Protein AF-A0A7R9E686-F1 (afdb_monomer)

Structure (mmCIF, N/CA/C/O backbone):
data_AF-A0A7R9E686-F1
#
_entry.id   AF-A0A7R9E686-F1
#
loop_
_atom_site.group_PDB
_atom_site.id
_atom_site.type_symbol
_atom_site.label_atom_id
_atom_site.label_alt_id
_atom_site.label_comp_id
_atom_site.label_asym_id
_atom_site.label_entity_id
_atom_site.label_seq_id
_atom_site.pdbx_PDB_ins_code
_atom_site.Cartn_x
_atom_site.Cartn_y
_atom_site.Cartn_z
_atom_site.occupancy
_atom_site.B_iso_or_equiv
_atom_site.auth_seq_id
_atom_site.auth_comp_id
_atom_site.auth_asym_id
_atom_site.auth_atom_id
_atom_site.pdbx_PDB_model_num
ATOM 1 N N . MET A 1 1 ? -50.262 41.611 8.447 1.00 28.12 1 MET A N 1
ATOM 2 C CA . MET A 1 1 ? -51.349 40.804 9.034 1.00 28.12 1 MET A CA 1
ATOM 3 C C . MET A 1 1 ? -51.244 39.411 8.426 1.00 28.12 1 MET A C 1
ATOM 5 O O . MET A 1 1 ? -51.305 39.316 7.214 1.00 28.12 1 MET A O 1
ATOM 9 N N . GLN A 1 2 ? -50.993 38.410 9.274 1.00 24.19 2 GLN A N 1
ATOM 10 C CA . GLN A 1 2 ? -51.258 36.971 9.110 1.00 24.19 2 GLN A CA 1
ATOM 11 C C . GLN A 1 2 ? -50.664 36.126 7.952 1.00 24.19 2 GLN A C 1
ATOM 13 O O . GLN A 1 2 ? -51.073 36.218 6.804 1.00 24.19 2 GLN A O 1
ATOM 18 N N . LEU A 1 3 ? -49.851 35.159 8.411 1.00 23.38 3 LEU A N 1
ATOM 19 C CA . LEU A 1 3 ? -49.946 33.693 8.252 1.00 23.38 3 LEU A CA 1
ATOM 20 C C . LEU A 1 3 ? -48.920 32.952 7.372 1.00 23.38 3 LEU A C 1
ATOM 22 O O . LEU A 1 3 ? -48.708 33.214 6.197 1.00 23.38 3 LEU A O 1
ATOM 26 N N . SER A 1 4 ? -48.322 31.982 8.063 1.00 24.58 4 SER A N 1
ATOM 27 C CA . SER A 1 4 ? -47.331 30.955 7.754 1.00 24.58 4 SER A CA 1
ATOM 28 C C . SER A 1 4 ? -47.856 29.801 6.895 1.00 24.58 4 SER A C 1
ATOM 30 O O . SER A 1 4 ? -49.008 29.409 7.055 1.00 24.58 4 SER A O 1
ATOM 32 N N . SER A 1 5 ? -46.973 29.138 6.139 1.00 23.97 5 SER A N 1
ATOM 33 C CA . SER A 1 5 ? -46.903 27.663 6.092 1.00 23.97 5 SER A CA 1
ATOM 34 C C . SER A 1 5 ? -45.591 27.172 5.462 1.00 23.97 5 SER A C 1
ATOM 36 O O . SER A 1 5 ? -45.159 27.635 4.410 1.00 23.97 5 SER A O 1
ATOM 38 N N . GLU A 1 6 ? -44.952 26.249 6.177 1.00 24.25 6 GLU A N 1
ATOM 39 C CA . GLU A 1 6 ? -43.830 25.404 5.771 1.00 24.25 6 GLU A CA 1
ATOM 40 C C . GLU A 1 6 ? -44.296 24.344 4.763 1.00 24.25 6 GLU A C 1
ATOM 42 O O . GLU A 1 6 ? -45.410 23.855 4.907 1.00 24.25 6 GLU A O 1
ATOM 47 N N . HIS A 1 7 ? -43.431 23.926 3.828 1.00 24.27 7 HIS A N 1
ATOM 48 C CA . HIS A 1 7 ? -43.273 22.537 3.349 1.00 24.27 7 HIS A CA 1
ATOM 49 C C . HIS A 1 7 ? -42.156 22.487 2.287 1.00 24.27 7 HIS A C 1
ATOM 51 O O . HIS A 1 7 ? -42.343 22.900 1.145 1.00 24.27 7 HIS A O 1
ATOM 57 N N . GLN A 1 8 ? -40.985 21.954 2.647 1.00 24.89 8 GLN A N 1
ATOM 58 C CA . GLN A 1 8 ? -39.996 21.459 1.683 1.00 24.89 8 GLN A CA 1
ATOM 59 C C . GLN A 1 8 ? -39.754 19.976 1.969 1.00 24.89 8 GLN A C 1
ATOM 61 O O . GLN A 1 8 ? -39.009 19.617 2.875 1.00 24.89 8 GLN A O 1
ATOM 66 N N . GLY A 1 9 ? -40.434 19.119 1.204 1.00 24.02 9 GLY A N 1
ATOM 67 C CA . GLY A 1 9 ? -40.164 17.687 1.139 1.00 24.02 9 GLY A CA 1
ATOM 68 C C . GLY A 1 9 ? -39.028 17.410 0.157 1.00 24.02 9 GLY A C 1
ATOM 69 O O . GLY A 1 9 ? -39.109 17.782 -1.013 1.00 24.02 9 GLY A O 1
ATOM 70 N N . SER A 1 10 ? -37.969 16.759 0.631 1.00 23.56 10 SER A N 1
ATOM 71 C CA . SER A 1 10 ? -36.890 16.212 -0.187 1.00 23.56 10 SER A CA 1
ATOM 72 C C . SER A 1 10 ? -37.206 14.758 -0.552 1.00 23.56 10 SER A C 1
ATOM 74 O O . SER A 1 10 ? -37.167 13.849 0.272 1.00 23.56 10 SER A O 1
ATOM 76 N N . THR A 1 11 ? -37.546 14.537 -1.819 1.00 23.66 11 THR A N 1
ATOM 77 C CA . THR A 1 11 ? -37.773 13.217 -2.415 1.00 23.66 11 THR A CA 1
ATOM 78 C C . THR A 1 11 ? -36.423 12.544 -2.684 1.00 23.66 11 THR A C 1
ATOM 80 O O . THR A 1 11 ? -35.689 12.961 -3.579 1.00 23.66 11 THR A O 1
ATOM 83 N N . ALA A 1 12 ? -36.068 11.507 -1.922 1.00 24.73 12 ALA A N 1
ATOM 84 C CA . ALA A 1 12 ? -34.901 10.671 -2.203 1.00 24.73 12 ALA A CA 1
ATOM 85 C C . ALA A 1 12 ? -35.328 9.435 -3.012 1.00 24.73 12 ALA A C 1
ATOM 87 O O . ALA A 1 12 ? -35.714 8.409 -2.458 1.00 24.73 12 ALA A O 1
ATOM 88 N N . LEU A 1 13 ? -35.252 9.553 -4.339 1.00 23.48 13 LEU A N 1
ATOM 89 C CA . LEU A 1 13 ? -35.273 8.421 -5.262 1.00 23.48 13 LEU A CA 1
ATOM 90 C C . LEU A 1 13 ? -34.009 7.565 -5.063 1.00 23.48 13 LEU A C 1
ATOM 92 O O . LEU A 1 13 ? -32.903 8.031 -5.337 1.00 23.48 13 LEU A O 1
ATOM 96 N N . LEU A 1 14 ? -34.162 6.298 -4.673 1.00 26.56 14 LEU A N 1
ATOM 97 C CA . LEU A 1 14 ? -33.084 5.304 -4.707 1.00 26.56 14 LEU A CA 1
ATOM 98 C C . LEU A 1 14 ? -33.348 4.311 -5.842 1.00 26.56 14 LEU A C 1
ATOM 100 O O . LEU A 1 14 ? -34.236 3.464 -5.783 1.00 26.56 14 LEU A O 1
ATOM 104 N N . GLY A 1 15 ? -32.572 4.487 -6.912 1.00 23.61 15 GLY A N 1
ATOM 105 C CA . GLY A 1 15 ? -32.669 3.746 -8.159 1.00 23.61 15 GLY A CA 1
ATOM 106 C C . GLY A 1 15 ? -32.344 2.261 -8.012 1.00 23.61 15 GLY A C 1
ATOM 107 O O . GLY A 1 15 ? -31.274 1.867 -7.553 1.00 23.61 15 GLY A O 1
ATOM 108 N N . ILE A 1 16 ? -33.272 1.448 -8.507 1.00 23.86 16 ILE A N 1
ATOM 109 C CA . ILE A 1 16 ? -33.103 0.032 -8.816 1.00 23.86 16 ILE A CA 1
ATOM 110 C C . ILE A 1 16 ? -32.259 -0.075 -10.097 1.00 23.86 16 ILE A C 1
ATOM 112 O O . ILE A 1 16 ? -32.685 0.377 -11.159 1.00 23.86 16 ILE A O 1
ATOM 116 N N . ARG A 1 17 ? -31.082 -0.710 -10.027 1.00 22.98 17 ARG A N 1
ATOM 117 C CA . ARG A 1 17 ? -30.448 -1.342 -11.195 1.00 22.98 17 ARG A CA 1
ATOM 118 C C . ARG A 1 17 ? -30.504 -2.854 -11.014 1.00 22.98 17 ARG A C 1
ATOM 120 O O . ARG A 1 17 ? -29.797 -3.423 -10.191 1.00 22.98 17 ARG A O 1
ATOM 127 N N . SER A 1 18 ? -31.410 -3.456 -11.777 1.00 24.14 18 SER A N 1
ATOM 128 C CA . SER A 1 18 ? -31.604 -4.893 -11.939 1.00 24.14 18 SER A CA 1
ATOM 129 C C . SER A 1 18 ? -30.506 -5.477 -12.824 1.00 24.14 18 SER A C 1
ATOM 131 O O . SER A 1 18 ? -30.281 -4.986 -13.928 1.00 24.14 18 SER A O 1
ATOM 133 N N . SER A 1 19 ? -29.873 -6.554 -12.366 1.00 21.97 19 SER A N 1
ATOM 134 C CA . SER A 1 19 ? -29.470 -7.646 -13.248 1.00 21.97 19 SER A CA 1
ATOM 135 C C . SER A 1 19 ? -29.229 -8.905 -12.414 1.00 21.97 19 SER A C 1
ATOM 137 O O . SER A 1 19 ? -28.473 -8.836 -11.451 1.00 21.97 19 SER A O 1
ATOM 139 N N . HIS A 1 20 ? -29.777 -10.027 -12.887 1.00 23.73 20 HIS A N 1
ATOM 140 C CA . HIS A 1 20 ? -29.579 -11.429 -12.472 1.00 23.73 20 HIS A CA 1
ATOM 141 C C . HIS A 1 20 ? -30.755 -12.039 -11.693 1.00 23.73 20 HIS A C 1
ATOM 143 O O . HIS A 1 20 ? -30.767 -12.200 -10.477 1.00 23.73 20 HIS A O 1
ATOM 149 N N . ILE A 1 21 ? -31.755 -12.389 -12.506 1.00 24.23 21 ILE A N 1
ATOM 150 C CA . ILE A 1 21 ? -32.862 -13.309 -12.256 1.00 24.23 21 ILE A CA 1
ATOM 151 C C . ILE A 1 21 ? -32.297 -14.739 -12.116 1.00 24.23 21 ILE A C 1
ATOM 153 O O . ILE A 1 21 ? -31.582 -15.215 -12.994 1.00 24.23 21 ILE A O 1
ATOM 157 N N . THR A 1 22 ? -32.618 -15.372 -10.986 1.00 26.41 22 THR A N 1
ATOM 158 C CA . THR A 1 22 ? -32.675 -16.815 -10.654 1.00 26.41 22 THR A CA 1
ATOM 159 C C . THR A 1 22 ? -32.035 -17.863 -11.584 1.00 26.41 22 THR A C 1
ATOM 161 O O . THR A 1 22 ? -32.509 -18.111 -12.693 1.00 26.41 22 THR A O 1
ATOM 164 N N . ARG A 1 23 ? -31.131 -18.674 -11.010 1.00 23.48 23 ARG A N 1
ATOM 165 C CA . ARG A 1 23 ? -31.041 -20.128 -11.252 1.00 23.48 23 ARG A CA 1
ATOM 166 C C . ARG A 1 23 ? -30.982 -20.845 -9.902 1.00 23.48 23 ARG A C 1
ATOM 168 O O . ARG A 1 23 ? -30.263 -20.411 -9.011 1.00 23.48 23 ARG A O 1
ATOM 175 N N . GLY A 1 24 ? -31.838 -21.853 -9.750 1.00 24.70 24 GLY A N 1
ATOM 176 C CA . GLY A 1 24 ? -32.236 -22.421 -8.466 1.00 24.70 24 GLY A CA 1
ATOM 177 C C . GLY A 1 24 ? -31.511 -23.688 -8.009 1.00 24.70 24 GLY A C 1
ATOM 178 O O . GLY A 1 24 ? -30.478 -24.073 -8.546 1.00 24.70 24 GLY A O 1
ATOM 179 N N . PHE A 1 25 ? -32.185 -24.317 -7.038 1.00 23.91 25 PHE A N 1
ATOM 180 C CA . PHE A 1 25 ? -31.897 -25.544 -6.286 1.00 23.91 25 PHE A CA 1
ATOM 181 C C . PHE A 1 25 ? -30.881 -25.409 -5.145 1.00 23.91 25 PHE A C 1
ATOM 183 O O . PHE A 1 25 ? -29.698 -25.693 -5.287 1.00 23.91 25 PHE A O 1
ATOM 190 N N . ILE A 1 26 ? -31.401 -25.034 -3.970 1.00 26.11 26 ILE A N 1
ATOM 191 C CA . ILE A 1 26 ? -30.719 -25.181 -2.681 1.00 26.11 26 ILE A CA 1
ATOM 192 C C . ILE A 1 26 ? -31.109 -26.546 -2.099 1.00 26.11 26 ILE A C 1
ATOM 194 O O . ILE A 1 26 ? -32.280 -26.804 -1.815 1.00 26.11 26 ILE A O 1
ATOM 198 N N . SER A 1 27 ? -30.109 -27.414 -1.952 1.00 23.12 27 SER A N 1
ATOM 199 C CA . SER A 1 27 ? -30.133 -28.605 -1.098 1.00 23.12 27 SER A CA 1
ATOM 200 C C . SER A 1 27 ? -30.126 -28.177 0.379 1.00 23.12 27 SER A C 1
ATOM 202 O O . SER A 1 27 ? -29.471 -27.187 0.711 1.00 23.12 27 SER A O 1
ATOM 204 N N . PRO A 1 28 ? -30.817 -28.880 1.293 1.00 26.95 28 PRO A N 1
ATOM 205 C CA . PRO A 1 28 ? -30.837 -28.510 2.702 1.00 26.95 28 PRO A CA 1
ATOM 206 C C . PRO A 1 28 ? -29.483 -28.845 3.349 1.00 26.95 28 PRO A C 1
ATOM 208 O O . PRO A 1 28 ? -29.203 -30.009 3.627 1.00 26.95 28 PRO A O 1
ATOM 211 N N . GLY A 1 29 ? -28.637 -27.837 3.580 1.00 29.77 29 GLY A N 1
ATOM 212 C CA . GLY A 1 29 ? -27.341 -28.050 4.237 1.00 29.77 29 GLY A CA 1
ATOM 213 C C . GLY A 1 29 ? -26.524 -26.815 4.617 1.00 29.77 29 GLY A C 1
ATOM 214 O O . GLY A 1 29 ? -25.771 -26.907 5.579 1.00 29.77 29 GLY A O 1
ATOM 215 N N . ASP A 1 30 ? -26.704 -25.662 3.963 1.00 25.34 30 ASP A N 1
ATOM 216 C CA . ASP A 1 30 ? -25.757 -24.546 4.111 1.00 25.34 30 ASP A CA 1
ATOM 217 C C . ASP A 1 30 ? -26.383 -23.286 4.728 1.00 25.34 30 ASP A C 1
ATOM 219 O O . ASP A 1 30 ? -27.359 -22.715 4.235 1.00 25.34 30 ASP A O 1
ATOM 223 N N . SER A 1 31 ? -25.796 -22.832 5.836 1.00 32.25 31 SER A N 1
ATOM 224 C CA . SER A 1 31 ? -26.148 -21.604 6.547 1.00 32.25 31 SER A CA 1
ATOM 225 C C . SER A 1 31 ? -25.531 -20.376 5.867 1.00 32.25 31 SER A C 1
ATOM 227 O O . SER A 1 31 ? -24.513 -19.855 6.319 1.00 32.25 31 SER A O 1
ATOM 229 N N . ALA A 1 32 ? -26.152 -19.901 4.789 1.00 30.30 32 ALA A N 1
ATOM 230 C CA . ALA A 1 32 ? -25.846 -18.606 4.188 1.00 30.30 32 ALA A CA 1
ATOM 231 C C . ALA A 1 32 ? -26.584 -17.476 4.933 1.00 30.30 32 ALA A C 1
ATOM 233 O O . ALA A 1 32 ? -27.810 -17.501 5.074 1.00 30.30 32 ALA A O 1
ATOM 234 N N . LEU A 1 33 ? -25.853 -16.447 5.375 1.00 29.59 33 LEU A N 1
ATOM 235 C CA . LEU A 1 33 ? -26.420 -15.140 5.728 1.00 29.59 33 LEU A CA 1
ATOM 236 C C . LEU A 1 33 ? -26.851 -14.454 4.425 1.00 29.59 33 LEU A C 1
ATOM 238 O O . LEU A 1 33 ? -26.153 -13.612 3.866 1.00 29.59 33 LEU A O 1
ATOM 242 N N . ALA A 1 34 ? -28.011 -14.859 3.913 1.00 28.33 34 ALA A N 1
ATOM 243 C CA . ALA A 1 34 ? -28.711 -14.096 2.899 1.00 28.33 34 ALA A CA 1
ATOM 244 C C . ALA A 1 34 ? -28.922 -12.667 3.425 1.00 28.33 34 ALA A C 1
ATOM 246 O O . ALA A 1 34 ? -29.227 -12.463 4.602 1.00 28.33 34 ALA A O 1
ATOM 247 N N . SER A 1 35 ? -28.784 -11.660 2.559 1.00 32.88 35 SER A N 1
ATOM 248 C CA . SER A 1 35 ? -29.360 -10.346 2.839 1.00 32.88 35 SER A CA 1
ATOM 249 C C . SER A 1 35 ? -30.871 -10.550 2.945 1.00 32.88 35 SER A C 1
ATOM 251 O O . SER A 1 35 ? -31.569 -10.647 1.936 1.00 32.88 35 SER A O 1
ATOM 253 N N . PHE A 1 36 ? -31.359 -10.738 4.171 1.00 41.19 36 PHE A N 1
ATOM 254 C CA . PHE A 1 36 ? -32.759 -11.008 4.461 1.00 41.19 36 PHE A CA 1
ATOM 255 C C . PHE A 1 36 ? -33.552 -9.725 4.230 1.00 41.19 36 PHE A C 1
ATOM 257 O O . PHE A 1 36 ? -33.797 -8.935 5.140 1.00 41.19 36 PHE A O 1
ATOM 264 N N . ARG A 1 37 ? -33.894 -9.472 2.966 1.00 44.16 37 ARG A N 1
ATOM 265 C CA . ARG A 1 37 ? -34.736 -8.350 2.575 1.00 44.16 37 ARG A CA 1
ATOM 266 C C . ARG A 1 37 ? -36.177 -8.709 2.932 1.00 44.16 37 ARG A C 1
ATOM 268 O O . ARG A 1 37 ? -36.873 -9.344 2.146 1.00 44.16 37 ARG A O 1
ATOM 275 N N . ASN A 1 38 ? -36.587 -8.352 4.147 1.00 55.81 38 ASN A N 1
ATOM 276 C CA . ASN A 1 38 ? -37.981 -8.463 4.557 1.00 55.81 38 ASN A CA 1
ATOM 277 C C . ASN A 1 38 ? -38.788 -7.383 3.824 1.00 55.81 38 ASN A C 1
ATOM 279 O O . ASN A 1 38 ? -38.436 -6.206 3.944 1.00 55.81 38 ASN A O 1
ATOM 283 N N . PRO A 1 39 ? -39.833 -7.751 3.069 1.00 59.78 39 PRO A N 1
ATOM 284 C CA . PRO A 1 39 ? -40.766 -6.788 2.522 1.00 59.78 39 PRO A CA 1
ATOM 285 C C . PRO A 1 39 ? -41.472 -6.101 3.687 1.00 59.78 39 PRO A C 1
ATOM 287 O O . PRO A 1 39 ? -41.834 -6.734 4.684 1.00 59.78 39 PRO A O 1
ATOM 290 N N . GLY A 1 40 ? -41.634 -4.798 3.558 1.00 69.00 40 GLY A N 1
ATOM 291 C CA . GLY A 1 40 ? -42.404 -3.989 4.464 1.00 69.00 40 GLY A CA 1
ATOM 292 C C . GLY A 1 40 ? -43.806 -3.692 3.975 1.00 69.00 40 GLY A C 1
ATOM 293 O O . GLY A 1 40 ? -44.289 -4.231 2.980 1.00 69.00 40 GLY A O 1
ATOM 294 N N . ASN A 1 41 ? -44.489 -2.815 4.704 1.00 75.25 41 ASN A N 1
ATOM 295 C CA . ASN A 1 41 ? -45.801 -2.333 4.289 1.00 75.25 41 ASN A CA 1
ATOM 296 C C . ASN A 1 41 ? -45.724 -1.492 2.997 1.00 75.25 41 ASN A C 1
ATOM 298 O O . ASN A 1 41 ? -46.695 -1.456 2.237 1.00 75.25 41 ASN A O 1
ATOM 302 N N . HIS A 1 42 ? -44.572 -0.870 2.715 1.00 76.25 42 HIS A N 1
ATOM 303 C CA . HIS A 1 42 ? -44.311 -0.090 1.501 1.00 76.25 42 HIS A CA 1
ATOM 304 C C . HIS A 1 42 ? -44.281 -0.933 0.219 1.00 76.25 42 HIS A C 1
ATOM 306 O O . HIS A 1 42 ? -44.548 -0.403 -0.850 1.00 76.25 42 HIS A O 1
ATOM 312 N N . GLU A 1 43 ? -44.047 -2.239 0.317 1.00 79.06 43 GLU A N 1
ATOM 313 C CA . GLU A 1 43 ? -44.089 -3.185 -0.800 1.00 79.06 43 GLU A CA 1
ATOM 314 C C . GLU A 1 43 ? -45.521 -3.648 -1.143 1.00 79.06 43 GLU A C 1
ATOM 316 O O . GLU A 1 43 ? -45.714 -4.431 -2.076 1.00 79.06 43 GLU A O 1
ATOM 321 N N . SER A 1 44 ? -46.543 -3.157 -0.429 1.00 78.44 44 SER A N 1
ATOM 322 C CA . SER A 1 44 ? -47.947 -3.357 -0.806 1.00 78.44 44 SER A CA 1
ATOM 323 C C . SER A 1 44 ? -48.356 -2.461 -1.977 1.00 78.44 44 SER A C 1
ATOM 325 O O . SER A 1 44 ? -47.875 -1.337 -2.138 1.00 78.44 44 SER A O 1
ATOM 327 N N . GLN A 1 45 ? -49.294 -2.943 -2.790 1.00 79.56 45 GLN A N 1
ATOM 328 C CA . GLN A 1 45 ? -49.812 -2.222 -3.949 1.00 79.56 45 GLN A CA 1
ATOM 329 C C . GLN A 1 45 ? -50.395 -0.860 -3.547 1.00 79.56 45 GLN A C 1
ATOM 331 O O . GLN A 1 45 ? -50.062 0.157 -4.151 1.00 79.56 45 GLN A O 1
ATOM 336 N N . THR A 1 46 ? -51.185 -0.815 -2.472 1.00 78.88 46 THR A N 1
ATOM 337 C CA . THR A 1 46 ? -51.786 0.422 -1.955 1.00 78.88 46 THR A CA 1
ATOM 338 C C . THR A 1 46 ? -50.729 1.459 -1.576 1.00 78.88 46 THR A C 1
ATOM 340 O O . THR A 1 46 ? -50.865 2.634 -1.917 1.00 78.88 46 THR A O 1
ATOM 343 N N . MET A 1 47 ? -49.647 1.047 -0.902 1.00 79.50 47 MET A N 1
ATOM 344 C CA . MET A 1 47 ? -48.574 1.974 -0.525 1.00 79.50 47 MET A CA 1
ATOM 345 C C . MET A 1 47 ? -47.760 2.425 -1.736 1.00 79.50 47 MET A C 1
ATOM 347 O O . MET A 1 47 ? -47.439 3.606 -1.839 1.00 79.50 47 MET A O 1
ATOM 351 N N . ASN A 1 48 ? -47.489 1.532 -2.687 1.00 80.19 48 ASN A N 1
ATOM 352 C CA . ASN A 1 48 ? -46.810 1.887 -3.932 1.00 80.19 48 ASN A CA 1
ATOM 353 C C . ASN A 1 48 ? -47.598 2.907 -4.768 1.00 80.19 48 ASN A C 1
ATOM 355 O O . ASN A 1 48 ? -46.987 3.766 -5.410 1.00 80.19 48 ASN A O 1
ATOM 359 N N . GLN A 1 49 ? -48.933 2.853 -4.731 1.00 77.19 49 GLN A N 1
ATOM 360 C CA . GLN A 1 49 ? -49.810 3.846 -5.359 1.00 77.19 49 GLN A CA 1
ATOM 361 C C . GLN A 1 49 ? -49.785 5.176 -4.615 1.00 77.19 49 GLN A C 1
ATOM 363 O O . GLN A 1 49 ? -49.562 6.217 -5.230 1.00 77.19 49 GLN A O 1
ATOM 368 N N . MET A 1 50 ? -49.974 5.147 -3.293 1.00 73.38 50 MET A N 1
ATOM 369 C CA . MET A 1 50 ? -50.048 6.364 -2.482 1.00 73.38 50 MET A CA 1
ATOM 370 C C . MET A 1 50 ? -48.717 7.119 -2.398 1.00 73.38 50 MET A C 1
ATOM 372 O O . MET A 1 50 ? -48.709 8.346 -2.437 1.00 73.38 50 MET A O 1
ATOM 376 N N . TYR A 1 51 ? -47.591 6.405 -2.311 1.00 72.69 51 TYR A N 1
ATOM 377 C CA . TYR A 1 51 ? -46.255 6.996 -2.175 1.00 72.69 51 TYR A CA 1
ATOM 378 C C . TYR A 1 51 ? -45.500 7.136 -3.506 1.00 72.69 51 TYR A C 1
ATOM 380 O O . TYR A 1 51 ? -44.344 7.555 -3.519 1.00 72.69 51 TYR A O 1
ATOM 388 N N . GLY A 1 52 ? -46.150 6.831 -4.633 1.00 75.56 52 GLY A N 1
ATOM 389 C CA . GLY A 1 52 ? -45.675 7.193 -5.971 1.00 75.56 52 GLY A CA 1
ATOM 390 C C . GLY A 1 52 ? -44.693 6.225 -6.636 1.00 75.56 52 GLY A C 1
ATOM 391 O O . GLY A 1 52 ? -44.306 6.477 -7.777 1.00 75.56 52 GLY A O 1
ATOM 392 N N . PHE A 1 53 ? -44.329 5.105 -6.000 1.00 77.94 53 PHE A N 1
ATOM 393 C CA . PHE A 1 53 ? -43.444 4.096 -6.602 1.00 77.94 53 PHE A CA 1
ATOM 394 C C . PHE A 1 53 ? -44.042 3.494 -7.880 1.00 77.94 53 PHE A C 1
ATOM 396 O O . PHE A 1 53 ? -43.363 3.409 -8.902 1.00 77.94 53 PHE A O 1
ATOM 403 N N . GLU A 1 54 ? -45.334 3.148 -7.866 1.00 78.50 54 GLU A N 1
ATOM 404 C CA . GLU A 1 54 ? -46.026 2.636 -9.056 1.00 78.50 54 GLU A CA 1
ATOM 405 C C . GLU A 1 54 ? -46.023 3.673 -10.191 1.00 78.50 54 GLU A C 1
ATOM 407 O O . GLU A 1 54 ? -45.766 3.338 -11.349 1.00 78.50 54 GLU A O 1
ATOM 412 N N . GLY A 1 55 ? -46.245 4.949 -9.859 1.00 78.62 55 GLY A N 1
ATOM 413 C CA . GLY A 1 55 ? -46.184 6.049 -10.823 1.00 78.62 55 GLY A CA 1
ATOM 414 C C . GLY A 1 55 ? -44.793 6.207 -11.439 1.00 78.62 55 GLY A C 1
ATOM 415 O O . GLY A 1 55 ? -44.661 6.383 -12.652 1.00 78.62 55 GLY A O 1
ATOM 416 N N . GLU A 1 56 ? -43.745 6.082 -10.627 1.00 82.62 56 GLU A N 1
ATOM 417 C CA . GLU A 1 56 ? -42.363 6.176 -11.087 1.00 82.62 56 GLU A CA 1
ATOM 418 C C . GLU A 1 56 ? -41.970 5.005 -11.999 1.00 82.62 56 GLU A C 1
ATOM 420 O O . GLU A 1 56 ? -41.373 5.223 -13.056 1.00 82.62 56 GLU A O 1
ATOM 425 N N . VAL A 1 57 ? -42.339 3.770 -11.638 1.00 82.69 57 VAL A N 1
ATOM 426 C CA . VAL A 1 57 ? -42.066 2.581 -12.460 1.00 82.69 57 VAL A CA 1
ATOM 427 C C . VAL A 1 57 ? -42.808 2.662 -13.789 1.00 82.69 57 VAL A C 1
ATOM 429 O O . VAL A 1 57 ? -42.209 2.406 -14.832 1.00 82.69 57 VAL A O 1
ATOM 432 N N . LYS A 1 58 ? -44.080 3.075 -13.781 1.00 83.38 58 LYS A N 1
ATOM 433 C CA . LYS A 1 58 ? -44.857 3.278 -15.012 1.00 83.38 58 LYS A CA 1
ATOM 434 C C . LYS A 1 58 ? -44.263 4.364 -15.907 1.00 83.38 58 LYS A C 1
ATOM 436 O O . LYS A 1 58 ? -44.291 4.212 -17.121 1.00 83.38 58 LYS A O 1
ATOM 441 N N . SER A 1 59 ? -43.722 5.429 -15.313 1.00 83.06 59 SER A N 1
ATOM 442 C CA . SER A 1 59 ? -43.089 6.538 -16.037 1.00 83.06 59 SER A CA 1
ATOM 443 C C . SER A 1 59 ? -41.748 6.145 -16.668 1.00 83.06 59 SER A C 1
ATOM 445 O O . SER A 1 59 ? -41.475 6.489 -17.816 1.00 83.06 59 SER A O 1
ATOM 447 N N . LYS A 1 60 ? -40.904 5.407 -15.935 1.00 86.88 60 LYS A N 1
ATOM 448 C CA . LYS A 1 60 ? -39.552 5.029 -16.387 1.00 86.88 60 LYS A CA 1
ATOM 449 C C . LYS A 1 60 ? -39.506 3.741 -17.207 1.00 86.88 60 LYS A C 1
ATOM 451 O O . LYS A 1 60 ? -38.560 3.545 -17.966 1.00 86.88 60 LYS A O 1
ATOM 456 N N . TYR A 1 61 ? -40.484 2.862 -17.020 1.00 87.69 61 TYR A N 1
ATOM 457 C CA . TYR A 1 61 ? -40.552 1.546 -17.645 1.00 87.69 61 TYR A CA 1
ATOM 458 C C . TYR A 1 61 ? -41.939 1.327 -18.267 1.00 87.69 61 TYR A C 1
ATOM 460 O O . TYR A 1 61 ? -42.300 2.017 -19.215 1.00 87.69 61 TYR A O 1
ATOM 468 N N . THR A 1 62 ? -42.708 0.348 -17.781 1.00 84.19 62 THR A N 1
ATOM 469 C CA . THR A 1 62 ? -44.027 -0.016 -18.314 1.00 84.19 62 THR A CA 1
ATOM 470 C C . THR A 1 62 ? -44.988 -0.387 -17.185 1.00 84.19 62 THR A C 1
ATOM 472 O O . THR A 1 62 ? -44.566 -0.745 -16.084 1.00 84.19 62 THR A O 1
ATOM 475 N N . ALA A 1 63 ? -46.297 -0.354 -17.462 1.00 80.25 63 ALA A N 1
ATOM 476 C CA . ALA A 1 63 ? -47.314 -0.856 -16.533 1.00 80.25 63 ALA A CA 1
ATOM 477 C C . ALA A 1 63 ? -47.100 -2.338 -16.185 1.00 80.25 63 ALA A C 1
ATOM 479 O O . ALA A 1 63 ? -47.152 -2.700 -15.013 1.00 80.25 63 ALA A O 1
ATOM 480 N N . GLN A 1 64 ? -46.723 -3.151 -17.176 1.00 82.50 64 GLN A N 1
ATOM 481 C CA . GLN A 1 64 ? -46.381 -4.560 -16.980 1.00 82.50 64 GLN A CA 1
ATOM 482 C C . GLN A 1 64 ? -45.201 -4.750 -16.009 1.00 82.50 64 GLN A C 1
ATOM 484 O O . GLN A 1 64 ? -45.205 -5.671 -15.201 1.00 82.50 64 GLN A O 1
ATOM 489 N N . MET A 1 65 ? -44.198 -3.863 -16.029 1.00 81.56 65 MET A N 1
ATOM 490 C CA . MET A 1 65 ? -43.086 -3.921 -15.071 1.00 81.56 65 MET A CA 1
ATOM 491 C C . MET A 1 65 ? -43.559 -3.661 -13.631 1.00 81.56 65 MET A C 1
ATOM 493 O O . MET A 1 65 ? -43.068 -4.288 -12.696 1.00 81.56 65 MET A O 1
ATOM 497 N N . SER A 1 66 ? -44.534 -2.769 -13.443 1.00 77.81 66 SER A N 1
ATOM 498 C CA . SER A 1 66 ? -45.135 -2.514 -12.127 1.00 77.81 66 SER A CA 1
ATOM 499 C C . SER A 1 66 ? -45.923 -3.721 -11.602 1.00 77.81 66 SER A C 1
ATOM 501 O O . SER A 1 66 ? -45.885 -4.013 -10.405 1.00 77.81 66 SER A O 1
ATOM 503 N N . GLU A 1 67 ? -46.609 -4.444 -12.489 1.00 78.56 67 GLU A N 1
ATOM 504 C CA . GLU A 1 67 ? -47.291 -5.701 -12.156 1.00 78.56 67 GLU A CA 1
ATOM 505 C C . GLU A 1 67 ? -46.282 -6.783 -11.747 1.00 78.56 67 GLU A C 1
ATOM 507 O O . GLU A 1 67 ? -46.465 -7.422 -10.713 1.00 78.56 67 GLU A O 1
ATOM 512 N N . LEU A 1 68 ? -45.160 -6.906 -12.466 1.00 82.06 68 LEU A N 1
ATOM 513 C CA . LEU A 1 68 ? -44.082 -7.841 -12.119 1.00 82.06 68 LEU A CA 1
ATOM 514 C C . LEU A 1 68 ? -43.444 -7.530 -10.758 1.00 82.06 68 LEU A C 1
ATOM 516 O O . LEU A 1 68 ? -43.169 -8.448 -9.990 1.00 82.06 68 LEU A O 1
ATOM 520 N N . PHE A 1 69 ? -43.225 -6.254 -10.417 1.00 79.88 69 PHE A N 1
ATOM 521 C CA . PHE A 1 69 ? -42.753 -5.894 -9.073 1.00 79.88 69 PHE A CA 1
ATOM 522 C C . PHE A 1 69 ? -43.756 -6.301 -7.992 1.00 79.88 69 PHE A C 1
ATOM 524 O O . PHE A 1 69 ? -43.352 -6.834 -6.962 1.00 79.88 69 PHE A O 1
ATOM 531 N N . THR A 1 70 ? -45.051 -6.106 -8.247 1.00 79.50 70 THR A N 1
ATOM 532 C CA . THR A 1 70 ? -46.124 -6.520 -7.331 1.00 79.50 70 THR A CA 1
ATOM 533 C C . THR A 1 70 ? -46.141 -8.039 -7.150 1.00 79.50 70 THR A C 1
ATOM 535 O O . THR A 1 70 ? -46.254 -8.523 -6.025 1.00 79.50 70 THR A O 1
ATOM 538 N N . GLU A 1 71 ? -45.960 -8.798 -8.232 1.00 80.31 71 GLU A N 1
ATOM 539 C CA . GLU A 1 71 ? -45.841 -10.254 -8.182 1.00 80.31 71 GLU A CA 1
ATOM 540 C C . GLU A 1 71 ? -44.619 -10.676 -7.358 1.00 80.31 71 GLU A C 1
ATOM 542 O O . GLU A 1 71 ? -44.755 -11.450 -6.415 1.00 80.31 71 GLU A O 1
ATOM 547 N N . VAL A 1 72 ? -43.441 -10.097 -7.611 1.00 82.00 72 VAL A N 1
ATOM 548 C CA . VAL A 1 72 ? -42.225 -10.369 -6.823 1.00 82.00 72 VAL A CA 1
ATOM 549 C C . VAL A 1 72 ? -42.440 -10.055 -5.342 1.00 82.00 72 VAL A C 1
ATOM 551 O O . VAL A 1 72 ? -42.067 -10.857 -4.486 1.00 82.00 72 VAL A O 1
ATOM 554 N N . TYR A 1 73 ? -43.071 -8.925 -5.018 1.00 81.75 73 TYR A N 1
ATOM 555 C CA . TYR A 1 73 ? -43.381 -8.568 -3.636 1.00 81.75 73 TYR A CA 1
ATOM 556 C C . TYR A 1 73 ? -44.350 -9.546 -2.981 1.00 81.75 73 TYR A C 1
ATOM 558 O O . TYR A 1 73 ? -44.218 -9.769 -1.781 1.00 81.75 73 TYR A O 1
ATOM 566 N N . ASN A 1 74 ? -45.257 -10.184 -3.723 1.00 81.62 74 ASN A N 1
ATOM 567 C CA . ASN A 1 74 ? -46.111 -11.246 -3.190 1.00 81.62 74 ASN A CA 1
ATOM 568 C C . ASN A 1 74 ? -45.326 -12.515 -2.822 1.00 81.62 74 ASN A C 1
ATOM 570 O O . ASN A 1 74 ? -45.765 -13.260 -1.958 1.00 81.62 74 ASN A O 1
ATOM 574 N N . TRP A 1 75 ? -44.147 -12.752 -3.398 1.00 78.75 75 TRP A N 1
ATOM 575 C CA . TRP A 1 75 ? -43.356 -13.960 -3.129 1.00 78.75 75 TRP A CA 1
ATOM 576 C C . TRP A 1 75 ? -42.276 -13.793 -2.051 1.00 78.75 75 TRP A C 1
ATOM 578 O O . TRP A 1 75 ? -41.704 -14.786 -1.598 1.00 78.75 75 TRP A O 1
ATOM 588 N N . LEU A 1 76 ? -41.987 -12.567 -1.603 1.00 81.06 76 LEU A N 1
ATOM 589 C CA . LEU A 1 76 ? -40.953 -12.326 -0.592 1.00 81.06 76 LEU A CA 1
ATOM 590 C C . LEU A 1 76 ? -41.392 -12.784 0.816 1.00 81.06 76 LEU A C 1
ATOM 592 O O . LEU A 1 76 ? -42.489 -12.437 1.253 1.00 81.06 76 LEU A O 1
ATOM 596 N N . PRO A 1 77 ? -40.546 -13.496 1.581 1.00 81.50 77 PRO A N 1
ATOM 597 C CA . PRO A 1 77 ? -40.885 -13.984 2.924 1.00 81.50 77 PRO A CA 1
ATOM 598 C C . PRO A 1 77 ? -41.180 -12.841 3.910 1.00 81.50 77 PRO A C 1
ATOM 600 O O . PRO A 1 77 ? -40.479 -11.839 3.909 1.00 81.50 77 PRO A O 1
ATOM 603 N N . LEU A 1 78 ? -42.190 -12.991 4.779 1.00 81.81 78 LEU A N 1
ATOM 604 C CA . LEU A 1 78 ? -42.606 -11.946 5.744 1.00 81.81 78 LEU A CA 1
ATOM 605 C C . LEU A 1 78 ? -41.631 -11.760 6.910 1.00 81.81 78 LEU A C 1
ATOM 607 O O . LEU A 1 78 ? -41.524 -10.672 7.474 1.00 81.81 78 LEU A O 1
ATOM 611 N N . ALA A 1 79 ? -40.965 -12.841 7.305 1.00 86.00 79 ALA A N 1
ATOM 612 C CA . ALA A 1 79 ? -40.040 -12.862 8.423 1.00 86.00 79 ALA A CA 1
ATOM 613 C C . ALA A 1 79 ? -39.022 -13.994 8.253 1.00 86.00 79 ALA A C 1
ATOM 615 O O . ALA A 1 79 ? -39.292 -14.998 7.592 1.00 86.00 79 ALA A O 1
ATOM 616 N N . HIS A 1 80 ? -37.874 -13.852 8.909 1.00 84.19 80 HIS A N 1
ATOM 617 C CA . HIS A 1 80 ? -36.823 -14.866 8.944 1.00 84.19 80 HIS A CA 1
ATOM 618 C C . HIS A 1 80 ? -36.508 -15.248 10.382 1.00 84.19 80 HIS A C 1
ATOM 620 O O . HIS A 1 80 ? -36.360 -14.380 11.240 1.00 84.19 80 HIS A O 1
ATOM 626 N N . CYS A 1 81 ? -36.372 -16.547 10.643 1.00 82.25 81 CYS A N 1
ATOM 627 C CA . CYS A 1 81 ? -35.931 -17.051 11.937 1.00 82.25 81 CYS A CA 1
ATOM 628 C C . CYS A 1 81 ? -34.508 -17.610 11.817 1.00 82.25 81 CYS A C 1
ATOM 630 O O . CYS A 1 81 ? -34.289 -18.616 11.145 1.00 82.25 81 CYS A O 1
ATOM 632 N N . LEU A 1 82 ? -33.539 -16.954 12.457 1.00 73.06 82 LEU A N 1
ATOM 633 C CA . LEU A 1 82 ? -32.124 -17.321 12.416 1.00 73.06 82 LEU A CA 1
ATOM 634 C C . LEU A 1 82 ? -31.791 -18.250 13.577 1.00 73.06 82 LEU A C 1
ATOM 636 O O . LEU A 1 82 ? -32.083 -17.937 14.735 1.00 73.06 82 LEU A O 1
ATOM 640 N N . ASN A 1 83 ? -31.168 -19.388 13.265 1.00 76.06 83 ASN A N 1
ATOM 641 C CA . ASN A 1 83 ? -30.742 -20.406 14.232 1.00 76.06 83 ASN A CA 1
ATOM 642 C C . ASN A 1 83 ? -31.849 -20.858 15.204 1.00 76.06 83 ASN A C 1
ATOM 644 O O . ASN A 1 83 ? -31.543 -21.302 16.305 1.00 76.06 83 ASN A O 1
ATOM 648 N N . SER A 1 84 ? -33.128 -20.733 14.822 1.00 78.12 84 SER A N 1
ATOM 649 C CA . SER A 1 84 ? -34.297 -20.945 15.699 1.00 78.12 84 SER A CA 1
ATOM 650 C C . SER A 1 84 ? -34.305 -20.088 16.975 1.00 78.12 84 SER A C 1
ATOM 652 O O . SER A 1 84 ? -34.930 -20.459 17.962 1.00 78.12 84 SER A O 1
ATOM 654 N N . ARG A 1 85 ? -33.577 -18.962 16.977 1.00 72.88 85 ARG A N 1
ATOM 655 C CA . ARG A 1 85 ? -33.357 -18.118 18.162 1.00 72.88 85 ARG A CA 1
ATOM 656 C C . ARG A 1 85 ? -33.637 -16.637 17.925 1.00 72.88 85 ARG A C 1
ATOM 658 O O . ARG A 1 85 ? -33.963 -15.939 18.876 1.00 72.88 85 ARG A O 1
ATOM 665 N N . VAL A 1 86 ? -33.547 -16.141 16.693 1.00 82.62 86 VAL A N 1
ATOM 666 C CA . VAL A 1 86 ? -33.754 -14.712 16.395 1.00 82.62 86 VAL A CA 1
ATOM 667 C C . VAL A 1 86 ? -34.800 -14.553 15.308 1.00 82.62 86 VAL A C 1
ATOM 669 O O . VAL A 1 86 ? -34.617 -15.088 14.220 1.00 82.62 86 VAL A O 1
ATOM 672 N N . LEU A 1 87 ? -35.874 -13.807 15.574 1.00 84.50 87 LEU A N 1
ATOM 673 C CA . LEU A 1 87 ? -36.902 -13.507 14.574 1.00 84.50 87 LEU A CA 1
ATOM 674 C C . LEU A 1 87 ? -36.702 -12.097 14.010 1.00 84.50 87 LEU A C 1
ATOM 676 O O . LEU A 1 87 ? -36.720 -11.122 14.754 1.00 84.50 87 LEU A O 1
ATOM 680 N N . VAL A 1 88 ? -36.536 -11.986 12.696 1.00 84.62 88 VAL A N 1
ATOM 681 C CA . VAL A 1 88 ? -36.391 -10.716 11.976 1.00 84.62 88 VAL A CA 1
ATOM 682 C C . VAL A 1 88 ? -37.656 -10.466 11.163 1.00 84.62 88 VAL A C 1
ATOM 684 O O . VAL A 1 88 ? -37.987 -11.277 10.298 1.00 84.62 88 VAL A O 1
ATOM 687 N N . MET A 1 89 ? -38.332 -9.341 11.395 1.00 83.75 89 MET A N 1
ATOM 688 C CA . MET A 1 89 ? -39.576 -8.952 10.715 1.00 83.75 89 MET A CA 1
ATOM 689 C C . MET A 1 89 ? -39.612 -7.451 10.387 1.00 83.75 89 MET A C 1
ATOM 691 O O . MET A 1 89 ? -38.681 -6.709 10.713 1.00 83.75 89 MET A O 1
ATOM 695 N N . HIS A 1 90 ? -40.641 -7.002 9.667 1.00 80.25 90 HIS A N 1
ATOM 696 C CA . HIS A 1 90 ? -40.787 -5.592 9.314 1.00 80.25 90 HIS A CA 1
ATOM 697 C C . HIS A 1 90 ? -41.469 -4.781 10.412 1.00 80.25 90 HIS A C 1
ATOM 699 O O . HIS A 1 90 ? -40.782 -4.068 11.152 1.00 80.25 90 HIS A O 1
ATOM 705 N N . GLY A 1 91 ? -42.793 -4.930 10.507 1.00 78.19 91 GLY A N 1
ATOM 706 C CA . GLY A 1 91 ? -43.650 -4.397 11.556 1.00 78.19 91 GLY A CA 1
ATOM 707 C C . GLY A 1 91 ? -43.404 -5.165 12.844 1.00 78.19 91 GLY A C 1
ATOM 708 O O . GLY A 1 91 ? -42.251 -5.339 13.234 1.00 78.19 91 GLY A O 1
ATOM 709 N N . GLY A 1 92 ? -44.446 -5.631 13.522 1.00 82.75 92 GLY A N 1
ATOM 710 C CA . GLY A 1 92 ? -44.278 -6.161 14.869 1.00 82.75 92 GLY A CA 1
ATOM 711 C C . GLY A 1 92 ? -45.257 -7.256 15.254 1.00 82.75 92 GLY A C 1
ATOM 712 O O . GLY A 1 92 ? -45.582 -8.125 14.454 1.00 82.75 92 GLY A O 1
ATOM 713 N N . LEU A 1 93 ? -45.638 -7.263 16.530 1.00 89.25 93 LEU A N 1
ATOM 714 C CA . LEU A 1 93 ? -46.356 -8.371 17.147 1.00 89.25 93 LEU A CA 1
ATOM 715 C C . LEU A 1 93 ? -47.875 -8.272 16.992 1.00 89.25 93 LEU A C 1
ATOM 717 O O . LEU A 1 93 ? -48.432 -7.282 16.513 1.00 89.25 93 LEU A O 1
ATOM 721 N N . PHE A 1 94 ? -48.521 -9.357 17.401 1.00 91.62 94 PHE A N 1
ATOM 722 C CA . PHE A 1 94 ? -49.899 -9.675 17.070 1.00 91.62 94 PHE A CA 1
ATOM 723 C C . PHE A 1 94 ? -50.888 -9.205 18.128 1.00 91.62 94 PHE A C 1
ATOM 725 O O . PHE A 1 94 ? -50.542 -9.089 19.307 1.00 91.62 94 PHE A O 1
ATOM 732 N N . SER A 1 95 ? -52.147 -9.018 17.736 1.00 89.25 95 SER A N 1
ATOM 733 C CA . SER A 1 95 ? -53.264 -8.801 18.667 1.00 89.25 95 SER A CA 1
ATOM 734 C C . SER A 1 95 ? -53.510 -10.008 19.584 1.00 89.25 95 SER A C 1
ATOM 736 O O . SER A 1 95 ? -53.957 -9.844 20.719 1.00 89.25 95 SER A O 1
ATOM 738 N N . ARG A 1 96 ? -53.154 -11.209 19.116 1.00 91.25 96 ARG A N 1
ATOM 739 C CA . ARG A 1 96 ? -53.243 -12.490 19.829 1.00 91.25 96 ARG A CA 1
ATOM 740 C C . ARG A 1 96 ? -51.939 -12.856 20.550 1.00 91.25 96 ARG A C 1
ATOM 742 O O . ARG A 1 96 ? -50.850 -12.592 20.047 1.00 91.25 96 ARG A O 1
ATOM 749 N N . ASP A 1 97 ? -52.052 -13.489 21.719 1.00 87.94 97 ASP A N 1
ATOM 750 C CA . ASP A 1 97 ? -50.904 -13.953 22.525 1.00 87.94 97 ASP A CA 1
ATOM 751 C C . ASP A 1 97 ? -50.395 -15.347 22.120 1.00 87.94 97 ASP A C 1
ATOM 753 O O . ASP A 1 97 ? -49.267 -15.704 22.441 1.00 87.94 97 ASP A O 1
ATOM 757 N N . ASP A 1 98 ? -51.212 -16.137 21.423 1.00 89.94 98 ASP A N 1
ATOM 758 C CA . ASP A 1 98 ? -50.962 -17.548 21.112 1.00 89.94 98 ASP A CA 1
ATOM 759 C C . ASP A 1 98 ? -50.320 -17.781 19.733 1.00 89.94 98 ASP A C 1
ATOM 761 O O . ASP A 1 98 ? -50.188 -18.924 19.299 1.00 89.94 98 ASP A O 1
ATOM 765 N N . VAL A 1 99 ? -49.900 -16.715 19.044 1.00 90.88 99 VAL A N 1
ATOM 766 C CA . VAL A 1 99 ? -49.318 -16.821 17.700 1.00 90.88 99 VAL A CA 1
ATOM 767 C C . VAL A 1 99 ? -47.943 -17.483 17.757 1.00 90.88 99 VAL A C 1
ATOM 769 O O . VAL A 1 99 ? -47.021 -17.021 18.438 1.00 90.88 99 VAL A O 1
ATOM 772 N N . THR A 1 100 ? -47.792 -18.561 16.989 1.00 91.75 100 THR A N 1
ATOM 773 C CA . THR A 1 100 ? -46.551 -19.345 16.925 1.00 91.75 100 THR A CA 1
ATOM 774 C C . THR A 1 100 ? -45.768 -19.106 15.633 1.00 91.75 100 THR A C 1
ATOM 776 O O . THR A 1 100 ? -46.330 -18.720 14.607 1.00 91.75 100 THR A O 1
ATOM 779 N N . LEU A 1 101 ? -44.464 -19.404 15.637 1.00 89.19 101 LEU A N 1
ATOM 780 C CA . LEU A 1 101 ? -43.637 -19.391 14.420 1.00 89.19 101 LEU A CA 1
ATOM 781 C C . LEU A 1 101 ? -44.186 -20.317 13.322 1.00 89.19 101 LEU A C 1
ATOM 783 O O . LEU A 1 101 ? -44.050 -20.009 12.138 1.00 89.19 101 LEU A O 1
ATOM 787 N N . ASP A 1 102 ? -44.825 -21.428 13.696 1.00 87.56 102 ASP A N 1
ATOM 788 C CA . ASP A 1 102 ? -45.455 -22.341 12.739 1.00 87.56 102 ASP A CA 1
ATOM 789 C C . ASP A 1 102 ? -46.736 -21.759 12.133 1.00 87.56 102 ASP A C 1
ATOM 791 O O . ASP A 1 102 ? -47.027 -22.026 10.968 1.00 87.56 102 ASP A O 1
ATOM 795 N N . GLU A 1 103 ? -47.485 -20.941 12.877 1.00 89.44 103 GLU A N 1
ATOM 796 C CA . GLU A 1 103 ? -48.626 -20.190 12.340 1.00 89.44 103 GLU A CA 1
ATOM 797 C C . GLU A 1 103 ? -48.154 -19.145 11.324 1.00 89.44 103 GLU A C 1
ATOM 799 O O . GLU A 1 103 ? -48.695 -19.085 10.222 1.00 89.44 103 GLU A O 1
ATOM 804 N N . ILE A 1 104 ? -47.069 -18.418 11.625 1.00 89.56 104 ILE A N 1
ATOM 805 C CA . ILE A 1 104 ? -46.444 -17.468 10.687 1.00 89.56 104 ILE A CA 1
ATOM 806 C C . ILE A 1 104 ? -45.966 -18.185 9.416 1.00 89.56 104 ILE A C 1
ATOM 808 O O . ILE A 1 104 ? -46.178 -17.697 8.307 1.00 89.56 104 ILE A O 1
ATOM 812 N N . ARG A 1 105 ? -45.354 -19.369 9.555 1.00 86.69 105 ARG A N 1
ATOM 813 C CA . ARG A 1 105 ? -44.858 -20.172 8.424 1.00 86.69 105 ARG A CA 1
ATOM 814 C C . ARG A 1 105 ? -45.981 -20.696 7.517 1.00 86.69 105 ARG A C 1
ATOM 816 O O . ARG A 1 105 ? -45.729 -20.947 6.344 1.00 86.69 105 ARG A O 1
ATOM 823 N N . LYS A 1 106 ? -47.195 -20.875 8.047 1.00 88.56 106 LYS A N 1
ATOM 824 C CA . LYS A 1 106 ? -48.370 -21.369 7.306 1.00 88.56 106 LYS A CA 1
ATOM 825 C C . LYS A 1 106 ? -49.150 -20.271 6.578 1.00 88.56 106 LYS A C 1
ATOM 827 O O . LYS A 1 106 ? -50.098 -20.599 5.869 1.00 88.56 106 LYS A O 1
ATOM 832 N N . ILE A 1 107 ? -48.788 -18.998 6.752 1.00 86.94 107 ILE A N 1
ATOM 833 C CA . ILE A 1 107 ? -49.434 -17.890 6.043 1.00 86.94 107 ILE A CA 1
ATOM 834 C C . ILE A 1 107 ? -49.227 -18.076 4.538 1.00 86.94 107 ILE A C 1
ATOM 836 O O . ILE A 1 107 ? -48.092 -18.177 4.069 1.00 86.94 107 ILE A O 1
ATOM 840 N N . ASP A 1 108 ? -50.324 -18.073 3.778 1.00 82.62 108 ASP A N 1
ATOM 841 C CA . ASP A 1 108 ? -50.252 -17.995 2.322 1.00 82.62 108 ASP A CA 1
ATOM 842 C C . ASP A 1 108 ? -49.695 -16.631 1.919 1.00 82.62 108 ASP A C 1
ATOM 844 O O . ASP A 1 108 ? -50.353 -15.595 2.060 1.00 82.62 108 ASP A O 1
ATOM 848 N N . ARG A 1 109 ? -48.438 -16.638 1.475 1.00 82.06 109 ARG A N 1
ATOM 849 C CA . ARG A 1 109 ? -47.697 -15.416 1.207 1.00 82.06 109 ARG A CA 1
ATOM 850 C C . ARG A 1 109 ? -47.997 -14.822 -0.166 1.00 82.06 109 ARG A C 1
ATOM 852 O O . ARG A 1 109 ? -47.880 -13.604 -0.294 1.00 82.06 109 ARG A O 1
ATOM 859 N N . ASN A 1 110 ? -48.411 -15.630 -1.146 1.00 85.50 110 ASN A N 1
ATOM 860 C CA . ASN A 1 110 ? -48.564 -15.235 -2.551 1.00 85.50 110 ASN A CA 1
ATOM 861 C C . ASN A 1 110 ? -49.820 -14.371 -2.803 1.00 85.50 110 ASN A C 1
ATOM 863 O O . ASN A 1 110 ? -50.674 -14.673 -3.633 1.00 85.50 110 ASN A O 1
ATOM 867 N N . ARG A 1 111 ? -49.957 -13.292 -2.036 1.00 84.25 111 ARG A N 1
ATOM 868 C CA . ARG A 1 111 ? -51.078 -12.357 -2.055 1.00 84.25 111 ARG A CA 1
ATOM 869 C C . ARG A 1 111 ? -50.670 -11.017 -1.454 1.00 84.25 111 ARG A C 1
ATOM 871 O O . ARG A 1 111 ? -49.669 -10.912 -0.743 1.00 84.25 111 ARG A O 1
ATOM 878 N N . GLN A 1 112 ? -51.491 -10.002 -1.705 1.00 84.38 112 GLN A N 1
ATOM 879 C CA . GLN A 1 112 ? -51.375 -8.717 -1.023 1.00 84.38 112 GLN A CA 1
ATOM 880 C C . GLN A 1 112 ? -51.716 -8.858 0.471 1.00 84.38 112 GLN A C 1
ATOM 882 O O . GLN A 1 112 ? -52.540 -9.711 0.832 1.00 84.38 112 GLN A O 1
ATOM 887 N N . PRO A 1 113 ? -51.098 -8.044 1.349 1.00 84.25 113 PRO A N 1
ATOM 888 C CA . PRO A 1 113 ? -51.457 -8.025 2.758 1.00 84.25 113 PRO A CA 1
ATOM 889 C C . PRO A 1 113 ? -52.957 -7.728 2.933 1.00 84.25 113 PRO A C 1
ATOM 891 O O . PRO A 1 113 ? -53.443 -6.764 2.341 1.00 84.25 113 PRO A O 1
ATOM 894 N N . PRO A 1 114 ? -53.696 -8.543 3.708 1.00 84.81 114 PRO A N 1
ATOM 895 C CA . PRO A 1 114 ? -55.082 -8.243 4.071 1.00 84.81 114 PRO A CA 1
ATOM 896 C C . PRO A 1 114 ? -55.169 -6.998 4.970 1.00 84.81 114 PRO A C 1
ATOM 898 O O . PRO A 1 114 ? -54.156 -6.547 5.503 1.00 84.81 114 PRO A O 1
ATOM 901 N N . GLU A 1 115 ? -56.382 -6.478 5.171 1.00 77.62 115 GLU A N 1
ATOM 902 C CA . GLU A 1 115 ? -56.641 -5.357 6.092 1.00 77.62 115 GLU A CA 1
ATOM 903 C C . GLU A 1 115 ? -56.527 -5.766 7.575 1.00 77.62 115 GLU A C 1
ATOM 905 O O . GLU A 1 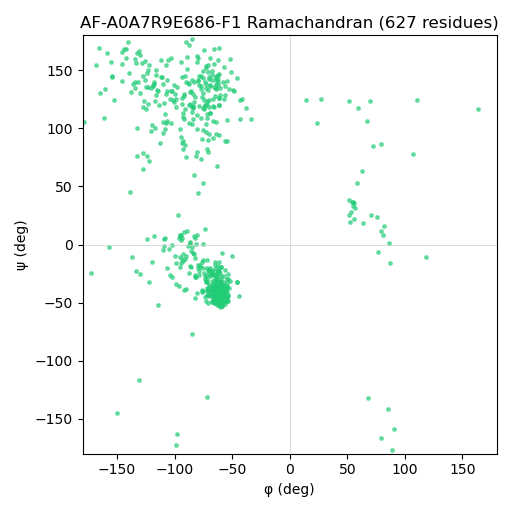115 ? -56.305 -4.914 8.436 1.00 77.62 115 GLU A O 1
ATOM 910 N N . ASP A 1 116 ? -56.640 -7.064 7.879 1.00 81.31 116 ASP A N 1
ATOM 911 C CA . ASP A 1 116 ? -56.590 -7.627 9.226 1.00 81.31 116 ASP A CA 1
ATOM 912 C C . ASP A 1 116 ? -55.847 -8.981 9.305 1.00 81.31 116 ASP A C 1
ATOM 914 O O . ASP A 1 116 ? -55.497 -9.620 8.309 1.00 81.31 116 ASP A O 1
ATOM 918 N N . GLY A 1 117 ? -55.554 -9.421 10.532 1.00 85.81 117 GLY A N 1
ATOM 919 C CA . GLY A 1 117 ? -54.919 -10.710 10.817 1.00 85.81 117 GLY A CA 1
ATOM 920 C C . GLY A 1 117 ? -53.384 -10.700 10.843 1.00 85.81 117 GLY A C 1
ATOM 921 O O . GLY A 1 117 ? -52.722 -9.674 10.698 1.00 85.81 117 GLY A O 1
ATOM 922 N N . VAL A 1 118 ? -52.803 -11.890 11.032 1.00 88.69 118 VAL A N 1
ATOM 923 C CA . VAL A 1 118 ? -51.377 -12.101 11.365 1.00 88.69 118 VAL A CA 1
ATOM 924 C C . VAL A 1 118 ? -50.426 -11.506 10.313 1.00 88.69 118 VAL A C 1
ATOM 926 O O . VAL A 1 118 ? -49.434 -10.869 10.657 1.00 88.69 118 VAL A O 1
ATOM 929 N N . MET A 1 119 ? -50.739 -11.658 9.021 1.00 88.19 119 MET A N 1
ATOM 930 C CA . MET A 1 119 ? -49.933 -11.085 7.932 1.00 88.19 119 MET A CA 1
ATOM 931 C C . MET A 1 119 ? -49.941 -9.553 7.944 1.00 88.19 119 MET A C 1
ATOM 933 O O . MET A 1 119 ? -48.916 -8.934 7.669 1.00 88.19 119 MET A O 1
ATOM 937 N N . CYS A 1 120 ? -51.088 -8.950 8.259 1.00 87.00 120 CYS A N 1
ATOM 938 C CA . CYS A 1 120 ? -51.219 -7.505 8.360 1.00 87.00 120 CYS A CA 1
ATOM 939 C C . CYS A 1 120 ? -50.408 -6.977 9.552 1.00 87.00 120 CYS A C 1
ATOM 941 O O . CYS A 1 120 ? -49.581 -6.081 9.408 1.00 87.00 120 CYS A O 1
ATOM 943 N N . GLU A 1 121 ? -50.574 -7.584 10.723 1.00 88.56 121 GLU A N 1
ATOM 944 C CA . GLU A 1 121 ? -49.888 -7.179 11.956 1.00 88.56 121 GLU A CA 1
ATOM 945 C C . GLU A 1 121 ? -48.353 -7.307 11.851 1.00 88.56 121 GLU A C 1
ATOM 947 O O . GLU A 1 121 ? -47.631 -6.407 12.285 1.00 88.56 121 GLU A O 1
ATOM 952 N N . LEU A 1 122 ? -47.844 -8.333 11.152 1.00 87.69 122 LEU A N 1
ATOM 953 C CA . LEU A 1 122 ? -46.410 -8.487 10.841 1.00 87.69 122 LEU A CA 1
ATOM 954 C C . LEU A 1 122 ? -45.805 -7.304 10.076 1.00 87.69 122 LEU A C 1
ATOM 956 O O . LEU A 1 122 ? -44.596 -7.079 10.147 1.00 87.69 122 LEU A O 1
ATOM 960 N N . LEU A 1 123 ? -46.621 -6.574 9.316 1.00 85.50 123 LEU A N 1
ATOM 961 C CA . LEU A 1 123 ? -46.184 -5.461 8.476 1.00 85.50 123 LEU A CA 1
ATOM 962 C C . LEU A 1 123 ? -46.534 -4.095 9.080 1.00 85.50 123 LEU A C 1
ATOM 964 O O . LEU A 1 123 ? -45.835 -3.128 8.793 1.00 85.50 123 LEU A O 1
ATOM 968 N N . TRP A 1 124 ? -47.576 -4.018 9.912 1.00 83.31 124 TRP A N 1
ATOM 969 C CA . TRP A 1 124 ? -48.185 -2.752 10.339 1.00 83.31 124 TRP A CA 1
ATOM 970 C C . TRP A 1 124 ? -48.170 -2.483 11.848 1.00 83.31 124 TRP A C 1
ATOM 972 O O . TRP A 1 124 ? -48.424 -1.349 12.251 1.00 83.31 124 TRP A O 1
ATOM 982 N N . SER A 1 125 ? -47.902 -3.484 12.693 1.00 87.94 125 SER A N 1
ATOM 983 C CA . SER A 1 125 ? -47.899 -3.290 14.148 1.00 87.94 125 SER A CA 1
ATOM 984 C C . SER A 1 125 ? -46.651 -2.558 14.645 1.00 87.94 125 SER A C 1
ATOM 986 O O . SER A 1 125 ? -45.541 -2.832 14.190 1.00 87.94 125 SER A O 1
ATOM 988 N N . ASP A 1 126 ? -46.825 -1.700 15.655 1.00 84.00 126 ASP A N 1
ATOM 989 C CA . ASP A 1 126 ? -45.802 -0.798 16.199 1.00 84.00 126 ASP A CA 1
ATOM 990 C C . ASP A 1 126 ? -45.542 -1.002 17.697 1.00 84.00 126 ASP A C 1
ATOM 992 O O . ASP A 1 126 ? -46.397 -1.520 18.409 1.00 84.00 126 ASP A O 1
ATOM 996 N N . PRO A 1 127 ? -44.353 -0.660 18.222 1.00 86.62 127 PRO A N 1
ATOM 997 C CA . PRO A 1 127 ? -44.088 -0.836 19.637 1.00 86.62 127 PRO A CA 1
ATOM 998 C C . PRO A 1 127 ? -44.704 0.335 20.415 1.00 86.62 127 PRO A C 1
ATOM 1000 O O . PRO A 1 127 ? -44.914 1.430 19.888 1.00 86.62 127 PRO A O 1
ATOM 1003 N N . GLN A 1 128 ? -44.980 0.125 21.694 1.00 84.88 128 GLN A N 1
ATOM 1004 C CA . GLN A 1 128 ? -45.297 1.199 22.630 1.00 84.88 128 GLN A CA 1
ATOM 1005 C C . GLN A 1 128 ? -44.516 1.026 23.928 1.00 84.88 128 GLN A C 1
ATOM 1007 O O . GLN A 1 128 ? -44.110 -0.076 24.294 1.00 84.88 128 GLN A O 1
ATOM 1012 N N . GLU A 1 129 ? -44.322 2.131 24.644 1.00 80.62 129 GLU A N 1
ATOM 1013 C CA . GLU A 1 12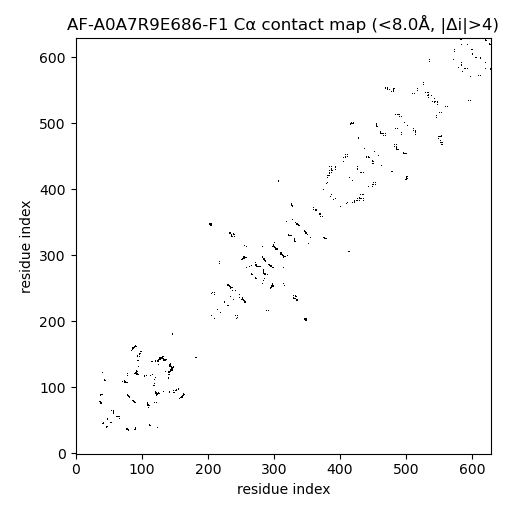9 ? -43.610 2.116 25.923 1.00 80.62 129 GLU A CA 1
ATOM 1014 C C . GLU A 1 129 ? -44.436 1.466 27.041 1.00 80.62 129 GLU A C 1
ATOM 1016 O O . GLU A 1 129 ? -43.885 0.836 27.944 1.00 80.62 129 GLU A O 1
ATOM 1021 N N . GLN A 1 130 ? -45.762 1.616 26.979 1.00 84.81 130 GLN A N 1
ATOM 1022 C CA . GLN A 1 130 ? -46.677 1.123 28.005 1.00 84.81 130 GLN A CA 1
ATOM 1023 C C . GLN A 1 130 ? -46.933 -0.385 27.854 1.00 84.81 130 GLN A C 1
ATOM 1025 O O . GLN A 1 130 ? -47.083 -0.864 26.726 1.00 84.81 130 GLN A O 1
ATOM 1030 N N . PRO A 1 131 ? -47.042 -1.142 28.962 1.00 88.75 131 PRO A N 1
ATOM 1031 C CA . PRO A 1 131 ? -47.466 -2.537 28.912 1.00 88.75 131 PRO A CA 1
ATOM 1032 C C . PRO A 1 131 ? -48.844 -2.714 28.255 1.00 88.75 131 PRO A C 1
ATOM 1034 O O . PRO A 1 131 ? -49.700 -1.829 28.317 1.00 88.75 131 PRO A O 1
ATOM 1037 N N . GLY A 1 132 ? -49.077 -3.880 27.660 1.00 86.62 132 GLY A N 1
ATOM 1038 C CA . GLY A 1 132 ? -50.322 -4.254 27.001 1.00 86.62 132 GLY A CA 1
ATOM 1039 C C . GLY A 1 132 ? -50.357 -3.903 25.514 1.00 86.62 132 GLY A C 1
ATOM 1040 O O . GLY A 1 132 ? -49.325 -3.771 24.855 1.00 86.62 132 GLY A O 1
ATOM 1041 N N . ARG A 1 133 ? -51.569 -3.796 24.965 1.00 91.25 133 ARG A N 1
ATOM 1042 C CA . ARG A 1 133 ? -51.817 -3.479 23.553 1.00 91.25 133 ARG A CA 1
ATOM 1043 C C . ARG A 1 133 ? -52.715 -2.258 23.427 1.00 91.25 133 ARG A C 1
ATOM 1045 O O . ARG A 1 133 ? -53.614 -2.079 24.246 1.00 91.25 133 ARG A O 1
ATOM 1052 N N . ALA A 1 134 ? -52.512 -1.467 22.382 1.00 88.44 134 ALA A N 1
ATOM 1053 C CA . ALA A 1 134 ? -53.383 -0.349 22.031 1.00 88.44 134 ALA A CA 1
ATOM 1054 C C . ALA A 1 134 ? -53.686 -0.339 20.522 1.00 88.44 134 ALA A C 1
ATOM 1056 O O . ALA A 1 134 ? -52.943 -0.943 19.745 1.00 88.44 134 ALA A O 1
ATOM 1057 N N . PRO A 1 135 ? -54.764 0.327 20.074 1.00 86.56 135 PRO A N 1
ATOM 1058 C CA . PRO A 1 135 ? -55.020 0.516 18.648 1.00 86.56 135 PRO A CA 1
ATOM 1059 C C . PRO A 1 135 ? -53.860 1.244 17.954 1.00 86.56 135 PRO A C 1
ATOM 1061 O O . PRO A 1 135 ? -53.299 2.195 18.500 1.00 86.56 135 PRO A O 1
ATOM 1064 N N . SER A 1 136 ? -53.504 0.818 16.739 1.00 82.50 136 SER A N 1
ATOM 1065 C CA . SER A 1 136 ? -52.462 1.482 15.949 1.00 82.50 136 SER A CA 1
ATOM 1066 C C . SER A 1 136 ? -52.855 2.911 15.577 1.00 82.50 136 SER A C 1
ATOM 1068 O O . SER A 1 136 ? -53.947 3.162 15.067 1.00 82.50 136 SER A O 1
ATOM 1070 N N . LYS A 1 137 ? -51.916 3.854 15.733 1.00 75.38 137 LYS A N 1
ATOM 1071 C CA . LYS A 1 137 ? -52.063 5.240 15.250 1.00 75.38 137 LYS A CA 1
ATOM 1072 C C . LYS A 1 137 ? -52.201 5.323 13.726 1.00 75.38 137 LYS A C 1
ATOM 1074 O O . LYS A 1 137 ? -52.661 6.337 13.214 1.00 75.38 137 LYS A O 1
ATOM 1079 N N . ARG A 1 138 ? -51.804 4.268 13.006 1.00 71.25 138 ARG A N 1
ATOM 1080 C CA . ARG A 1 138 ? -51.889 4.162 11.541 1.00 71.25 138 ARG A CA 1
ATOM 1081 C C . ARG A 1 138 ? -53.256 3.671 11.056 1.00 71.25 138 ARG A C 1
ATOM 1083 O O . ARG A 1 138 ? -53.449 3.539 9.855 1.00 71.25 138 ARG A O 1
ATOM 1090 N N . GLY A 1 139 ? -54.179 3.360 11.971 1.00 75.56 139 GLY A N 1
ATOM 1091 C CA . GLY A 1 139 ? -55.501 2.812 11.652 1.00 75.56 139 GLY A CA 1
ATOM 1092 C C . GLY A 1 139 ? -55.506 1.327 11.268 1.00 75.56 139 GLY A C 1
ATOM 1093 O O . GLY A 1 139 ? -56.579 0.751 11.145 1.00 75.56 139 GLY A O 1
ATOM 1094 N N . VAL A 1 140 ? -54.331 0.704 11.121 1.00 79.19 140 VAL A N 1
ATOM 1095 C CA . VAL A 1 140 ? -54.142 -0.704 10.745 1.00 79.19 140 VAL A CA 1
ATOM 1096 C C . VAL A 1 140 ? -53.056 -1.323 11.637 1.00 79.19 140 VAL A C 1
ATOM 1098 O O . VAL A 1 140 ? -52.045 -0.674 11.922 1.00 79.19 140 VAL A O 1
ATOM 1101 N N . GLY A 1 141 ? -53.270 -2.561 12.095 1.00 84.94 141 GLY A N 1
ATOM 1102 C CA . GLY A 1 141 ? -52.404 -3.254 13.059 1.00 84.94 141 GLY A CA 1
ATOM 1103 C C . GLY A 1 141 ? -52.623 -2.819 14.516 1.00 84.94 141 GLY A C 1
ATOM 1104 O O . GLY A 1 141 ? -53.598 -2.138 14.845 1.00 84.94 141 GLY A O 1
ATOM 1105 N N . VAL A 1 142 ? -51.698 -3.194 15.404 1.00 88.50 142 VAL A N 1
ATOM 1106 C CA . VAL A 1 142 ? -51.761 -2.861 16.840 1.00 88.50 142 VAL A CA 1
ATOM 1107 C C . VAL A 1 142 ? -50.469 -2.226 17.339 1.00 88.50 142 VAL A C 1
ATOM 1109 O O . VAL A 1 142 ? -49.397 -2.438 16.779 1.00 88.50 142 VAL A O 1
ATOM 1112 N N . GLN A 1 143 ? -50.560 -1.468 18.427 1.00 88.12 143 GLN A N 1
ATOM 1113 C CA . GLN A 1 143 ? -49.403 -1.138 19.247 1.00 88.12 143 GLN A CA 1
ATOM 1114 C C . GLN A 1 143 ? -49.220 -2.192 20.340 1.00 88.12 143 GLN A C 1
ATOM 1116 O O . GLN A 1 143 ? -50.208 -2.643 20.921 1.00 88.12 143 GLN A O 1
ATOM 1121 N N . PHE A 1 144 ? -47.981 -2.581 20.637 1.00 89.62 144 PHE A N 1
ATOM 1122 C CA . PHE A 1 144 ? -47.682 -3.609 21.639 1.00 89.62 144 PHE A CA 1
ATOM 1123 C C . PHE A 1 144 ? -46.540 -3.210 22.579 1.00 89.62 144 PHE A C 1
ATOM 1125 O O . PHE A 1 144 ? -45.546 -2.613 22.167 1.00 89.62 144 PHE A O 1
ATOM 1132 N N . GLY A 1 145 ? -46.709 -3.536 23.857 1.00 87.62 145 GLY A N 1
ATOM 1133 C CA . GLY A 1 145 ? -45.771 -3.226 24.926 1.00 87.62 145 GLY A CA 1
ATOM 1134 C C . GLY A 1 145 ? -44.637 -4.245 25.101 1.00 87.62 145 GLY A C 1
ATOM 1135 O O . GLY A 1 145 ? -44.589 -5.290 24.432 1.00 87.62 145 GLY A O 1
ATOM 1136 N N . PRO A 1 146 ? -43.713 -3.971 26.039 1.00 85.94 146 PRO A N 1
ATOM 1137 C CA . PRO A 1 146 ? -42.617 -4.882 26.374 1.00 85.94 146 PRO A CA 1
ATOM 1138 C C . PRO A 1 146 ? -43.091 -6.246 26.893 1.00 85.94 146 PRO A C 1
ATOM 1140 O O . PRO A 1 146 ? -42.472 -7.260 26.585 1.00 85.94 146 PRO A O 1
ATOM 1143 N N . ASP A 1 147 ? -44.202 -6.293 27.629 1.00 86.62 147 ASP A N 1
ATOM 1144 C CA . ASP A 1 147 ? -44.789 -7.518 28.188 1.00 86.62 147 ASP A CA 1
ATOM 1145 C C . ASP A 1 147 ? -45.310 -8.471 27.101 1.00 86.62 147 ASP A C 1
ATOM 1147 O O . ASP A 1 147 ? -45.151 -9.687 27.203 1.00 86.62 147 ASP A O 1
ATOM 1151 N N . VAL A 1 148 ? -45.891 -7.925 26.029 1.00 88.75 148 VAL A N 1
ATOM 1152 C CA . VAL A 1 148 ? -46.323 -8.697 24.853 1.00 88.75 148 VAL A CA 1
ATOM 1153 C C . VAL A 1 148 ? -45.114 -9.297 24.134 1.00 88.75 148 VAL A C 1
ATOM 1155 O O . VAL A 1 148 ? -45.141 -10.451 23.706 1.00 88.75 148 VAL A O 1
ATOM 1158 N N . THR A 1 149 ? -44.028 -8.526 24.048 1.00 89.25 149 THR A N 1
ATOM 1159 C CA . THR A 1 149 ? -42.771 -8.973 23.439 1.00 89.25 149 THR A CA 1
ATOM 1160 C C . THR A 1 149 ? -42.136 -10.107 24.232 1.00 89.25 149 THR A C 1
ATOM 1162 O O . THR A 1 149 ? -41.770 -11.127 23.650 1.00 89.25 149 THR A O 1
ATOM 1165 N N . GLU A 1 150 ? -42.055 -9.967 25.554 1.00 86.56 150 GLU A N 1
ATOM 1166 C CA . GLU A 1 150 ? -41.493 -10.986 26.444 1.00 86.56 150 GLU A CA 1
ATOM 1167 C C . GLU A 1 150 ? -42.268 -12.308 26.350 1.00 86.56 150 GLU A C 1
ATOM 1169 O O . GLU A 1 150 ? -41.664 -13.360 26.129 1.00 86.56 150 GLU A O 1
ATOM 1174 N N . LYS A 1 151 ? -43.606 -12.251 26.400 1.00 88.00 151 LYS A N 1
ATOM 1175 C CA . LYS A 1 151 ? -44.472 -13.434 26.258 1.00 88.00 151 LYS A CA 1
ATOM 1176 C C . LYS A 1 151 ? -44.292 -14.139 24.917 1.00 88.00 151 LYS A C 1
ATOM 1178 O O . LYS A 1 151 ? -44.200 -15.364 24.878 1.00 88.00 151 LYS A O 1
ATOM 1183 N N . PHE A 1 152 ? -44.225 -13.386 23.818 1.00 90.75 152 PHE A N 1
ATOM 1184 C CA . PHE A 1 152 ? -44.055 -13.969 22.487 1.00 90.75 152 PHE A CA 1
ATOM 1185 C C . PHE A 1 152 ? -42.691 -14.655 22.331 1.00 90.75 152 PHE A C 1
ATOM 1187 O O . PHE A 1 152 ? -42.605 -15.754 21.774 1.00 90.75 152 PHE A O 1
ATOM 1194 N N . VAL A 1 153 ? -41.628 -14.013 22.828 1.00 88.50 153 VAL A N 1
ATOM 1195 C CA . VAL A 1 153 ? -40.261 -14.550 22.819 1.00 88.50 153 VAL A CA 1
ATOM 1196 C C . VAL A 1 153 ? -40.187 -15.834 23.646 1.00 88.50 153 VAL A C 1
ATOM 1198 O O . VAL A 1 153 ? -39.618 -16.824 23.185 1.00 88.50 153 VAL A O 1
ATOM 1201 N N . GLU A 1 154 ? -40.825 -15.857 24.819 1.00 89.38 154 GLU A N 1
ATOM 1202 C CA . GLU A 1 154 ? -40.893 -17.043 25.670 1.00 89.38 154 GLU A CA 1
ATOM 1203 C C . GLU A 1 154 ? -41.671 -18.193 25.013 1.00 89.38 154 GLU A C 1
ATOM 1205 O O . GLU A 1 154 ? -41.153 -19.310 24.931 1.00 89.38 154 GLU A O 1
ATOM 1210 N N . LEU A 1 155 ? -42.877 -17.921 24.499 1.00 89.44 155 LEU A N 1
ATOM 1211 C CA . LEU A 1 155 ? -43.734 -18.913 23.841 1.00 89.44 155 LEU A CA 1
ATOM 1212 C C . LEU A 1 155 ? -43.012 -19.602 22.675 1.00 89.44 155 LEU A C 1
ATOM 1214 O O . LEU A 1 155 ? -43.083 -20.822 22.521 1.00 89.44 155 LEU A O 1
ATOM 1218 N N . ASN A 1 156 ? -42.285 -18.819 21.876 1.00 88.88 156 ASN A N 1
ATOM 1219 C CA . ASN A 1 156 ? -41.616 -19.286 20.665 1.00 88.88 156 ASN A CA 1
ATOM 1220 C C . ASN A 1 156 ? -40.151 -19.700 20.876 1.00 88.88 156 ASN A C 1
ATOM 1222 O O . ASN A 1 156 ? -39.476 -20.039 19.904 1.00 88.88 156 ASN A O 1
ATOM 1226 N N . LYS A 1 157 ? -39.660 -19.709 22.126 1.00 90.75 157 LYS A N 1
ATOM 1227 C CA . LYS A 1 157 ? -38.276 -20.074 22.491 1.00 90.75 157 LYS A CA 1
ATOM 1228 C C . LYS A 1 157 ? -37.212 -19.253 21.746 1.00 90.75 157 LYS A C 1
ATOM 1230 O O . LYS A 1 157 ? -36.158 -19.773 21.383 1.00 90.75 157 LYS A O 1
ATOM 1235 N N . LEU A 1 158 ? -37.498 -17.975 21.520 1.00 83.44 158 LEU A N 1
ATOM 1236 C CA . LEU A 1 158 ? -36.579 -17.02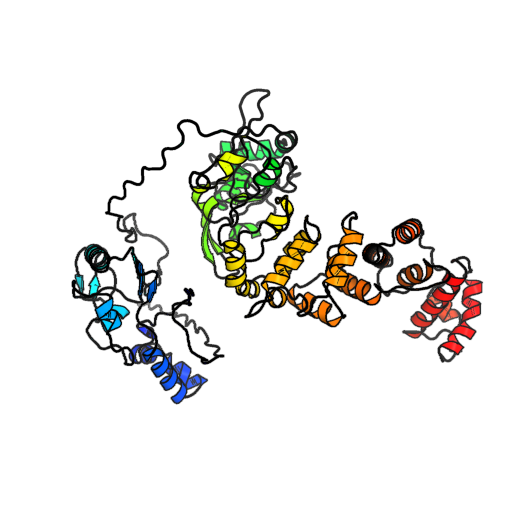8 20.896 1.00 83.44 158 LEU A CA 1
ATOM 1237 C C . LEU A 1 158 ? -35.704 -16.353 21.964 1.00 83.44 158 LEU A C 1
ATOM 1239 O O . LEU A 1 158 ? -36.040 -16.338 23.145 1.00 83.44 158 LEU A O 1
ATOM 1243 N N . ASP A 1 159 ? -34.583 -15.770 21.549 1.00 72.75 159 ASP A N 1
ATOM 1244 C CA . ASP A 1 159 ? -33.771 -14.888 22.388 1.00 72.75 159 ASP A CA 1
ATOM 1245 C C . ASP A 1 159 ? -34.189 -13.420 22.226 1.00 72.75 159 ASP A C 1
ATOM 1247 O O . ASP A 1 159 ? -34.173 -12.669 23.199 1.00 72.75 159 ASP A O 1
ATOM 1251 N N . TYR A 1 160 ? -34.507 -12.988 20.998 1.00 77.81 160 TYR A N 1
ATOM 1252 C CA . TYR A 1 160 ? -34.927 -11.617 20.691 1.00 77.81 160 TYR A CA 1
ATOM 1253 C C . TYR A 1 160 ? -35.556 -11.487 19.294 1.00 77.81 160 TYR A C 1
ATOM 1255 O O . TYR A 1 160 ? -35.495 -12.394 18.456 1.00 77.81 160 TYR A O 1
ATOM 1263 N N . ILE A 1 161 ? -36.154 -10.319 19.058 1.00 82.25 161 ILE A N 1
ATOM 1264 C CA . ILE A 1 161 ? -36.812 -9.917 17.815 1.00 82.25 161 ILE A CA 1
ATOM 1265 C C . ILE A 1 161 ? -36.095 -8.696 17.236 1.00 82.25 161 ILE A C 1
ATOM 1267 O O . ILE A 1 161 ? -35.749 -7.778 17.976 1.00 82.25 161 ILE A O 1
ATOM 1271 N N . ILE A 1 162 ? -35.919 -8.661 15.916 1.00 82.44 162 ILE A N 1
ATOM 1272 C CA . ILE A 1 162 ? -35.421 -7.499 15.173 1.00 82.44 162 ILE A CA 1
ATOM 1273 C C . ILE A 1 162 ? -36.533 -6.976 14.258 1.00 82.44 162 ILE A C 1
ATOM 1275 O O . ILE A 1 162 ? -37.144 -7.747 13.515 1.00 82.44 162 ILE A O 1
ATOM 1279 N N . ARG A 1 163 ? -36.760 -5.659 14.288 1.00 80.94 163 ARG A N 1
ATOM 1280 C CA . ARG A 1 163 ? -37.724 -4.943 13.442 1.00 80.94 163 ARG A CA 1
ATOM 1281 C C . ARG A 1 163 ? -37.018 -3.962 12.512 1.00 80.94 163 ARG A C 1
ATOM 1283 O O . ARG A 1 163 ? -35.976 -3.425 12.871 1.00 80.94 163 ARG A O 1
ATOM 1290 N N . SER A 1 164 ? -37.598 -3.702 11.341 1.00 67.06 164 SER A N 1
ATOM 1291 C CA . SER A 1 164 ? -37.024 -2.796 10.324 1.00 67.06 164 SER A CA 1
ATOM 1292 C C . SER A 1 164 ? -37.892 -1.565 10.008 1.00 67.06 164 SER A C 1
ATOM 1294 O O . SER A 1 164 ? -37.563 -0.810 9.098 1.00 67.06 164 SER A O 1
ATOM 1296 N N . HIS A 1 165 ? -38.978 -1.343 10.760 1.00 55.69 165 HIS A N 1
ATOM 1297 C CA . HIS A 1 165 ? -40.044 -0.378 10.440 1.00 55.69 165 HIS A CA 1
ATOM 1298 C C . HIS A 1 165 ? -39.917 1.035 11.064 1.00 55.69 165 HIS A C 1
ATOM 1300 O O . HIS A 1 165 ? -40.826 1.846 10.913 1.00 55.69 165 HIS A O 1
ATOM 1306 N N . GLU A 1 166 ? -38.805 1.403 11.714 1.00 46.31 166 GLU A N 1
ATOM 1307 C CA . GLU A 1 166 ? -38.653 2.753 12.295 1.00 46.31 166 GLU A CA 1
ATOM 1308 C C . GLU A 1 166 ? -37.361 3.460 11.847 1.00 46.31 166 GLU A C 1
ATOM 1310 O O . GLU A 1 166 ? -36.247 3.014 12.119 1.00 46.31 166 GLU A O 1
ATOM 1315 N N . ILE A 1 167 ? -37.527 4.603 11.166 1.00 35.28 167 ILE A N 1
ATOM 1316 C CA . ILE A 1 167 ? -36.482 5.613 10.950 1.00 35.28 167 ILE A CA 1
ATOM 1317 C C . ILE A 1 167 ? -36.607 6.630 12.090 1.00 35.28 167 ILE A C 1
ATOM 1319 O O . ILE A 1 167 ? -37.556 7.411 12.120 1.00 35.28 167 ILE A O 1
ATOM 1323 N N . THR A 1 168 ? -35.657 6.665 13.021 1.00 33.44 168 THR A N 1
ATOM 1324 C CA . THR A 1 168 ? -35.639 7.683 14.081 1.00 33.44 168 THR A CA 1
ATOM 1325 C C . THR A 1 168 ? -35.162 9.032 13.529 1.00 33.44 168 THR A C 1
ATOM 1327 O O . THR A 1 168 ? -33.961 9.268 13.401 1.00 33.44 168 THR A O 1
ATOM 1330 N N . TRP A 1 169 ? -36.097 9.933 13.214 1.00 26.09 169 TRP A N 1
ATOM 1331 C CA . TRP A 1 169 ? -35.843 11.368 13.030 1.00 26.09 169 TRP A CA 1
ATOM 1332 C C . TRP A 1 169 ? -36.130 12.111 14.343 1.00 26.09 169 TRP A C 1
ATOM 1334 O O . TRP A 1 169 ? -37.284 12.414 14.623 1.00 26.09 169 TRP A O 1
ATOM 1344 N N . ALA A 1 170 ? -35.104 12.436 15.137 1.00 26.73 170 ALA A N 1
ATOM 1345 C CA . ALA A 1 170 ? -35.184 13.504 16.143 1.00 26.73 170 ALA A CA 1
ATOM 1346 C C . ALA A 1 170 ? -33.783 13.972 16.582 1.00 26.73 170 ALA A C 1
ATOM 1348 O O . ALA A 1 170 ? -33.074 13.273 17.304 1.00 26.73 170 ALA A O 1
ATOM 1349 N N . LYS A 1 171 ? -33.400 15.186 16.164 1.00 27.75 171 LYS A N 1
ATOM 1350 C CA . LYS A 1 171 ? -32.383 16.010 16.833 1.00 27.75 171 LYS A CA 1
ATOM 1351 C C . LYS A 1 171 ? -33.075 16.910 17.864 1.00 27.75 171 LYS A C 1
ATOM 1353 O O . LYS A 1 171 ? -34.124 17.464 17.568 1.00 27.75 171 LYS A O 1
ATOM 1358 N N . GLN A 1 172 ? -32.370 17.127 18.976 1.00 30.09 172 GLN A N 1
ATOM 1359 C CA . GLN A 1 172 ? -32.414 18.290 19.879 1.00 30.09 172 GLN A CA 1
ATOM 1360 C C . GLN A 1 172 ? -33.664 18.522 20.755 1.00 30.09 172 GLN A C 1
ATOM 1362 O O . GLN A 1 172 ? -34.765 18.764 20.284 1.00 30.09 172 GLN A O 1
ATOM 1367 N N . ASN A 1 173 ? -33.382 18.596 22.065 1.00 30.03 173 ASN A N 1
ATOM 1368 C CA . ASN A 1 173 ? -34.184 19.154 23.162 1.00 30.03 173 ASN A CA 1
ATOM 1369 C C . ASN A 1 173 ? -35.421 18.364 23.615 1.00 30.03 173 ASN A C 1
ATOM 1371 O O . ASN A 1 173 ? -36.538 18.732 23.277 1.00 30.03 173 ASN A O 1
ATOM 1375 N N . CYS A 1 174 ? -35.228 17.382 24.505 1.00 23.44 174 CYS A N 1
ATOM 1376 C CA . CYS A 1 174 ? -36.189 17.030 25.561 1.00 23.44 174 CYS A CA 1
ATOM 1377 C C . CYS A 1 174 ? -35.467 16.355 26.746 1.00 23.44 174 CYS A C 1
ATOM 1379 O O . CYS A 1 174 ? -34.486 15.639 26.571 1.00 23.44 174 CYS A O 1
ATOM 1381 N N . LEU A 1 175 ? -35.952 16.652 27.951 1.00 22.98 175 LEU A N 1
ATOM 1382 C CA . LEU A 1 175 ? -35.476 16.244 29.282 1.00 22.98 175 LEU A CA 1
ATOM 1383 C C . LEU A 1 175 ? -35.276 14.716 29.453 1.00 22.98 175 LEU A C 1
ATOM 1385 O O . LEU A 1 175 ? -35.873 13.934 28.712 1.00 22.98 175 LEU A O 1
ATOM 1389 N N . PRO A 1 176 ? -34.478 14.264 30.448 1.00 27.83 176 PRO A N 1
ATOM 1390 C CA . PRO A 1 176 ? -34.081 12.865 30.602 1.00 27.83 176 PRO A CA 1
ATOM 1391 C C . PRO A 1 176 ? -35.266 11.998 31.046 1.00 27.83 176 PRO A C 1
ATOM 1393 O O . PRO A 1 176 ? -35.520 11.830 32.234 1.00 27.83 176 PRO A O 1
ATOM 1396 N N . SER A 1 177 ? -36.018 11.459 30.090 1.00 26.02 177 SER A N 1
ATOM 1397 C CA . SER A 1 177 ? -36.969 10.362 30.341 1.00 26.02 177 SER A CA 1
ATOM 1398 C C . SER A 1 177 ? -37.319 9.507 29.116 1.00 26.02 177 SER A C 1
ATOM 1400 O O . SER A 1 177 ? -37.983 8.492 29.281 1.00 26.02 177 SER A O 1
ATOM 1402 N N . ALA A 1 178 ? -36.811 9.809 27.918 1.00 22.84 178 ALA A N 1
ATOM 1403 C CA . ALA A 1 178 ? -36.976 8.935 26.755 1.00 22.84 178 ALA A CA 1
ATOM 1404 C C . ALA A 1 178 ? -35.800 7.946 26.654 1.00 22.84 178 ALA A C 1
ATOM 1406 O O . ALA A 1 178 ? -34.794 8.204 25.995 1.00 22.84 178 ALA A O 1
ATOM 1407 N N . VAL A 1 179 ? -35.908 6.823 27.365 1.00 25.58 179 VAL A N 1
ATOM 1408 C CA . VAL A 1 179 ? -35.037 5.654 27.190 1.00 25.58 179 VAL A CA 1
ATOM 1409 C C . VAL A 1 179 ? -35.653 4.798 26.078 1.00 25.58 179 VAL A C 1
ATOM 1411 O O . VAL A 1 179 ? -36.786 4.351 26.254 1.00 25.58 179 VAL A O 1
ATOM 1414 N N . PRO A 1 180 ? -34.956 4.517 24.959 1.00 27.83 180 PRO A N 1
ATOM 1415 C CA . PRO A 1 180 ? -35.403 3.491 24.024 1.00 27.83 180 PRO A CA 1
ATOM 1416 C C . PRO A 1 180 ? -35.529 2.178 24.797 1.00 27.83 180 PRO A C 1
ATOM 1418 O O . PRO A 1 180 ? -34.574 1.778 25.467 1.00 27.83 180 PRO A O 1
ATOM 1421 N N . LEU A 1 181 ? -36.703 1.542 24.751 1.00 28.09 181 LEU A N 1
ATOM 1422 C CA . LEU A 1 181 ? -37.004 0.296 25.456 1.00 28.09 181 LEU A CA 1
ATOM 1423 C C . LEU A 1 181 ? -35.989 -0.814 25.112 1.00 28.09 181 LEU A C 1
ATOM 1425 O O . LEU A 1 181 ? -36.195 -1.638 24.229 1.00 28.09 181 LEU A O 1
ATOM 1429 N N . PHE A 1 182 ? -34.908 -0.880 25.881 1.00 30.92 182 PHE A N 1
ATOM 1430 C CA . PHE A 1 182 ? -34.127 -2.082 26.123 1.00 30.92 182 PHE A CA 1
ATOM 1431 C C . PHE A 1 182 ? -34.692 -2.730 27.388 1.00 30.92 182 PHE A C 1
ATOM 1433 O O . PHE A 1 182 ? -34.231 -2.438 28.494 1.00 30.92 182 PHE A O 1
ATOM 1440 N N . PHE A 1 183 ? -35.695 -3.606 27.272 1.00 29.33 183 PHE A N 1
ATOM 1441 C CA . PHE A 1 183 ? -36.132 -4.367 28.445 1.00 29.33 183 PHE A CA 1
ATOM 1442 C C . PHE A 1 183 ? -35.288 -5.624 28.663 1.00 29.33 183 PHE A C 1
ATOM 1444 O O . PHE A 1 183 ? -35.382 -6.633 27.972 1.00 29.33 183 PHE A O 1
ATOM 1451 N N . LYS A 1 184 ? -34.407 -5.467 29.658 1.00 27.31 184 LYS A N 1
ATOM 1452 C CA . LYS A 1 184 ? -34.041 -6.399 30.733 1.00 27.31 184 LYS A CA 1
ATOM 1453 C C . LYS A 1 184 ? -34.284 -7.893 30.486 1.00 27.31 184 LYS A C 1
ATOM 1455 O O . LYS A 1 184 ? -35.340 -8.451 30.739 1.00 27.31 184 LYS A O 1
ATOM 1460 N N . ARG A 1 185 ? -33.155 -8.541 30.220 1.00 26.03 185 ARG A N 1
ATOM 1461 C CA . ARG A 1 185 ? -32.795 -9.923 30.546 1.00 26.03 185 ARG A CA 1
ATOM 1462 C C . ARG A 1 185 ? -33.401 -10.390 31.883 1.00 26.03 185 ARG A C 1
ATOM 1464 O O . ARG A 1 185 ? -32.898 -10.008 32.937 1.00 26.03 185 ARG A O 1
ATOM 1471 N N . ASN A 1 186 ? -34.399 -11.270 31.838 1.00 28.52 186 ASN A N 1
ATOM 1472 C CA . ASN A 1 186 ? -34.839 -12.030 33.005 1.00 28.52 186 ASN A CA 1
ATOM 1473 C C . ASN A 1 186 ? -34.990 -13.520 32.666 1.00 28.52 186 ASN A C 1
ATOM 1475 O O . ASN A 1 186 ? -36.077 -14.059 32.530 1.00 28.52 186 ASN A O 1
ATOM 1479 N N . ARG A 1 187 ? -33.850 -14.211 32.565 1.00 29.67 187 ARG A N 1
ATOM 1480 C CA . ARG A 1 187 ? -33.731 -15.603 33.014 1.00 29.67 187 ARG A CA 1
ATOM 1481 C C . ARG A 1 187 ? -32.292 -15.886 33.414 1.00 29.67 187 ARG A C 1
ATOM 1483 O O . ARG A 1 187 ? -31.336 -15.652 32.675 1.00 29.67 187 ARG A O 1
ATOM 1490 N N . SER A 1 188 ? -32.181 -16.337 34.651 1.00 29.88 188 SER A N 1
ATOM 1491 C CA . SER A 1 188 ? -30.997 -16.753 35.379 1.00 29.88 188 SER A CA 1
ATOM 1492 C C . SER A 1 188 ? -30.228 -17.850 34.645 1.00 29.88 188 SER A C 1
ATOM 1494 O O . SER A 1 188 ? -30.396 -19.033 34.917 1.00 29.88 188 SER A O 1
ATOM 1496 N N . PHE A 1 189 ? -29.302 -17.458 33.777 1.00 28.20 189 PHE A N 1
ATOM 1497 C CA . PHE A 1 189 ? -27.997 -18.096 33.823 1.00 28.20 189 PHE A CA 1
ATOM 1498 C C . PHE A 1 189 ? -27.210 -17.360 34.894 1.00 28.20 189 PHE A C 1
ATOM 1500 O O . PHE A 1 189 ? -26.783 -16.222 34.693 1.00 28.20 189 PHE A O 1
ATOM 1507 N N . ALA A 1 190 ? -26.997 -18.021 36.029 1.00 29.48 190 ALA A N 1
ATOM 1508 C CA . ALA A 1 190 ? -25.836 -17.754 36.859 1.00 29.48 190 ALA A CA 1
ATOM 1509 C C . ALA A 1 190 ? -24.581 -18.122 36.045 1.00 29.48 190 ALA A C 1
ATOM 1511 O O . ALA A 1 190 ? -23.877 -19.081 36.334 1.00 29.48 190 ALA A O 1
ATOM 1512 N N . ALA A 1 191 ? -24.305 -17.360 34.985 1.00 31.34 191 ALA A N 1
ATOM 1513 C CA . ALA A 1 191 ? -22.940 -17.127 34.588 1.00 31.34 191 ALA A CA 1
ATOM 1514 C C . ALA A 1 191 ? -22.365 -16.368 35.775 1.00 31.34 191 ALA A C 1
ATOM 1516 O O . ALA A 1 191 ? -22.729 -15.211 36.008 1.00 31.34 191 ALA A O 1
ATOM 1517 N N . SER A 1 192 ? -21.547 -17.046 36.579 1.00 29.50 192 SER A N 1
ATOM 1518 C CA . SER A 1 192 ? -20.634 -16.373 37.490 1.00 29.50 192 SER A CA 1
ATOM 1519 C C . SER A 1 192 ? -20.118 -15.144 36.750 1.00 29.50 192 SER A C 1
ATOM 1521 O O . SER A 1 192 ? -19.526 -15.299 35.674 1.00 29.50 192 SER A O 1
ATOM 1523 N N . LYS A 1 193 ? -20.398 -13.933 37.263 1.00 26.78 193 LYS A N 1
ATOM 1524 C CA . LYS A 1 193 ? -19.668 -12.741 36.817 1.00 26.78 193 LYS A CA 1
ATOM 1525 C C . LYS A 1 193 ? -18.213 -13.193 36.748 1.00 26.78 193 LYS A C 1
ATOM 1527 O O . LYS A 1 193 ? -17.782 -13.773 37.746 1.00 26.78 193 LYS A O 1
ATOM 1532 N N . PRO A 1 194 ? -17.508 -13.065 35.610 1.00 28.78 194 PRO A N 1
ATOM 1533 C CA . PRO A 1 194 ? -16.113 -13.456 35.571 1.00 28.78 194 PRO A CA 1
ATOM 1534 C C . PRO A 1 194 ? -15.448 -12.683 36.699 1.00 28.78 194 PRO A C 1
ATOM 1536 O O . PRO A 1 194 ? -15.378 -11.454 36.659 1.00 28.78 194 PRO A O 1
ATOM 1539 N N . VAL A 1 195 ? -15.107 -13.410 37.761 1.00 29.45 195 VAL A N 1
ATOM 1540 C CA . VAL A 1 195 ? -14.434 -12.850 38.917 1.00 29.45 195 VAL A CA 1
ATOM 1541 C C . VAL A 1 195 ? -13.125 -12.342 38.323 1.00 29.45 195 VAL A C 1
ATOM 1543 O O . VAL A 1 195 ? -12.424 -13.129 37.671 1.00 29.45 195 VAL A O 1
ATOM 1546 N N . PRO A 1 196 ? -12.825 -11.031 38.407 1.00 28.45 196 PRO A N 1
ATOM 1547 C CA . PRO A 1 196 ? -11.488 -10.566 38.084 1.00 28.45 196 PRO A CA 1
ATOM 1548 C C . PRO A 1 196 ? -10.538 -11.469 38.861 1.00 28.45 196 PRO A C 1
ATOM 1550 O O . PRO A 1 196 ? -10.806 -11.745 40.028 1.00 28.45 196 PRO A O 1
ATOM 1553 N N . ARG A 1 197 ? -9.480 -11.994 38.230 1.00 27.89 197 ARG A N 1
ATOM 1554 C CA . ARG A 1 197 ? -8.459 -12.694 39.020 1.00 27.89 197 ARG A CA 1
ATOM 1555 C C . ARG A 1 197 ? -8.103 -11.789 40.196 1.00 27.89 197 ARG A C 1
ATOM 1557 O O . ARG A 1 197 ? -7.871 -10.604 39.962 1.00 27.89 197 ARG A O 1
ATOM 1564 N N . GLU A 1 198 ? -8.070 -12.350 41.400 1.00 31.67 198 GLU A N 1
ATOM 1565 C CA . GLU A 1 198 ? -7.660 -11.616 42.604 1.00 31.67 198 GLU A CA 1
ATOM 1566 C C . GLU A 1 198 ? -6.277 -10.969 42.407 1.00 31.67 198 GLU A C 1
ATOM 1568 O O . GLU A 1 198 ? -6.036 -9.889 42.931 1.00 31.67 198 GLU A O 1
ATOM 1573 N N . ASP A 1 199 ? -5.457 -11.543 41.513 1.00 30.72 199 ASP A N 1
ATOM 1574 C CA . ASP A 1 199 ? -4.257 -10.936 40.935 1.00 30.72 199 ASP A CA 1
ATOM 1575 C C . ASP A 1 199 ? -4.374 -10.744 39.405 1.00 30.72 199 ASP A C 1
ATOM 1577 O O . ASP A 1 199 ? -4.155 -11.688 38.620 1.00 30.72 199 ASP A O 1
ATOM 1581 N N . PRO A 1 200 ? -4.689 -9.537 38.896 1.00 32.66 200 PRO A N 1
ATOM 1582 C CA . PRO A 1 200 ? -4.371 -9.212 37.516 1.00 32.66 200 PRO A CA 1
ATOM 1583 C C . PRO A 1 200 ? -2.847 -9.282 37.353 1.00 32.66 200 PRO A C 1
ATOM 1585 O O . PRO A 1 200 ? -2.113 -8.548 38.003 1.00 32.66 200 PRO A O 1
ATOM 1588 N N . VAL A 1 201 ? -2.354 -10.159 36.471 1.00 33.94 201 VAL A N 1
ATOM 1589 C CA . VAL A 1 201 ? -0.929 -10.179 36.103 1.00 33.94 201 VAL A CA 1
ATOM 1590 C C . VAL A 1 201 ? -0.605 -8.850 35.416 1.00 33.94 201 VAL A C 1
ATOM 1592 O O . VAL A 1 201 ? -0.843 -8.688 34.216 1.00 33.94 201 VAL A O 1
ATOM 1595 N N . ILE A 1 202 ? -0.103 -7.890 36.189 1.00 37.03 202 ILE A N 1
ATOM 1596 C CA . ILE A 1 202 ? 0.501 -6.661 35.688 1.00 37.03 202 ILE A CA 1
ATOM 1597 C C . ILE A 1 202 ? 1.847 -7.075 35.095 1.00 37.03 202 ILE A C 1
ATOM 1599 O O . ILE A 1 202 ? 2.832 -7.254 35.808 1.00 37.03 202 ILE A O 1
ATOM 1603 N N . MET A 1 203 ? 1.889 -7.278 33.779 1.00 46.00 203 MET A N 1
ATOM 1604 C CA . MET A 1 203 ? 3.170 -7.324 33.082 1.00 46.00 203 MET A CA 1
ATOM 1605 C C . MET A 1 203 ? 3.718 -5.901 33.045 1.00 46.00 203 MET A C 1
ATOM 1607 O O . MET A 1 203 ? 3.172 -5.042 32.351 1.00 46.00 203 MET A O 1
ATOM 1611 N N . LYS A 1 204 ? 4.777 -5.655 33.818 1.00 53.06 204 LYS A N 1
ATOM 1612 C CA . LYS A 1 204 ? 5.578 -4.439 33.697 1.00 53.06 204 LYS A CA 1
ATOM 1613 C C . LYS A 1 204 ? 6.446 -4.580 32.455 1.00 53.06 204 LYS A C 1
ATOM 1615 O O . LYS A 1 204 ? 7.261 -5.499 32.367 1.00 53.06 204 LYS A O 1
ATOM 1620 N N . LEU A 1 205 ? 6.239 -3.701 31.480 1.00 61.00 205 LEU A N 1
ATOM 1621 C CA . LEU A 1 205 ? 7.107 -3.641 30.313 1.00 61.00 205 LEU A CA 1
ATOM 1622 C C . LEU A 1 205 ? 8.358 -2.849 30.710 1.00 61.00 205 LEU A C 1
ATOM 1624 O O . LEU A 1 205 ? 8.268 -1.656 30.979 1.00 61.00 205 LEU A O 1
ATOM 1628 N N . ASP A 1 206 ? 9.508 -3.516 30.780 1.00 65.06 206 ASP A N 1
ATOM 1629 C CA . ASP A 1 206 ? 10.793 -2.883 31.096 1.00 65.06 206 ASP A CA 1
ATOM 1630 C C . ASP A 1 206 ? 11.845 -3.234 30.037 1.00 65.06 206 ASP A C 1
ATOM 1632 O O . ASP A 1 206 ? 12.808 -3.957 30.289 1.00 65.06 206 ASP A O 1
ATOM 1636 N N . SER A 1 207 ? 11.619 -2.781 28.802 1.00 70.62 207 SER A N 1
ATOM 1637 C CA . SER A 1 207 ? 12.562 -2.971 27.697 1.00 70.62 207 SER A CA 1
ATOM 1638 C C . SER A 1 207 ? 13.268 -1.662 27.315 1.00 70.62 207 SER A C 1
ATOM 1640 O O . SER A 1 207 ? 12.717 -0.575 27.533 1.00 70.62 207 SER A O 1
ATOM 1642 N N . PRO A 1 208 ? 14.482 -1.724 26.732 1.00 74.62 208 PRO A N 1
ATOM 1643 C CA . PRO A 1 208 ? 15.151 -0.547 26.178 1.00 74.62 208 PRO A CA 1
ATOM 1644 C C . PRO A 1 208 ? 14.281 0.184 25.150 1.00 74.62 208 PRO A C 1
ATOM 1646 O O . PRO A 1 208 ? 14.230 1.413 25.148 1.00 74.62 208 PRO A O 1
ATOM 1649 N N . GLU A 1 209 ? 13.539 -0.561 24.326 1.00 77.75 209 GLU A N 1
ATOM 1650 C CA . GLU A 1 209 ? 12.636 -0.007 23.316 1.00 77.75 209 GLU A CA 1
ATOM 1651 C C . GLU A 1 209 ? 11.497 0.767 23.979 1.00 77.75 209 GLU A C 1
ATOM 1653 O O . GLU A 1 209 ? 11.229 1.898 23.580 1.00 77.75 209 GLU A O 1
ATOM 1658 N N . PHE A 1 210 ? 10.898 0.221 25.043 1.00 75.81 210 PHE A N 1
ATOM 1659 C CA . PHE A 1 210 ? 9.880 0.909 25.832 1.00 75.81 210 PHE A CA 1
ATOM 1660 C C . PHE A 1 210 ? 10.431 2.164 26.504 1.00 75.81 210 PHE A C 1
ATOM 1662 O O . PHE A 1 210 ? 9.842 3.231 26.389 1.00 75.81 210 PHE A O 1
ATOM 1669 N N . LYS A 1 211 ? 11.607 2.095 27.133 1.00 76.00 211 LYS A N 1
ATOM 1670 C CA . LYS A 1 211 ? 12.250 3.278 27.729 1.00 76.00 211 LYS A CA 1
ATOM 1671 C C . LYS A 1 211 ? 12.561 4.360 26.693 1.00 76.00 211 LYS A C 1
ATOM 1673 O O . LYS A 1 211 ? 12.512 5.543 27.037 1.00 76.00 211 LYS A O 1
ATOM 1678 N N . SER A 1 212 ? 12.855 3.966 25.450 1.00 82.19 212 SER A N 1
ATOM 1679 C CA . SER A 1 212 ? 13.208 4.880 24.358 1.00 82.19 212 SER A CA 1
ATOM 1680 C C . SER A 1 212 ? 12.049 5.748 23.864 1.00 82.19 212 SER A C 1
ATOM 1682 O O . SER A 1 212 ? 12.308 6.785 23.255 1.00 82.19 212 SER A O 1
ATOM 1684 N N . ILE A 1 213 ? 10.791 5.365 24.126 1.00 81.06 213 ILE A N 1
ATOM 1685 C CA . ILE A 1 213 ? 9.624 6.145 23.679 1.00 81.06 213 ILE A CA 1
ATOM 1686 C C . ILE A 1 213 ? 9.345 7.352 24.585 1.00 81.06 213 ILE A C 1
ATOM 1688 O O . ILE A 1 213 ? 8.695 8.296 24.151 1.00 81.06 213 ILE A O 1
ATOM 1692 N N . PHE A 1 214 ? 9.844 7.345 25.828 1.00 80.94 214 PHE A N 1
ATOM 1693 C CA . PHE A 1 214 ? 9.663 8.433 26.797 1.00 80.94 214 PHE A CA 1
ATOM 1694 C C . PHE A 1 214 ? 10.591 9.607 26.492 1.00 80.94 214 PHE A C 1
ATOM 1696 O O . PHE A 1 214 ? 11.593 9.832 27.179 1.00 80.94 214 PHE A O 1
ATOM 1703 N N . THR A 1 215 ? 10.249 10.348 25.444 1.00 85.31 215 THR A N 1
ATOM 1704 C CA . THR A 1 215 ? 10.893 11.617 25.116 1.00 85.31 215 THR A CA 1
ATOM 1705 C C . THR A 1 215 ? 10.324 12.753 25.981 1.00 85.31 215 THR A C 1
ATOM 1707 O O . THR A 1 215 ? 9.241 12.608 26.573 1.00 85.31 215 THR A O 1
ATOM 1710 N N . PRO A 1 216 ? 11.024 13.897 26.091 1.00 83.94 216 PRO A N 1
ATOM 1711 C CA . PRO A 1 216 ? 10.484 15.085 26.753 1.00 83.94 216 PRO A CA 1
ATOM 1712 C C . PRO A 1 216 ? 9.132 15.522 26.171 1.00 83.94 216 PRO A C 1
ATOM 1714 O O . PRO A 1 216 ? 8.238 15.918 26.914 1.00 83.94 216 PRO A O 1
ATOM 1717 N N . GLU A 1 217 ? 8.951 15.381 24.858 1.00 88.12 217 GLU A N 1
ATOM 1718 C CA . GLU A 1 217 ? 7.717 15.713 24.144 1.00 88.12 217 GLU A CA 1
ATOM 1719 C C . GLU A 1 217 ? 6.561 14.791 24.540 1.00 88.12 217 GLU A C 1
ATOM 1721 O O . GLU A 1 217 ? 5.472 15.279 24.839 1.00 88.12 217 GLU A O 1
ATOM 1726 N N . LEU A 1 218 ? 6.794 13.473 24.608 1.00 86.31 218 LEU A N 1
ATOM 1727 C CA . LEU A 1 218 ? 5.774 12.532 25.080 1.00 86.31 218 LEU A CA 1
ATOM 1728 C C . LEU A 1 218 ? 5.402 12.808 26.540 1.00 86.31 218 LEU A C 1
ATOM 1730 O O . LEU A 1 218 ? 4.235 12.747 26.921 1.00 86.31 218 LEU A O 1
ATOM 1734 N N . THR A 1 219 ? 6.402 13.131 27.360 1.00 85.25 219 THR A N 1
ATOM 1735 C CA . THR A 1 219 ? 6.185 13.453 28.773 1.00 85.25 219 THR A CA 1
ATOM 1736 C C . THR A 1 219 ? 5.311 14.699 28.910 1.00 85.25 219 THR A C 1
ATOM 1738 O O . THR A 1 219 ? 4.345 14.665 29.666 1.00 85.25 219 THR A O 1
ATOM 1741 N N . LYS A 1 220 ? 5.588 15.754 28.130 1.00 87.38 220 LYS A N 1
ATOM 1742 C CA . LYS A 1 220 ? 4.777 16.978 28.084 1.00 87.38 220 LYS A CA 1
ATOM 1743 C C . LYS A 1 220 ? 3.346 16.697 27.625 1.00 87.38 220 LYS A C 1
ATOM 1745 O O . LYS A 1 220 ? 2.418 17.153 28.281 1.00 87.38 220 LYS A O 1
ATOM 1750 N N . LEU A 1 221 ? 3.163 15.902 26.567 1.00 89.69 221 LEU A N 1
ATOM 1751 C CA . LEU A 1 221 ? 1.831 15.489 26.111 1.00 89.69 221 LEU A CA 1
ATOM 1752 C C . LEU A 1 221 ? 1.052 14.803 27.242 1.00 89.69 221 LEU A C 1
ATOM 1754 O O . LEU A 1 221 ? -0.063 15.204 27.551 1.00 89.69 221 LEU A O 1
ATOM 1758 N N . ALA A 1 222 ? 1.649 13.807 27.900 1.00 86.38 222 ALA A N 1
ATOM 1759 C CA . ALA A 1 222 ? 0.998 13.090 28.994 1.00 86.38 222 ALA A CA 1
ATOM 1760 C C . ALA A 1 222 ? 0.669 14.001 30.194 1.00 86.38 222 ALA A C 1
ATOM 1762 O O . ALA A 1 222 ? -0.379 13.822 30.815 1.00 86.38 222 ALA A O 1
ATOM 1763 N N . THR A 1 223 ? 1.528 14.980 30.508 1.00 86.25 223 THR A N 1
ATOM 1764 C CA . THR A 1 223 ? 1.268 15.973 31.563 1.00 86.25 223 THR A CA 1
ATOM 1765 C C . THR A 1 223 ? 0.038 16.817 31.247 1.00 86.25 223 THR A C 1
ATOM 1767 O O . THR A 1 223 ? -0.836 16.924 32.098 1.00 86.25 223 THR A O 1
ATOM 1770 N N . ILE A 1 224 ? -0.074 17.335 30.021 1.00 89.88 224 ILE A N 1
ATOM 1771 C CA . ILE A 1 224 ? -1.206 18.177 29.605 1.00 89.88 224 ILE A CA 1
ATOM 1772 C C . ILE A 1 224 ? -2.528 17.416 29.763 1.00 89.88 224 ILE A C 1
ATOM 1774 O O . ILE A 1 224 ? -3.447 17.891 30.418 1.00 89.88 224 ILE A O 1
ATOM 1778 N N . PHE A 1 225 ? -2.617 16.184 29.253 1.00 90.62 225 PHE A N 1
ATOM 1779 C CA . PHE A 1 225 ? -3.842 15.384 29.406 1.00 90.62 225 PHE A CA 1
ATOM 1780 C C . PHE A 1 225 ? -4.198 15.145 30.878 1.00 90.62 225 PHE A C 1
ATOM 1782 O O . PHE A 1 225 ? -5.369 15.217 31.250 1.00 90.62 225 PHE A O 1
ATOM 1789 N N . LYS A 1 226 ? -3.191 14.921 31.730 1.00 87.31 226 LYS A N 1
ATOM 1790 C CA . LYS A 1 226 ? -3.384 14.742 33.171 1.00 87.31 226 LYS A CA 1
ATOM 1791 C C . LYS A 1 226 ? -3.905 16.013 33.851 1.00 87.31 226 LYS A C 1
ATOM 1793 O O . LYS A 1 226 ? -4.796 15.907 34.688 1.00 87.31 226 LYS A O 1
ATOM 1798 N N . GLU A 1 227 ? -3.366 17.182 33.515 1.00 90.25 227 GLU A N 1
ATOM 1799 C CA . GLU A 1 227 ? -3.770 18.475 34.093 1.00 90.25 227 GLU A CA 1
ATOM 1800 C C . GLU A 1 227 ? -5.214 18.841 33.740 1.00 90.25 227 GLU A C 1
ATOM 1802 O O . GLU A 1 227 ? -5.952 19.328 34.594 1.00 90.25 227 GLU A O 1
ATOM 1807 N N . TYR A 1 228 ? -5.647 18.510 32.524 1.00 91.75 228 TYR A N 1
ATOM 1808 C CA . TYR A 1 228 ? -7.017 18.740 32.058 1.00 91.75 228 TYR A CA 1
ATOM 180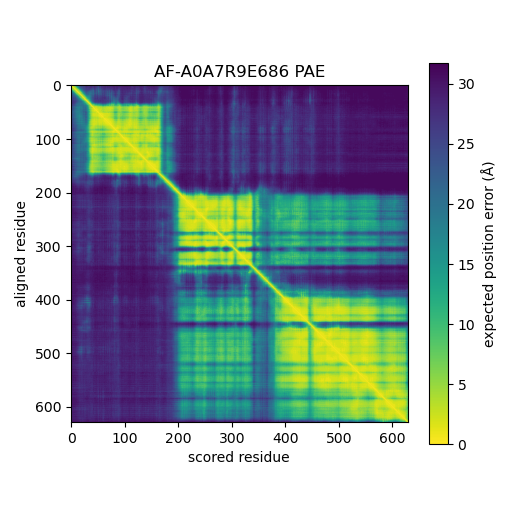9 C C . TYR A 1 228 ? -7.988 17.601 32.425 1.00 91.75 228 TYR A C 1
ATOM 1811 O O . TYR A 1 228 ? -9.166 17.657 32.078 1.00 91.75 228 TYR A O 1
ATOM 1819 N N . GLY A 1 229 ? -7.525 16.575 33.150 1.00 90.25 229 GLY A N 1
ATOM 1820 C CA . GLY A 1 229 ? -8.374 15.499 33.672 1.00 90.25 229 GLY A CA 1
ATOM 1821 C C . GLY A 1 229 ? -8.818 14.459 32.638 1.00 90.25 229 GLY A C 1
ATOM 1822 O O . GLY A 1 229 ? -9.824 13.782 32.851 1.00 90.25 229 GLY A O 1
ATOM 1823 N N . TYR A 1 230 ? -8.082 14.304 31.537 1.00 91.38 230 TYR A N 1
ATOM 1824 C CA . TYR A 1 230 ? -8.363 13.319 30.494 1.00 91.38 230 TYR A CA 1
ATOM 1825 C C . TYR A 1 230 ? -7.372 12.154 30.533 1.00 91.38 230 TYR A C 1
ATOM 1827 O O . TYR A 1 230 ? -6.171 12.324 30.744 1.00 91.38 230 TYR A O 1
ATOM 1835 N N . GLU A 1 231 ? -7.858 10.940 30.279 1.00 86.88 231 GLU A N 1
ATOM 1836 C CA . GLU A 1 231 ? -6.979 9.779 30.164 1.00 86.88 231 GLU A CA 1
ATOM 1837 C C . GLU A 1 231 ? -6.327 9.731 28.779 1.00 86.88 231 GLU A C 1
ATOM 1839 O O . GLU A 1 231 ? -6.989 9.961 27.767 1.00 86.88 231 GLU A O 1
ATOM 1844 N N . ILE A 1 232 ? -5.048 9.356 28.716 1.00 88.25 232 ILE A N 1
ATOM 1845 C CA . ILE A 1 232 ? -4.322 9.108 27.467 1.00 88.25 232 ILE A CA 1
ATOM 1846 C C . ILE A 1 232 ? -3.519 7.810 27.571 1.00 88.25 232 ILE A C 1
ATOM 1848 O O . ILE A 1 232 ? -2.856 7.542 28.576 1.00 88.25 232 ILE A O 1
ATOM 1852 N N . ARG A 1 233 ? -3.591 6.969 26.535 1.00 86.12 233 ARG A N 1
ATOM 1853 C CA . ARG A 1 233 ? -2.872 5.687 26.469 1.00 86.12 233 ARG A CA 1
ATOM 1854 C C . ARG A 1 233 ? -2.319 5.462 25.070 1.00 86.12 233 ARG A C 1
ATOM 1856 O O . ARG A 1 233 ? -2.942 5.858 24.088 1.00 86.12 233 ARG A O 1
ATOM 1863 N N . ILE A 1 234 ? -1.178 4.783 24.977 1.00 85.19 234 ILE A N 1
ATOM 1864 C CA . ILE A 1 234 ? -0.656 4.297 23.693 1.00 85.19 234 ILE A CA 1
ATOM 1865 C C . ILE A 1 234 ? -1.588 3.181 23.217 1.00 85.19 234 ILE A C 1
ATOM 1867 O O . ILE A 1 234 ? -1.986 2.330 24.016 1.00 85.19 234 ILE A O 1
ATOM 1871 N N . ALA A 1 235 ? -1.947 3.172 21.938 1.00 83.50 235 ALA A N 1
ATOM 1872 C CA . ALA A 1 235 ? -2.932 2.255 21.380 1.00 83.50 235 ALA A CA 1
ATOM 1873 C C . ALA A 1 235 ? -2.390 1.466 20.182 1.00 83.50 235 ALA A C 1
ATOM 1875 O O . ALA A 1 235 ? -1.466 1.878 19.485 1.00 83.50 235 ALA A O 1
ATOM 1876 N N . GLY A 1 236 ? -3.014 0.322 19.902 1.00 80.25 236 GLY A N 1
ATOM 1877 C CA . GLY A 1 236 ? -2.893 -0.335 18.602 1.00 80.25 236 GLY A CA 1
ATOM 1878 C C . GLY A 1 236 ? -1.513 -0.902 18.281 1.00 80.25 236 GLY A C 1
ATOM 1879 O O . GLY A 1 236 ? -0.934 -1.658 19.064 1.00 80.25 236 GLY A O 1
ATOM 1880 N N . GLY A 1 237 ? -1.023 -0.592 17.077 1.00 74.38 237 GLY A N 1
ATOM 1881 C CA . GLY A 1 237 ? 0.195 -1.185 16.523 1.00 74.38 237 GLY A CA 1
ATOM 1882 C C . GLY A 1 237 ? 1.449 -0.881 17.339 1.00 74.38 237 G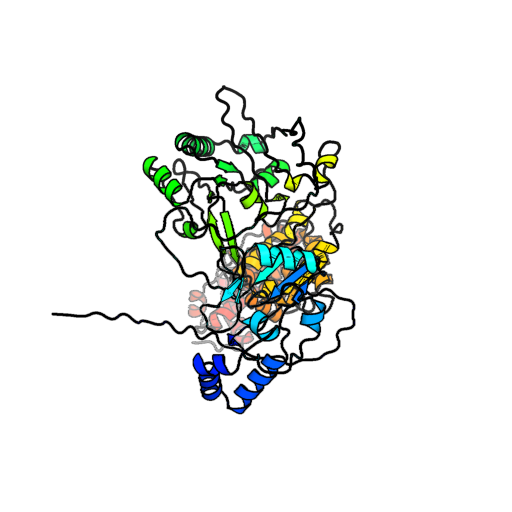LY A C 1
ATOM 1883 O O . GLY A 1 237 ? 2.314 -1.746 17.445 1.00 74.38 237 GLY A O 1
ATOM 1884 N N . ALA A 1 238 ? 1.506 0.287 17.981 1.00 80.06 238 ALA A N 1
ATOM 1885 C CA . ALA A 1 238 ? 2.623 0.669 18.835 1.00 80.06 238 ALA A CA 1
ATOM 1886 C C . ALA A 1 238 ? 2.761 -0.248 20.063 1.00 80.06 238 ALA A C 1
ATOM 1888 O O . ALA A 1 238 ? 3.866 -0.660 20.410 1.00 80.06 238 ALA A O 1
ATOM 1889 N N . VAL A 1 239 ? 1.639 -0.634 20.687 1.00 74.75 239 VAL A N 1
ATOM 1890 C CA . VAL A 1 239 ? 1.638 -1.557 21.839 1.00 74.75 239 VAL A CA 1
ATOM 1891 C C . VAL A 1 239 ? 2.127 -2.943 21.419 1.00 74.75 239 VAL A C 1
ATOM 1893 O O . VAL A 1 239 ? 2.922 -3.560 22.126 1.00 74.75 239 VAL A O 1
ATOM 1896 N N . ARG A 1 240 ? 1.695 -3.418 20.245 1.00 75.06 240 ARG A N 1
ATOM 1897 C CA . ARG A 1 240 ? 2.171 -4.680 19.664 1.00 75.06 240 ARG A CA 1
ATOM 1898 C C . ARG A 1 240 ? 3.682 -4.654 19.442 1.00 75.06 240 ARG A C 1
ATOM 1900 O O . ARG A 1 240 ? 4.359 -5.583 19.867 1.00 75.06 240 ARG A O 1
ATOM 1907 N N . ASP A 1 241 ? 4.204 -3.623 18.785 1.00 75.00 241 ASP A N 1
ATOM 1908 C CA . ASP A 1 241 ? 5.631 -3.553 18.448 1.00 75.00 241 ASP A CA 1
ATOM 1909 C C . ASP A 1 241 ? 6.496 -3.533 19.719 1.00 75.00 241 ASP A C 1
ATOM 1911 O O . ASP A 1 241 ? 7.477 -4.270 19.815 1.00 75.00 241 ASP A O 1
ATOM 1915 N N . LEU A 1 242 ? 6.060 -2.808 20.753 1.00 72.06 242 LEU A N 1
ATOM 1916 C CA . LEU A 1 242 ? 6.711 -2.797 22.065 1.00 72.06 242 LEU A CA 1
ATOM 1917 C C . LEU A 1 242 ? 6.705 -4.171 22.755 1.00 72.06 242 LEU A C 1
ATOM 1919 O O . LEU A 1 242 ? 7.721 -4.578 23.319 1.00 72.06 242 LEU A O 1
ATOM 1923 N N . LEU A 1 243 ? 5.601 -4.922 22.674 1.00 67.31 243 LEU A N 1
ATOM 1924 C CA . LEU A 1 243 ? 5.531 -6.302 23.179 1.00 67.31 243 LEU A CA 1
ATOM 1925 C C . LEU A 1 243 ? 6.462 -7.256 22.418 1.00 67.31 243 LEU A C 1
ATOM 1927 O O . LEU A 1 243 ? 6.964 -8.219 22.994 1.00 67.31 243 LEU A O 1
ATOM 1931 N N . LEU A 1 244 ? 6.728 -6.964 21.143 1.00 66.00 244 LEU A N 1
ATOM 1932 C CA . LEU A 1 244 ? 7.692 -7.679 20.306 1.00 66.00 244 LEU A CA 1
ATOM 1933 C C . LEU A 1 244 ? 9.140 -7.204 20.510 1.00 66.00 244 LEU A C 1
ATOM 1935 O O . LEU A 1 244 ? 10.026 -7.664 19.791 1.00 66.00 244 LEU A O 1
ATOM 1939 N N . LYS A 1 245 ? 9.397 -6.309 21.478 1.00 71.62 245 LYS A N 1
ATOM 1940 C CA . LYS A 1 245 ? 10.706 -5.670 21.711 1.00 71.62 245 LYS A CA 1
ATOM 1941 C C . LYS A 1 245 ? 11.237 -4.957 20.464 1.00 71.62 245 LYS A C 1
ATOM 1943 O O . LYS A 1 245 ? 12.431 -4.960 20.184 1.00 71.62 245 LYS A O 1
ATOM 1948 N N . GLN A 1 246 ? 10.333 -4.361 19.695 1.00 74.50 246 GLN A N 1
ATOM 1949 C CA . GLN A 1 246 ? 10.654 -3.529 18.546 1.00 74.50 246 GLN A CA 1
ATOM 1950 C C . GLN A 1 246 ? 10.304 -2.080 18.864 1.00 74.50 246 GLN A C 1
ATOM 1952 O O . GLN A 1 246 ? 9.314 -1.787 19.537 1.00 74.50 246 GLN A O 1
ATOM 1957 N N . LYS A 1 247 ? 11.119 -1.150 18.364 1.00 77.75 247 LYS A N 1
ATOM 1958 C CA . LYS A 1 247 ? 10.803 0.272 18.469 1.00 77.75 247 LYS A CA 1
ATOM 1959 C C . LYS A 1 247 ? 9.665 0.600 17.489 1.00 77.75 247 LYS A C 1
ATOM 1961 O O . LYS A 1 247 ? 9.859 0.401 16.286 1.00 77.75 247 LYS A O 1
ATOM 1966 N N . PRO A 1 248 ? 8.510 1.105 17.959 1.00 80.75 248 PRO A N 1
ATOM 1967 C CA . PRO A 1 248 ? 7.433 1.514 17.066 1.00 80.75 248 PRO A CA 1
ATOM 1968 C C . PRO A 1 248 ? 7.891 2.687 16.191 1.00 80.75 248 PRO A C 1
ATOM 1970 O O . PRO A 1 248 ? 8.627 3.564 16.653 1.00 80.75 248 PRO A O 1
ATOM 1973 N N . LYS A 1 249 ? 7.478 2.683 14.918 1.00 75.69 249 LYS A N 1
ATOM 1974 C CA . LYS A 1 249 ? 7.778 3.778 13.978 1.00 75.69 249 LYS A CA 1
ATOM 1975 C C . LYS A 1 249 ? 6.946 5.018 14.290 1.00 75.69 249 LYS A C 1
ATOM 1977 O O . LYS A 1 249 ? 7.503 6.106 14.372 1.00 75.69 249 LYS A O 1
ATOM 1982 N N . ASP A 1 250 ? 5.660 4.797 14.537 1.00 78.50 250 ASP A N 1
ATOM 1983 C CA . ASP A 1 250 ? 4.670 5.818 14.853 1.00 78.50 250 ASP A CA 1
ATOM 1984 C C . ASP A 1 250 ? 3.982 5.449 16.175 1.00 78.50 250 ASP A C 1
ATOM 1986 O O . ASP A 1 250 ? 3.762 4.268 16.469 1.00 78.50 250 ASP A O 1
ATOM 1990 N N . LEU A 1 251 ? 3.702 6.455 17.006 1.00 84.56 251 LEU A N 1
ATOM 1991 C CA . LEU A 1 251 ? 3.018 6.291 18.287 1.00 84.56 251 LEU A CA 1
ATOM 1992 C C . LEU A 1 251 ? 1.589 6.816 18.168 1.00 84.56 251 LEU A C 1
ATOM 1994 O O . LEU A 1 251 ? 1.370 8.028 18.172 1.00 84.56 251 LEU A O 1
ATOM 1998 N N . ASP A 1 252 ? 0.637 5.888 18.118 1.00 87.62 252 ASP A N 1
ATOM 1999 C CA . ASP A 1 252 ? -0.788 6.203 18.142 1.00 87.62 252 ASP A CA 1
ATOM 2000 C C . ASP A 1 252 ? -1.275 6.307 19.587 1.00 87.62 252 ASP A C 1
ATOM 2002 O O . ASP A 1 252 ? -1.057 5.400 20.402 1.00 87.62 252 ASP A O 1
ATOM 2006 N N . PHE A 1 253 ? -1.995 7.381 19.896 1.00 90.69 253 PHE A N 1
ATOM 2007 C CA . PHE A 1 253 ? -2.612 7.593 21.199 1.00 90.69 253 PHE A CA 1
ATOM 2008 C C . PHE A 1 253 ? -4.129 7.516 21.105 1.00 90.69 253 PHE A C 1
ATOM 2010 O O . PHE A 1 253 ? -4.748 7.968 20.142 1.00 90.69 253 PHE A O 1
ATOM 2017 N N . ALA A 1 254 ? -4.733 6.961 22.148 1.00 90.56 254 ALA A N 1
ATOM 2018 C CA . ALA A 1 254 ? -6.164 7.010 22.372 1.00 90.56 254 ALA A CA 1
ATOM 2019 C C . ALA A 1 254 ? -6.465 7.800 23.649 1.00 90.56 254 ALA A C 1
ATOM 2021 O O . ALA A 1 254 ? -5.682 7.755 24.602 1.00 90.56 254 ALA A O 1
ATOM 2022 N N . THR A 1 255 ? -7.584 8.523 23.664 1.00 93.06 255 THR A N 1
ATOM 2023 C CA . THR A 1 255 ? -7.977 9.369 24.797 1.00 93.06 255 THR A CA 1
ATOM 2024 C C . THR A 1 255 ? -9.486 9.422 25.006 1.00 93.06 255 THR A C 1
ATOM 2026 O O . THR A 1 255 ? -10.265 9.235 24.072 1.00 93.06 255 THR A O 1
ATOM 2029 N N . THR A 1 256 ? -9.896 9.710 26.239 1.00 91.75 256 THR A N 1
ATOM 2030 C CA . THR A 1 256 ? -11.285 10.026 26.591 1.00 91.75 256 THR A CA 1
ATOM 2031 C C . THR A 1 256 ? -11.700 11.446 26.190 1.00 91.75 256 THR A C 1
ATOM 2033 O O . THR A 1 256 ? -12.892 11.735 26.198 1.00 91.75 256 THR A O 1
ATOM 2036 N N . ALA A 1 257 ? -10.753 12.335 25.865 1.00 92.75 257 ALA A N 1
ATOM 2037 C CA . ALA A 1 257 ? -11.050 13.697 25.423 1.00 92.75 257 ALA A CA 1
ATOM 2038 C C . ALA A 1 257 ? -11.665 13.705 24.017 1.00 92.75 257 ALA A C 1
ATOM 2040 O O . ALA A 1 257 ? -11.138 13.071 23.100 1.00 92.75 257 ALA A O 1
ATOM 2041 N N . THR A 1 258 ? -12.751 14.452 23.828 1.00 92.00 258 THR A N 1
ATOM 2042 C CA . THR A 1 258 ? -13.342 14.703 22.500 1.00 92.00 258 THR A CA 1
ATOM 2043 C C . THR A 1 258 ? -12.445 15.603 21.641 1.00 92.00 258 THR A C 1
ATOM 2045 O O . THR A 1 258 ? -11.586 16.307 22.184 1.00 92.00 258 THR A O 1
ATOM 2048 N N . PRO A 1 259 ? -12.610 15.621 20.305 1.00 91.44 259 PRO A N 1
ATOM 2049 C CA . PRO A 1 259 ? -11.822 16.492 19.430 1.00 91.44 259 PRO A CA 1
ATOM 2050 C C . PRO A 1 259 ? -11.933 17.974 19.794 1.00 91.44 259 PRO A C 1
ATOM 2052 O O . PRO A 1 259 ? -10.932 18.685 19.778 1.00 91.44 259 PRO A O 1
ATOM 2055 N N . GLU A 1 260 ? -13.126 18.431 20.169 1.00 90.50 260 GLU A N 1
ATOM 2056 C CA . GLU A 1 260 ? -13.391 19.798 20.613 1.00 90.50 260 GLU A CA 1
ATOM 2057 C C . GLU A 1 260 ? -12.623 20.117 21.902 1.00 90.50 260 GLU A C 1
ATOM 2059 O O . GLU A 1 260 ? -11.883 21.098 21.949 1.00 90.50 260 GLU A O 1
ATOM 2064 N N . GLN A 1 261 ? -12.695 19.233 22.902 1.00 93.12 261 GLN A N 1
ATOM 2065 C CA . GLN A 1 261 ? -11.952 19.382 24.159 1.00 93.12 261 GLN A CA 1
ATOM 2066 C C . GLN A 1 261 ? -10.436 19.374 23.940 1.00 93.12 261 GLN A C 1
ATOM 2068 O O . GLN A 1 261 ? -9.721 20.170 24.545 1.00 93.12 261 GLN A O 1
ATOM 2073 N N . MET A 1 262 ? -9.931 18.506 23.055 1.00 93.31 262 MET A N 1
ATOM 2074 C CA . MET A 1 262 ? -8.509 18.480 22.708 1.00 93.31 262 MET A CA 1
ATOM 2075 C C . MET A 1 262 ? -8.062 19.794 22.066 1.00 93.31 262 MET A C 1
ATOM 2077 O O . MET A 1 262 ? -6.985 20.285 22.389 1.00 93.31 262 MET A O 1
ATOM 2081 N N . LYS A 1 263 ? -8.872 20.391 21.186 1.00 91.00 263 LYS A N 1
ATOM 2082 C CA . LYS A 1 263 ? -8.550 21.690 20.579 1.00 91.00 263 LYS A CA 1
ATOM 2083 C C . LYS A 1 263 ? -8.510 22.810 21.597 1.00 91.00 263 LYS A C 1
ATOM 2085 O O . LYS A 1 263 ? -7.588 23.618 21.546 1.00 91.00 263 LYS A O 1
ATOM 2090 N N . GLU A 1 264 ? -9.507 22.880 22.473 1.00 92.31 264 GLU A N 1
ATOM 2091 C CA . GLU A 1 264 ? -9.565 23.891 23.530 1.00 92.31 264 GLU A CA 1
ATOM 2092 C C . GLU A 1 264 ? -8.338 23.775 24.435 1.00 92.31 264 GLU A C 1
ATOM 2094 O O . GLU A 1 264 ? -7.628 24.757 24.634 1.00 92.31 264 GLU A O 1
ATOM 2099 N N . MET A 1 265 ? -8.022 22.552 24.866 1.00 93.88 265 MET A N 1
ATOM 2100 C CA . MET A 1 265 ? -6.841 22.234 25.664 1.00 93.88 265 MET A CA 1
ATOM 2101 C C . MET A 1 265 ? -5.538 22.625 24.955 1.00 93.88 265 MET A C 1
ATOM 2103 O O . MET A 1 265 ? -4.734 23.364 25.509 1.00 93.88 265 MET A O 1
ATOM 2107 N N . PHE A 1 266 ? -5.315 22.186 23.712 1.00 93.50 266 PHE A N 1
ATOM 2108 C CA . PHE A 1 266 ? -4.081 22.525 22.995 1.00 93.50 266 PHE A CA 1
ATOM 2109 C C . PHE A 1 266 ? -3.980 24.011 22.655 1.00 93.50 266 PHE A C 1
ATOM 2111 O O . PHE A 1 266 ? -2.875 24.541 22.636 1.00 93.50 266 PHE A O 1
ATOM 2118 N N . SER A 1 267 ? -5.099 24.695 22.414 1.00 91.81 267 SER A N 1
ATOM 2119 C CA . SER A 1 267 ? -5.095 26.141 22.166 1.00 91.81 267 SER A CA 1
ATOM 2120 C C . SER A 1 267 ? -4.771 26.928 23.435 1.00 91.81 267 SER A C 1
ATOM 2122 O O . SER A 1 267 ? -4.036 27.907 23.357 1.00 91.81 267 SER A O 1
ATOM 2124 N N . ALA A 1 268 ? -5.275 26.488 24.594 1.00 92.06 268 ALA A N 1
ATOM 2125 C CA . ALA A 1 268 ? -4.951 27.076 25.893 1.00 92.06 268 ALA A CA 1
ATOM 2126 C C . ALA A 1 268 ? -3.469 26.889 26.265 1.00 92.06 268 ALA A C 1
ATOM 2128 O O . ALA A 1 268 ? -2.859 27.799 26.813 1.00 92.06 268 ALA A O 1
ATOM 2129 N N . GLU A 1 269 ? -2.877 25.753 25.888 1.00 92.25 269 GLU A N 1
ATOM 2130 C CA . GLU A 1 269 ? -1.446 25.457 26.057 1.00 92.25 269 GLU A CA 1
ATOM 2131 C C . GLU A 1 269 ? -0.546 26.035 24.943 1.00 92.25 269 GLU A C 1
ATOM 2133 O O . GLU A 1 269 ? 0.641 25.708 24.873 1.00 92.25 269 GLU A O 1
ATOM 2138 N N . GLU A 1 270 ? -1.099 26.849 24.035 1.00 91.19 270 GLU A N 1
ATOM 2139 C CA . GLU A 1 270 ? -0.396 27.442 22.883 1.00 91.19 270 GLU A CA 1
ATOM 2140 C C . GLU A 1 270 ? 0.310 26.403 21.977 1.00 91.19 270 GLU A C 1
ATOM 2142 O O . GLU A 1 270 ? 1.353 26.656 21.370 1.00 91.19 270 GLU A O 1
ATOM 2147 N N . ILE A 1 271 ? -0.268 25.204 21.852 1.00 91.62 271 ILE A N 1
ATOM 2148 C CA . ILE A 1 271 ? 0.256 24.097 21.045 1.00 91.62 271 ILE A CA 1
ATOM 2149 C C . ILE A 1 271 ? -0.359 24.103 19.646 1.00 91.62 271 ILE A C 1
ATOM 2151 O O . ILE A 1 271 ? -1.574 24.029 19.450 1.00 91.62 271 ILE A O 1
ATOM 2155 N N . ARG A 1 272 ? 0.510 24.095 18.632 1.00 89.56 272 ARG A N 1
ATOM 2156 C CA . ARG A 1 272 ? 0.105 24.037 17.226 1.00 89.56 272 ARG A CA 1
ATOM 2157 C C . ARG A 1 272 ? -0.489 22.673 16.856 1.00 89.56 272 ARG A C 1
ATOM 2159 O O . ARG A 1 272 ? 0.090 21.630 17.150 1.00 89.56 272 ARG A O 1
ATOM 2166 N N . MET A 1 273 ? -1.583 22.680 16.095 1.00 89.50 273 MET A N 1
ATOM 2167 C CA . MET A 1 273 ? -2.220 21.486 15.519 1.00 89.50 273 MET A CA 1
ATOM 2168 C C . MET A 1 273 ? -2.032 21.450 13.990 1.00 89.50 273 MET A C 1
ATOM 2170 O O . MET A 1 273 ? -2.130 22.490 13.339 1.00 89.50 273 MET A O 1
ATOM 2174 N N . ILE A 1 274 ? -1.734 20.280 13.402 1.00 80.88 274 ILE A N 1
ATOM 2175 C CA . ILE A 1 274 ? -1.344 20.172 11.972 1.00 80.88 274 ILE A CA 1
ATOM 2176 C C . ILE A 1 274 ? -2.467 19.661 11.055 1.00 80.88 274 ILE A C 1
ATOM 2178 O O . ILE A 1 274 ? -2.488 20.016 9.877 1.00 80.88 274 ILE A O 1
ATOM 2182 N N . ASN A 1 275 ? -3.410 18.856 11.556 1.00 67.44 275 ASN A N 1
ATOM 2183 C CA . ASN A 1 275 ? -4.373 18.151 10.702 1.00 67.44 275 ASN A CA 1
ATOM 2184 C C . ASN A 1 275 ? -5.839 18.369 11.114 1.00 67.44 275 ASN A C 1
ATOM 2186 O O . ASN A 1 275 ? -6.471 17.496 11.700 1.00 67.44 275 ASN A O 1
ATOM 2190 N N . VAL A 1 276 ? -6.391 19.528 10.747 1.00 60.84 276 VAL A N 1
ATOM 2191 C CA . VAL A 1 276 ? -7.795 19.915 11.010 1.00 60.84 276 VAL A CA 1
ATOM 2192 C C . VAL A 1 276 ? -8.796 18.974 10.304 1.00 60.84 276 VAL A C 1
ATOM 2194 O O . VAL A 1 276 ? -9.935 18.813 10.722 1.00 60.84 276 VAL A O 1
ATOM 2197 N N . ASN A 1 277 ? -8.383 18.268 9.244 1.00 60.75 277 ASN A N 1
ATOM 2198 C CA . ASN A 1 277 ? -9.273 17.365 8.503 1.00 60.75 277 ASN A CA 1
ATOM 2199 C C . ASN A 1 277 ? -9.483 15.995 9.182 1.00 60.75 277 ASN A C 1
ATOM 2201 O O . ASN A 1 277 ? -10.446 15.304 8.848 1.00 60.75 277 ASN A O 1
ATOM 2205 N N . GL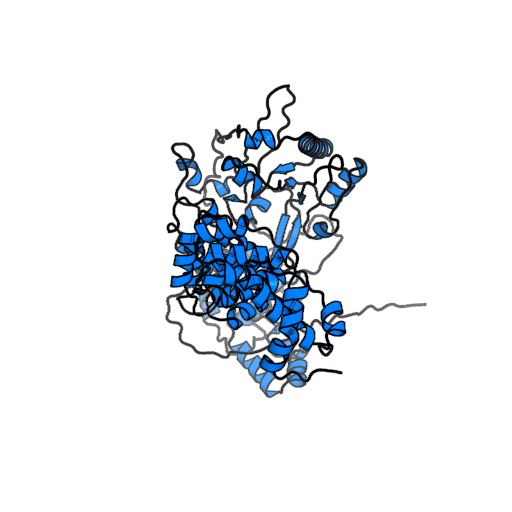Y A 1 278 ? -8.617 15.599 10.127 1.00 61.50 278 GLY A N 1
ATOM 2206 C CA . GLY A 1 278 ? -8.730 14.336 10.879 1.00 61.50 278 GLY A CA 1
ATOM 2207 C C . GLY A 1 278 ? -9.867 14.314 11.911 1.00 61.50 278 GLY A C 1
ATOM 2208 O O . GLY A 1 278 ? -10.270 13.252 12.389 1.00 61.50 278 GLY A O 1
ATOM 2209 N N . GLU A 1 279 ? -10.437 15.479 12.205 1.00 64.50 279 GLU A N 1
ATOM 2210 C CA . GLU A 1 279 ? -11.447 15.701 13.244 1.00 64.50 279 GLU A CA 1
ATOM 2211 C C . GLU A 1 279 ? -12.751 14.955 12.985 1.00 64.50 279 GLU A C 1
ATOM 2213 O O . GLU A 1 279 ? -13.357 14.426 13.912 1.00 64.50 279 GLU A O 1
ATOM 2218 N N . LYS A 1 280 ? -13.142 14.827 11.710 1.00 65.75 280 LYS A N 1
ATOM 2219 C CA . LYS A 1 280 ? -14.325 14.052 11.299 1.00 65.75 280 LYS A CA 1
ATOM 2220 C C . LYS A 1 280 ? -14.234 12.578 11.701 1.00 65.75 280 LYS A C 1
ATOM 2222 O O . LYS A 1 280 ? -15.248 11.892 11.747 1.00 65.75 280 LYS A O 1
ATOM 2227 N N . HIS A 1 281 ? -13.026 12.097 11.979 1.00 69.06 281 HIS A N 1
ATOM 2228 C CA . HIS A 1 281 ? -12.754 10.741 12.438 1.00 69.06 281 HIS A CA 1
ATOM 2229 C C . HIS A 1 281 ? -12.329 10.697 13.914 1.00 69.06 281 HIS A C 1
ATOM 2231 O O . HIS A 1 281 ? -12.012 9.626 14.427 1.00 69.06 281 HIS A O 1
ATOM 2237 N N . GLY A 1 282 ? -12.343 11.830 14.616 1.00 82.31 282 GLY A N 1
ATOM 2238 C CA . GLY A 1 282 ? -11.977 11.921 16.025 1.00 82.31 282 GLY A CA 1
ATOM 2239 C C . GLY A 1 282 ? -10.480 12.009 16.305 1.00 82.31 282 GLY A C 1
ATOM 2240 O O . GLY A 1 282 ? -10.081 11.756 17.437 1.00 82.31 282 GLY A O 1
ATOM 2241 N N . THR A 1 283 ? -9.644 12.312 15.307 1.00 88.44 283 THR A N 1
ATOM 2242 C CA . THR A 1 283 ? -8.184 12.385 15.473 1.00 88.44 283 THR A CA 1
ATOM 2243 C C . THR A 1 283 ? -7.702 13.833 15.428 1.00 88.44 283 THR A C 1
ATOM 2245 O O . THR A 1 283 ? -8.017 14.569 14.495 1.00 88.44 283 THR A O 1
ATOM 2248 N N . VAL A 1 284 ? -6.899 14.223 16.419 1.00 90.94 284 VAL A N 1
ATOM 2249 C CA . VAL A 1 284 ? -6.219 15.520 16.512 1.00 90.94 284 VAL A CA 1
ATOM 2250 C C . VAL A 1 284 ? -4.711 15.282 16.571 1.00 90.94 284 VAL A C 1
ATOM 2252 O O . VAL A 1 284 ? -4.235 14.409 17.297 1.00 90.94 284 VAL A O 1
ATOM 2255 N N . THR A 1 285 ? -3.951 16.061 15.797 1.00 92.31 285 THR A N 1
ATOM 2256 C CA . THR A 1 285 ? -2.488 15.928 15.699 1.00 92.31 285 THR A CA 1
ATOM 2257 C C . THR A 1 285 ? -1.781 17.149 16.300 1.00 92.31 285 THR A C 1
ATOM 2259 O O . THR A 1 285 ? -1.506 18.104 15.558 1.00 92.31 285 THR A O 1
ATOM 2262 N N . PRO A 1 286 ? -1.500 17.170 17.620 1.00 91.44 286 PRO A N 1
ATOM 2263 C CA . PRO A 1 286 ? -0.667 18.199 18.237 1.00 91.44 286 PRO A CA 1
ATOM 2264 C C . PRO A 1 286 ? 0.803 18.067 17.821 1.00 91.44 286 PRO A C 1
ATOM 2266 O O . PRO A 1 286 ? 1.354 16.964 17.729 1.00 91.44 286 PRO A O 1
ATOM 2269 N N . ARG A 1 287 ? 1.455 19.214 17.625 1.00 91.56 287 ARG A N 1
ATOM 2270 C CA . ARG A 1 287 ? 2.902 19.326 17.444 1.00 91.56 287 ARG A CA 1
ATOM 2271 C C . ARG A 1 287 ? 3.531 19.837 18.735 1.00 91.56 287 ARG A C 1
ATOM 2273 O O . ARG A 1 287 ? 3.447 21.020 19.051 1.00 91.56 287 ARG A O 1
ATOM 2280 N N . ILE A 1 288 ? 4.171 18.949 19.487 1.00 89.19 288 ILE A N 1
ATOM 2281 C CA . ILE A 1 288 ? 4.775 19.295 20.776 1.00 89.19 288 ILE A CA 1
ATOM 2282 C C . ILE A 1 288 ? 6.183 19.851 20.551 1.00 89.19 288 ILE A C 1
ATOM 2284 O O . ILE A 1 288 ? 6.976 19.264 19.814 1.00 89.19 288 ILE A O 1
ATOM 2288 N N . ASN A 1 289 ? 6.481 20.988 21.192 1.00 84.81 289 ASN A N 1
ATOM 2289 C CA . ASN A 1 289 ? 7.761 21.710 21.103 1.00 84.81 289 ASN A CA 1
ATO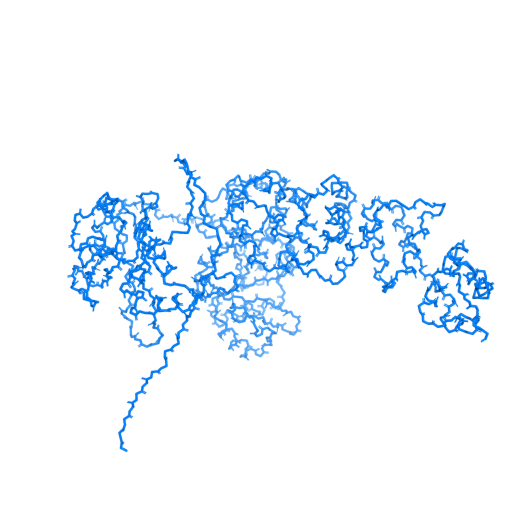M 2290 C C . ASN A 1 289 ? 8.201 22.029 19.661 1.00 84.81 289 ASN A C 1
ATOM 2292 O O . ASN A 1 289 ? 9.394 22.074 19.372 1.00 84.81 289 ASN A O 1
ATOM 2296 N N . ASP A 1 290 ? 7.242 22.175 18.741 1.00 81.44 290 ASP A N 1
ATOM 2297 C CA . ASP A 1 290 ? 7.482 22.365 17.307 1.00 81.44 290 ASP A CA 1
ATOM 2298 C C . ASP A 1 290 ? 8.412 21.325 16.650 1.00 81.44 290 ASP A C 1
ATOM 2300 O O . ASP A 1 290 ? 8.891 21.526 15.527 1.00 81.44 290 ASP A O 1
ATOM 2304 N N . SER A 1 291 ? 8.596 20.162 17.281 1.00 83.81 291 SER A N 1
ATOM 2305 C CA . SER A 1 291 ? 9.521 19.119 16.834 1.00 83.81 291 SER A CA 1
ATOM 2306 C C . SER A 1 291 ? 8.793 17.844 16.407 1.00 83.81 291 SER A C 1
ATOM 2308 O O . SER A 1 291 ? 8.992 17.379 15.282 1.00 83.81 291 SER A O 1
ATOM 2310 N N . VAL A 1 292 ? 7.913 17.312 17.261 1.00 86.81 292 VAL A N 1
ATOM 2311 C CA . VAL A 1 292 ? 7.296 15.986 17.097 1.00 86.81 292 VAL A CA 1
ATOM 2312 C C . VAL A 1 292 ? 5.780 16.096 16.982 1.00 86.81 292 VAL A C 1
ATOM 2314 O O . VAL A 1 292 ? 5.139 16.841 17.723 1.00 86.81 292 VAL A O 1
ATOM 2317 N N . ASN A 1 293 ? 5.208 15.326 16.057 1.00 90.44 293 ASN A N 1
ATOM 2318 C CA . ASN A 1 293 ? 3.767 15.193 15.883 1.00 90.44 293 ASN A CA 1
ATOM 2319 C C . ASN A 1 293 ? 3.291 13.922 16.588 1.00 90.44 293 ASN A C 1
ATOM 2321 O O . ASN A 1 293 ? 3.904 12.870 16.413 1.00 90.44 293 ASN A O 1
ATOM 2325 N N . PHE A 1 294 ? 2.184 14.005 17.319 1.00 90.00 294 PHE A N 1
ATOM 2326 C CA . PHE A 1 294 ? 1.513 12.833 17.882 1.00 90.00 294 PHE A CA 1
ATOM 2327 C C . PHE A 1 294 ? 0.108 12.720 17.313 1.00 90.00 294 PHE A C 1
ATOM 2329 O O . PHE A 1 294 ? -0.578 13.729 17.208 1.00 90.00 294 PHE A O 1
ATOM 2336 N N . GLU A 1 295 ? -0.337 11.518 16.956 1.00 91.19 295 GLU A N 1
ATOM 2337 C CA . GLU A 1 295 ? -1.728 11.291 16.564 1.00 91.19 295 GLU A CA 1
ATOM 2338 C C . GLU A 1 295 ? -2.534 10.859 17.786 1.00 91.19 295 GLU A C 1
ATOM 2340 O O . GLU A 1 295 ? -2.310 9.784 18.343 1.00 91.19 295 GLU A O 1
ATOM 2345 N N . VAL A 1 296 ? -3.467 11.709 18.221 1.00 92.00 296 VAL A N 1
ATOM 2346 C CA . VAL A 1 296 ? -4.323 11.439 19.378 1.00 92.00 296 VAL A CA 1
ATOM 2347 C C . VAL A 1 296 ? -5.762 11.286 18.912 1.00 92.00 296 VAL A C 1
ATOM 2349 O O . VAL A 1 296 ? -6.334 12.195 18.317 1.00 92.00 296 VAL A O 1
ATOM 2352 N N . THR A 1 297 ? -6.348 10.118 19.161 1.00 91.56 297 THR A N 1
ATOM 2353 C CA . THR A 1 297 ? -7.693 9.774 18.695 1.00 91.56 297 THR A CA 1
ATOM 2354 C C . THR A 1 297 ? -8.642 9.560 19.865 1.00 91.56 297 THR A C 1
ATOM 2356 O O . THR A 1 297 ? -8.364 8.766 20.764 1.00 91.56 297 THR A O 1
ATOM 2359 N N . THR A 1 298 ? -9.791 10.229 19.846 1.00 92.56 298 THR A N 1
ATOM 2360 C CA . THR A 1 298 ? -10.863 9.997 20.816 1.00 92.56 298 THR A CA 1
ATOM 2361 C C . THR A 1 298 ? -11.381 8.564 20.699 1.00 92.56 298 THR A C 1
ATOM 2363 O O . THR A 1 298 ? -11.581 8.050 19.592 1.00 92.56 298 THR A O 1
ATOM 2366 N N . LEU A 1 299 ? -11.607 7.910 21.839 1.00 87.94 299 LEU A N 1
ATOM 2367 C CA . LEU A 1 299 ? -12.268 6.607 21.882 1.00 87.94 299 LEU A CA 1
ATOM 2368 C C . LEU A 1 299 ? -13.634 6.695 21.198 1.00 87.94 299 LEU A C 1
ATOM 2370 O O . LEU A 1 299 ? -14.390 7.645 21.401 1.00 87.94 299 LEU A O 1
ATOM 2374 N N . ARG A 1 300 ? -13.963 5.699 20.378 1.00 85.19 300 ARG A N 1
ATOM 2375 C CA . ARG A 1 300 ? -15.180 5.741 19.563 1.00 85.19 300 ARG A CA 1
ATOM 2376 C C . ARG A 1 300 ? -15.817 4.375 19.365 1.00 85.19 300 ARG A C 1
ATOM 2378 O O . ARG A 1 300 ? -15.187 3.347 19.607 1.00 85.19 300 ARG A O 1
ATOM 2385 N N . ILE A 1 301 ? -17.060 4.392 18.902 1.00 78.25 301 ILE A N 1
ATOM 2386 C CA . ILE A 1 301 ? -17.887 3.249 18.518 1.00 78.25 301 ILE A CA 1
ATOM 2387 C C . ILE A 1 301 ? -18.344 3.493 17.079 1.00 78.25 301 ILE A C 1
ATOM 2389 O O . ILE A 1 301 ? -18.732 4.609 16.737 1.00 78.25 301 ILE A O 1
ATOM 2393 N N . ASP A 1 302 ? -18.285 2.467 16.234 1.00 67.19 302 ASP A N 1
ATOM 2394 C CA . ASP A 1 302 ? -18.777 2.565 14.860 1.00 67.19 302 ASP A CA 1
ATOM 2395 C C . ASP A 1 302 ? -20.292 2.279 14.858 1.00 67.19 302 ASP A C 1
ATOM 2397 O O . ASP A 1 302 ? -20.714 1.174 15.202 1.00 67.19 302 ASP A O 1
ATOM 2401 N N . VAL A 1 303 ? -21.114 3.280 14.519 1.00 59.16 303 VAL A N 1
ATOM 2402 C CA . VAL A 1 303 ? -22.591 3.201 14.578 1.00 59.16 303 VAL A CA 1
ATOM 2403 C C . VAL A 1 303 ? -23.178 2.692 13.258 1.00 59.16 303 VAL A C 1
ATOM 2405 O O . VAL A 1 303 ? -24.119 1.897 13.251 1.00 59.16 303 VAL A O 1
ATOM 2408 N N . ARG A 1 304 ? -22.602 3.106 12.122 1.00 52.00 304 ARG A N 1
ATOM 2409 C CA . ARG A 1 304 ? -22.945 2.627 10.772 1.00 52.00 304 ARG A CA 1
ATOM 2410 C C . ARG A 1 304 ? -21.706 2.586 9.890 1.00 52.00 304 ARG A C 1
ATOM 2412 O O . ARG A 1 304 ? -20.898 3.508 9.921 1.00 52.00 304 ARG A O 1
ATOM 2419 N N . THR A 1 305 ? -21.586 1.550 9.064 1.00 42.28 305 THR A N 1
ATOM 2420 C CA . THR A 1 305 ? -20.510 1.395 8.078 1.00 42.28 305 THR A CA 1
ATOM 2421 C C . THR A 1 305 ? -21.106 1.321 6.669 1.00 42.28 305 THR A C 1
ATOM 2423 O O . THR A 1 305 ? -21.632 0.293 6.257 1.00 42.28 305 THR A O 1
ATOM 2426 N N . ASP A 1 306 ? -21.023 2.409 5.894 1.00 37.62 306 ASP A N 1
ATOM 2427 C CA . ASP A 1 306 ? -21.427 2.410 4.470 1.00 37.62 306 ASP A CA 1
ATOM 2428 C C . ASP A 1 306 ? -20.267 2.093 3.501 1.00 37.62 306 ASP A C 1
ATOM 2430 O O . ASP A 1 306 ? -20.383 2.226 2.284 1.00 37.62 306 ASP A O 1
ATOM 2434 N N . GLY A 1 307 ? -19.128 1.649 4.034 1.00 41.72 307 GLY A N 1
ATOM 2435 C CA . GLY A 1 307 ? -17.930 1.321 3.264 1.00 41.72 307 GLY A CA 1
ATOM 2436 C C . GLY A 1 307 ? -16.984 2.500 2.996 1.00 41.72 307 GLY A C 1
ATOM 2437 O O . GLY A 1 307 ? -15.823 2.239 2.679 1.00 41.72 307 GLY A O 1
ATOM 2438 N N . ARG A 1 308 ? -17.393 3.771 3.170 1.00 40.09 308 ARG A N 1
ATOM 2439 C CA . ARG A 1 308 ? -16.462 4.925 3.110 1.00 40.09 308 ARG A CA 1
ATOM 2440 C C . ARG A 1 308 ? -16.605 5.942 4.241 1.00 40.09 308 ARG A C 1
ATOM 2442 O O . ARG A 1 308 ? -15.610 6.595 4.547 1.00 40.09 308 ARG A O 1
ATOM 2449 N N . HIS A 1 309 ? -17.753 6.032 4.904 1.00 41.31 309 HIS A N 1
ATOM 2450 C CA . HIS A 1 309 ? -17.937 6.872 6.085 1.00 41.31 309 HIS A CA 1
ATOM 2451 C C . HIS A 1 309 ? -18.463 6.015 7.236 1.00 41.31 309 HIS A C 1
ATOM 2453 O O . HIS A 1 309 ? -19.537 5.421 7.155 1.00 41.31 309 HIS A O 1
ATOM 2459 N N . ALA A 1 310 ? -17.666 5.917 8.300 1.00 47.91 310 ALA A N 1
ATOM 2460 C CA . ALA A 1 310 ? -18.163 5.441 9.578 1.00 47.91 310 ALA A CA 1
ATOM 2461 C C . ALA A 1 310 ? -18.769 6.646 10.299 1.00 47.91 310 ALA A C 1
ATOM 2463 O O . ALA A 1 310 ? -18.055 7.618 10.562 1.00 47.91 310 ALA A O 1
ATOM 2464 N N . GLU A 1 311 ? -20.068 6.607 10.591 1.00 61.06 311 GLU A N 1
ATOM 2465 C CA . GLU A 1 311 ? -20.609 7.478 11.634 1.00 61.06 311 GLU A CA 1
ATOM 2466 C C . GLU A 1 311 ? -20.049 6.966 12.959 1.00 61.06 311 GLU A C 1
ATOM 2468 O O . GLU A 1 311 ? -20.314 5.829 13.361 1.00 61.06 311 GLU A O 1
ATOM 2473 N N . VAL A 1 312 ? -19.195 7.782 13.573 1.00 71.31 312 VAL A N 1
ATOM 2474 C CA . VAL A 1 312 ? -18.507 7.451 14.817 1.00 71.31 312 VAL A CA 1
ATOM 2475 C C . VAL A 1 312 ? -19.193 8.155 15.977 1.00 71.31 312 VAL A C 1
ATOM 2477 O O . VAL A 1 312 ? -19.453 9.354 15.921 1.00 71.31 312 VAL A O 1
ATOM 2480 N N . GLU A 1 313 ? -19.467 7.409 17.038 1.00 81.06 313 GLU A N 1
ATOM 2481 C CA . GLU A 1 313 ? -19.922 7.959 18.311 1.00 81.06 313 GLU A CA 1
ATOM 2482 C C . GLU A 1 313 ? -18.759 7.926 19.297 1.00 81.06 313 GLU A C 1
ATOM 2484 O O . GLU A 1 313 ? -18.140 6.879 19.499 1.00 81.06 313 GLU A O 1
ATOM 2489 N N . PHE A 1 314 ? -18.423 9.069 19.894 1.00 86.44 314 PHE A N 1
ATOM 2490 C CA . PHE A 1 314 ? -17.356 9.126 20.886 1.00 86.44 314 PHE A CA 1
ATOM 2491 C C . PHE A 1 314 ? -17.803 8.493 22.200 1.00 86.44 314 PHE A C 1
ATOM 2493 O O . PHE A 1 314 ? -18.929 8.672 22.655 1.00 86.44 314 PHE A O 1
ATOM 2500 N N . THR A 1 315 ? -16.899 7.749 22.825 1.00 84.44 315 THR A N 1
ATOM 2501 C CA . THR A 1 315 ? -17.134 7.080 24.102 1.00 84.44 315 THR A CA 1
ATOM 2502 C C . THR A 1 315 ? -15.988 7.378 25.059 1.00 84.44 315 THR A C 1
ATOM 2504 O O . THR A 1 315 ? -14.936 7.858 24.659 1.00 84.44 315 THR A O 1
ATOM 2507 N N . THR A 1 316 ? -16.171 7.080 26.337 1.00 84.94 316 THR A N 1
ATOM 2508 C CA . THR A 1 316 ? -15.089 7.051 27.329 1.00 84.94 316 THR A CA 1
ATOM 2509 C C . THR A 1 316 ? -14.765 5.619 27.764 1.00 84.94 316 THR A C 1
ATOM 2511 O O . THR A 1 316 ? -13.840 5.397 28.545 1.00 84.94 316 THR A O 1
ATOM 2514 N N . ASP A 1 317 ? -15.493 4.625 27.237 1.00 76.88 317 ASP A N 1
ATOM 2515 C CA . ASP A 1 317 ? -15.282 3.217 27.551 1.00 76.88 317 ASP A CA 1
ATOM 2516 C C . ASP A 1 317 ? -14.225 2.591 26.627 1.00 76.88 317 ASP A C 1
ATOM 2518 O O . ASP A 1 317 ? -14.476 2.222 25.474 1.00 76.88 317 ASP A O 1
ATOM 2522 N N . TRP A 1 318 ? -13.028 2.395 27.183 1.00 75.44 318 TRP A N 1
ATOM 2523 C CA . TRP A 1 318 ? -11.909 1.696 26.548 1.00 75.44 318 TRP A CA 1
ATOM 2524 C C . TRP A 1 318 ? -12.272 0.307 26.011 1.00 75.44 318 TRP A C 1
ATOM 2526 O O . TRP A 1 318 ? -11.688 -0.148 25.028 1.00 75.44 318 TRP A O 1
ATOM 2536 N N . LYS A 1 319 ? -13.222 -0.392 26.644 1.00 67.62 319 LYS A N 1
ATOM 2537 C CA . LYS A 1 319 ? -13.684 -1.712 26.205 1.00 67.62 319 LYS A CA 1
ATOM 2538 C C . LYS A 1 319 ? -14.458 -1.617 24.898 1.00 67.62 319 LYS A C 1
ATOM 2540 O O . LYS A 1 319 ? -14.307 -2.492 24.045 1.00 67.62 319 LYS A O 1
ATOM 2545 N N . LEU A 1 320 ? -15.305 -0.602 24.751 1.00 67.88 320 LEU A N 1
ATOM 2546 C CA . LEU A 1 320 ? -16.089 -0.403 23.534 1.00 67.88 320 LEU A CA 1
ATOM 2547 C C . LEU A 1 320 ? -15.160 -0.053 22.366 1.00 67.88 320 LEU A C 1
ATOM 2549 O O . LEU A 1 320 ? -15.266 -0.679 21.310 1.00 67.88 320 LEU A O 1
ATOM 2553 N N . ASP A 1 321 ? -14.154 0.796 22.604 1.00 74.31 321 ASP A N 1
ATOM 2554 C CA . ASP A 1 321 ? -13.123 1.094 21.602 1.00 74.31 321 ASP A CA 1
ATOM 2555 C C . ASP A 1 321 ? -12.259 -0.131 21.254 1.00 74.31 321 ASP A C 1
ATOM 2557 O O . ASP A 1 321 ? -11.977 -0.387 20.086 1.00 74.31 321 ASP A O 1
ATOM 2561 N N . ALA A 1 322 ? -11.868 -0.943 22.243 1.00 67.44 322 ALA A N 1
ATOM 2562 C CA . ALA A 1 322 ? -11.145 -2.191 21.988 1.00 67.44 322 ALA A CA 1
ATOM 2563 C C . ALA A 1 322 ? -11.967 -3.153 21.118 1.00 67.44 322 ALA A C 1
ATOM 2565 O O . ALA A 1 322 ? -11.430 -3.828 20.241 1.00 67.44 322 ALA A O 1
ATOM 2566 N N . ASN A 1 323 ? -13.277 -3.235 21.368 1.00 62.06 323 ASN A N 1
ATOM 2567 C CA . ASN A 1 323 ? -14.144 -4.207 20.716 1.00 62.06 323 ASN A CA 1
ATOM 2568 C C . ASN A 1 323 ? -14.421 -3.903 19.248 1.00 62.06 323 ASN A C 1
ATOM 2570 O O . ASN A 1 323 ? -14.602 -4.869 18.505 1.00 62.06 323 ASN A O 1
ATOM 2574 N N . ARG A 1 324 ? -14.419 -2.624 18.847 1.00 67.94 324 ARG A N 1
ATOM 2575 C CA . ARG A 1 324 ? -14.543 -2.219 17.436 1.00 67.94 324 ARG A CA 1
ATOM 2576 C C . ARG A 1 324 ? -13.270 -2.442 16.618 1.00 67.94 324 ARG A C 1
ATOM 2578 O O . ARG A 1 324 ? -13.300 -2.334 15.401 1.00 67.94 324 ARG A O 1
ATOM 2585 N N . ARG A 1 325 ? -12.126 -2.701 17.262 1.00 66.25 325 ARG A N 1
ATOM 2586 C CA . ARG A 1 325 ? -10.856 -2.907 16.556 1.00 66.25 325 ARG A CA 1
ATOM 2587 C C . ARG A 1 325 ? -10.809 -4.303 15.947 1.00 66.25 325 ARG A C 1
ATOM 2589 O O . ARG A 1 325 ? -11.116 -5.295 16.605 1.00 66.25 325 ARG A O 1
ATOM 2596 N N . ASP A 1 326 ? -10.343 -4.350 14.705 1.00 53.19 326 ASP A N 1
ATOM 2597 C CA . ASP A 1 326 ? -10.381 -5.544 13.857 1.00 53.19 326 ASP A CA 1
ATOM 2598 C C . ASP A 1 326 ? -9.596 -6.734 14.439 1.00 53.19 326 ASP A C 1
ATOM 2600 O O . ASP A 1 326 ? -10.040 -7.878 14.377 1.00 53.19 326 ASP A O 1
ATOM 2604 N N . LEU A 1 327 ? -8.421 -6.474 15.030 1.00 53.78 327 LEU A N 1
ATOM 2605 C CA . LEU A 1 327 ? -7.499 -7.509 15.512 1.00 53.78 327 LEU A CA 1
ATOM 2606 C C . LEU A 1 327 ? -7.266 -7.408 17.018 1.00 53.78 327 LEU A C 1
ATOM 2608 O O . LEU A 1 327 ? -6.974 -6.328 17.534 1.00 53.78 327 LEU A O 1
ATOM 2612 N N . THR A 1 328 ? -7.279 -8.555 17.702 1.00 51.69 328 THR A N 1
ATOM 2613 C CA . THR A 1 328 ? -7.016 -8.683 19.148 1.00 51.69 328 THR A CA 1
ATOM 2614 C C . THR A 1 328 ? -5.676 -8.053 19.537 1.00 51.69 328 THR A C 1
ATOM 2616 O O . THR A 1 328 ? -5.612 -7.210 20.432 1.00 51.69 328 THR A O 1
ATOM 2619 N N . ILE A 1 329 ? -4.623 -8.339 18.774 1.00 55.25 329 ILE A N 1
ATOM 2620 C CA . ILE A 1 329 ? -3.275 -7.770 18.931 1.00 55.25 329 ILE A CA 1
ATOM 2621 C C . ILE A 1 329 ? -3.176 -6.254 18.678 1.00 55.25 329 ILE A C 1
ATOM 2623 O O . ILE A 1 329 ? -2.202 -5.632 19.079 1.00 55.25 329 ILE A O 1
ATOM 2627 N N . ASN A 1 330 ? -4.158 -5.637 18.018 1.00 63.41 330 ASN A N 1
ATOM 2628 C CA . ASN A 1 330 ? -4.205 -4.184 17.820 1.00 63.41 330 ASN A CA 1
ATOM 2629 C C . ASN A 1 330 ? -5.301 -3.536 18.683 1.00 63.41 330 ASN A C 1
ATOM 2631 O O . ASN A 1 330 ? -5.560 -2.341 18.550 1.00 63.41 330 ASN A O 1
ATOM 2635 N N . SER A 1 331 ? -5.954 -4.313 19.550 1.00 64.56 331 SER A N 1
ATOM 2636 C CA . SER A 1 331 ? -6.986 -3.848 20.485 1.00 64.56 331 SER A CA 1
ATOM 2637 C C . SER A 1 331 ? -6.445 -3.538 21.884 1.00 64.56 331 SER A C 1
ATOM 2639 O O . SER A 1 331 ? -7.213 -3.282 22.807 1.00 64.56 331 SER A O 1
ATOM 2641 N N . MET A 1 332 ? -5.119 -3.570 22.044 1.00 69.31 332 MET A N 1
ATOM 2642 C CA . MET A 1 332 ? -4.437 -3.340 23.316 1.00 69.31 332 MET A CA 1
ATOM 2643 C C . MET A 1 332 ? -4.117 -1.859 23.536 1.00 69.31 332 MET A C 1
ATOM 2645 O O . MET A 1 332 ? -3.865 -1.112 22.585 1.00 69.31 332 MET A O 1
ATOM 2649 N N . PHE A 1 333 ? -4.070 -1.481 24.814 1.00 72.44 333 PHE A N 1
ATOM 2650 C CA . PHE A 1 333 ? -3.680 -0.156 25.280 1.00 72.44 333 PHE A CA 1
ATOM 2651 C C . PHE A 1 333 ? -2.581 -0.264 26.333 1.00 72.44 333 PHE A C 1
ATOM 2653 O O . PHE A 1 333 ? -2.579 -1.187 27.152 1.00 72.44 333 PHE A O 1
ATOM 2660 N N . LEU A 1 334 ? -1.673 0.703 26.331 1.00 76.12 334 LEU A N 1
ATOM 2661 C CA . LEU A 1 334 ? -0.579 0.806 27.286 1.00 76.12 334 LEU A CA 1
ATOM 2662 C C . LEU A 1 334 ? -0.659 2.155 27.999 1.00 76.12 334 LEU A C 1
ATOM 2664 O O . LEU A 1 334 ? -0.649 3.212 27.365 1.00 76.12 334 LEU A O 1
ATOM 2668 N N . GLU A 1 335 ? -0.782 2.105 29.323 1.00 72.62 335 GLU A N 1
ATOM 2669 C CA . GLU A 1 335 ? -0.905 3.295 30.158 1.00 72.62 335 GLU A CA 1
ATOM 2670 C C . GLU A 1 335 ? 0.455 3.976 30.330 1.00 72.62 335 GLU A C 1
ATOM 2672 O O . GLU A 1 335 ? 1.461 3.332 30.641 1.00 72.62 335 GLU A O 1
ATOM 2677 N N . VAL A 1 336 ? 0.473 5.298 30.162 1.00 68.38 336 VAL A N 1
ATOM 2678 C CA . VAL A 1 336 ? 1.660 6.126 30.383 1.00 68.38 336 VAL A CA 1
ATOM 2679 C C . VAL A 1 336 ? 1.610 6.655 31.819 1.00 68.38 336 VAL A C 1
ATOM 2681 O O . VAL A 1 336 ? 1.072 7.729 32.074 1.00 68.38 336 VAL A O 1
ATOM 2684 N N . LYS A 1 337 ? 2.143 5.897 32.787 1.00 57.88 337 LYS A N 1
ATOM 2685 C CA . LYS A 1 337 ? 2.237 6.368 34.179 1.00 57.88 337 LYS A CA 1
ATOM 2686 C C . LYS A 1 337 ? 3.485 7.225 34.376 1.00 57.88 337 LYS A C 1
ATOM 2688 O O . LYS A 1 337 ? 4.609 6.748 34.247 1.00 57.88 337 LYS A O 1
ATOM 2693 N N . GLN A 1 338 ? 3.294 8.490 34.745 1.00 49.41 338 GLN A N 1
ATOM 2694 C CA . GLN A 1 338 ? 4.350 9.285 35.372 1.00 49.41 338 GLN A CA 1
ATOM 2695 C C . GLN A 1 338 ? 4.404 8.915 36.857 1.00 49.41 338 GLN A C 1
ATOM 2697 O O . GLN A 1 338 ? 3.596 9.412 37.644 1.00 49.41 338 GLN A O 1
ATOM 2702 N N . ASN A 1 339 ? 5.337 8.055 37.266 1.00 41.56 339 ASN A N 1
ATOM 2703 C CA . ASN A 1 339 ? 5.650 7.962 38.688 1.00 41.56 339 ASN A CA 1
ATOM 2704 C C . ASN A 1 339 ? 6.378 9.247 39.097 1.00 41.56 339 ASN A C 1
ATOM 2706 O O . ASN A 1 339 ? 7.460 9.562 38.597 1.00 41.56 339 ASN A O 1
ATOM 2710 N N . ALA A 1 340 ? 5.765 9.992 40.014 1.00 29.72 340 ALA A N 1
ATOM 2711 C CA . ALA A 1 340 ? 6.406 11.076 40.736 1.00 29.72 340 ALA A CA 1
ATOM 2712 C C . ALA A 1 340 ? 7.497 10.475 41.638 1.00 29.72 340 ALA A C 1
ATOM 2714 O O . ALA A 1 340 ? 7.229 10.023 42.746 1.00 29.72 340 ALA A O 1
ATOM 2715 N N . GLY A 1 341 ? 8.720 10.389 41.122 1.00 26.55 341 GLY A N 1
ATOM 2716 C CA . GLY A 1 341 ? 9.867 9.858 41.849 1.00 26.55 341 GLY A CA 1
ATOM 2717 C C . GLY A 1 341 ? 10.998 9.512 40.893 1.00 26.55 341 GLY A C 1
ATOM 2718 O O . GLY A 1 341 ? 10.852 8.649 40.028 1.00 26.55 341 GLY A O 1
ATOM 2719 N N . ILE A 1 342 ? 12.117 10.215 41.048 1.00 28.73 342 ILE A N 1
ATOM 2720 C CA . ILE A 1 342 ? 13.367 10.052 40.301 1.00 28.73 342 ILE A CA 1
ATOM 2721 C C . ILE A 1 342 ? 13.693 8.552 40.151 1.00 28.73 342 ILE A C 1
ATOM 2723 O O . ILE A 1 342 ? 14.055 7.895 41.121 1.00 28.73 342 ILE A O 1
ATOM 2727 N N . GLY A 1 343 ? 13.540 8.008 38.936 1.00 30.75 343 GLY A N 1
ATOM 2728 C CA . GLY A 1 343 ? 14.107 6.710 38.547 1.00 30.75 343 GLY A CA 1
ATOM 2729 C C . GLY A 1 343 ? 13.155 5.579 38.126 1.00 30.75 343 GLY A C 1
ATOM 2730 O O . GLY A 1 343 ? 13.653 4.610 37.560 1.00 30.75 343 GLY A O 1
ATOM 2731 N N . SER A 1 344 ? 11.829 5.663 38.303 1.00 29.52 344 SER A N 1
ATOM 2732 C CA . SER A 1 344 ? 10.921 4.562 37.899 1.00 29.52 344 SER A CA 1
ATOM 2733 C C . SER A 1 344 ? 10.044 4.922 36.687 1.00 29.52 344 SER A C 1
ATOM 2735 O O . SER A 1 344 ? 8.998 5.549 36.806 1.00 29.52 344 SER A O 1
ATOM 2737 N N . ARG A 1 345 ? 10.481 4.534 35.480 1.00 42.91 345 ARG A N 1
ATOM 2738 C CA . ARG A 1 345 ? 9.668 4.589 34.246 1.00 42.91 345 ARG A CA 1
ATOM 2739 C C . ARG A 1 345 ? 8.908 3.270 34.088 1.00 42.91 345 ARG A C 1
ATOM 2741 O O . ARG A 1 345 ? 9.320 2.415 33.311 1.00 42.91 345 ARG A O 1
ATOM 2748 N N . GLU A 1 346 ? 7.854 3.069 34.872 1.00 38.25 346 GLU A N 1
ATOM 2749 C CA . GLU A 1 346 ? 7.040 1.848 34.813 1.00 38.25 346 GLU A CA 1
ATOM 2750 C C . GLU A 1 346 ? 5.772 2.071 33.976 1.00 38.25 346 GLU A C 1
ATOM 2752 O O . GLU A 1 346 ? 4.992 2.980 34.249 1.00 38.25 346 GLU A O 1
ATOM 2757 N N . GLY A 1 347 ? 5.546 1.230 32.962 1.00 42.88 347 GLY A N 1
ATOM 2758 C CA . GLY A 1 347 ? 4.280 1.159 32.229 1.00 42.88 347 GLY A CA 1
ATOM 2759 C C . GLY A 1 347 ? 3.468 -0.050 32.665 1.00 42.88 347 GLY A C 1
ATOM 2760 O O . GLY A 1 347 ? 3.994 -1.165 32.700 1.00 42.88 347 GLY A O 1
ATOM 2761 N N . ASN A 1 348 ? 2.184 0.156 32.956 1.00 41.47 348 ASN A N 1
ATOM 2762 C CA . ASN A 1 348 ? 1.256 -0.938 33.223 1.00 41.47 348 ASN A CA 1
ATOM 2763 C C . ASN A 1 348 ? 0.423 -1.222 31.971 1.00 41.47 348 ASN A C 1
ATOM 2765 O O . ASN A 1 348 ? -0.174 -0.320 31.381 1.00 41.47 348 ASN A O 1
ATOM 2769 N N . ILE A 1 349 ? 0.361 -2.493 31.577 1.00 41.75 349 ILE A N 1
ATOM 2770 C CA . ILE A 1 349 ? -0.539 -2.949 30.516 1.00 41.75 349 ILE A CA 1
ATOM 2771 C C . ILE A 1 349 ? -1.889 -3.304 31.141 1.00 41.75 349 ILE A C 1
ATOM 2773 O O . ILE A 1 349 ? -1.977 -4.201 31.982 1.00 41.75 349 ILE A O 1
ATOM 2777 N N . GLY A 1 350 ? -2.950 -2.628 30.705 1.00 38.34 350 GLY A N 1
ATOM 2778 C CA . GLY A 1 350 ? -4.321 -2.994 31.049 1.00 38.34 350 GLY A CA 1
ATOM 2779 C C . GLY A 1 350 ? -4.850 -4.085 30.115 1.00 38.34 350 GLY A C 1
ATOM 2780 O O . GLY A 1 350 ? -4.972 -3.862 28.913 1.00 38.34 350 GLY A O 1
ATOM 2781 N N . TRP A 1 351 ? -5.207 -5.254 30.658 1.00 38.12 351 TRP A N 1
ATOM 2782 C CA . TRP A 1 351 ? -5.855 -6.344 29.912 1.00 38.12 351 TRP A CA 1
ATOM 2783 C C . TRP A 1 351 ? -7.361 -6.367 30.200 1.00 38.12 351 TRP A C 1
ATOM 2785 O O . TRP A 1 351 ? -7.753 -6.517 31.357 1.00 38.12 351 TRP A O 1
ATOM 2795 N N . HIS A 1 352 ? -8.225 -6.289 29.181 1.00 36.66 352 HIS A N 1
ATOM 2796 C CA . HIS A 1 352 ? -9.676 -6.364 29.399 1.00 36.66 352 HIS A CA 1
ATOM 2797 C C . HIS A 1 352 ? -10.199 -7.827 29.393 1.00 36.66 352 HIS A C 1
ATOM 2799 O O . HIS A 1 352 ? -9.825 -8.600 28.511 1.00 36.66 352 HIS A O 1
ATOM 2805 N N . PRO A 1 353 ? -11.120 -8.231 30.299 1.00 31.11 353 PRO A N 1
ATOM 2806 C CA . PRO A 1 353 ? -11.637 -9.606 30.449 1.00 31.11 353 PRO A CA 1
ATOM 2807 C C . PRO A 1 353 ? -12.337 -10.282 29.263 1.00 31.11 353 PRO A C 1
ATOM 2809 O O . PRO A 1 353 ? -12.549 -11.488 29.310 1.00 31.11 353 PRO A O 1
ATOM 2812 N N . ASN A 1 354 ? -12.605 -9.583 28.161 1.00 32.84 354 ASN A N 1
ATOM 2813 C CA . ASN A 1 354 ? -13.080 -10.241 26.934 1.00 32.84 354 ASN A CA 1
ATOM 2814 C C . ASN A 1 354 ? -11.919 -10.674 26.018 1.00 32.84 354 ASN A C 1
ATOM 2816 O O . ASN A 1 354 ? -12.136 -11.460 25.105 1.00 32.84 354 ASN A O 1
ATOM 2820 N N . CYS A 1 355 ? -10.689 -10.241 26.315 1.00 34.16 355 CYS A N 1
ATOM 2821 C CA . CYS A 1 355 ? -9.443 -10.781 25.763 1.00 34.16 355 CYS A CA 1
ATOM 2822 C C . CYS A 1 355 ? -8.914 -11.967 26.602 1.00 34.16 355 CYS A C 1
ATOM 2824 O O . CYS A 1 355 ? -7.866 -12.525 26.298 1.00 34.16 355 CYS A O 1
ATOM 2826 N N . ILE A 1 356 ? -9.603 -12.328 27.700 1.00 30.75 356 ILE A N 1
ATOM 2827 C CA . ILE A 1 356 ? -9.136 -13.294 28.715 1.00 30.75 356 ILE A CA 1
ATOM 2828 C C . ILE A 1 356 ? -9.560 -14.745 28.417 1.00 30.75 356 ILE A C 1
ATOM 2830 O O . ILE A 1 356 ? -8.965 -15.663 28.976 1.00 30.75 356 ILE A O 1
ATOM 2834 N N . ASN A 1 357 ? -10.482 -14.981 27.478 1.00 30.17 357 ASN A N 1
ATOM 2835 C CA . ASN A 1 357 ? -10.819 -16.341 27.019 1.00 30.17 357 ASN A CA 1
ATOM 2836 C C . ASN A 1 357 ? -9.955 -16.825 25.843 1.00 30.17 357 ASN A C 1
ATOM 2838 O O . ASN A 1 357 ? -10.244 -17.853 25.226 1.00 30.17 357 ASN A O 1
ATOM 2842 N N . ASP A 1 358 ? -8.885 -16.096 25.536 1.00 34.06 358 ASP A N 1
ATOM 2843 C CA . ASP A 1 358 ? -7.922 -16.495 24.525 1.00 34.06 358 ASP A CA 1
ATOM 2844 C C . ASP A 1 358 ? -6.774 -17.297 25.184 1.00 34.06 358 ASP A C 1
ATOM 2846 O O . ASP A 1 358 ? -6.209 -16.830 26.183 1.00 34.06 358 ASP A O 1
ATOM 2850 N N . PRO A 1 359 ? -6.394 -18.494 24.686 1.00 30.66 359 PRO A N 1
ATOM 2851 C CA . PRO A 1 359 ? -5.247 -19.281 25.168 1.00 30.66 359 PRO A CA 1
ATOM 2852 C C . PRO A 1 359 ? -3.908 -18.522 25.284 1.00 30.66 359 PRO A C 1
ATOM 2854 O O . PRO A 1 359 ? -2.987 -19.016 25.935 1.00 30.66 359 PRO A O 1
ATOM 2857 N N . PHE A 1 360 ? -3.818 -17.291 24.769 1.00 31.30 360 PHE A N 1
ATOM 2858 C CA . PHE A 1 360 ? -2.690 -16.363 24.900 1.00 31.30 360 PHE A CA 1
ATOM 2859 C C . PHE A 1 360 ? -2.115 -16.235 26.318 1.00 31.30 360 PHE A C 1
ATOM 2861 O O . PHE A 1 360 ? -0.911 -16.035 26.473 1.00 31.30 360 PHE A O 1
ATOM 2868 N N . LYS A 1 361 ? -2.934 -16.372 27.373 1.00 33.91 361 LYS A N 1
ATOM 2869 C CA . LYS A 1 361 ? -2.473 -16.155 28.757 1.00 33.91 361 LYS A CA 1
ATOM 2870 C C . LYS A 1 361 ? -1.662 -17.307 29.362 1.00 33.91 361 LYS A C 1
ATOM 2872 O O . LYS A 1 361 ? -0.971 -17.073 30.349 1.00 33.91 361 LYS A O 1
ATOM 2877 N N . LYS A 1 362 ? -1.745 -18.532 28.826 1.00 29.02 362 LYS A N 1
ATOM 2878 C CA . LYS A 1 362 ? -0.983 -19.683 29.357 1.00 29.02 362 LYS A CA 1
ATOM 2879 C C . LYS A 1 362 ? 0.348 -19.924 28.647 1.00 29.02 362 LYS A C 1
ATOM 2881 O O . LYS A 1 362 ? 1.183 -20.614 29.209 1.00 29.02 362 LYS A O 1
ATOM 2886 N N . GLN A 1 363 ? 0.562 -19.350 27.465 1.00 26.66 363 GLN A N 1
ATOM 2887 C CA . GLN A 1 363 ? 1.729 -19.679 26.644 1.00 26.66 363 GLN A CA 1
ATOM 2888 C C . GLN A 1 363 ? 2.864 -18.653 26.779 1.00 26.66 363 GLN A C 1
ATOM 2890 O O . GLN A 1 363 ? 4.015 -19.048 26.836 1.00 26.66 363 GLN A O 1
ATOM 2895 N N . ILE A 1 364 ? 2.564 -17.360 26.963 1.00 28.98 364 ILE A N 1
ATOM 2896 C CA . ILE A 1 364 ? 3.596 -16.308 27.113 1.00 28.98 364 ILE A CA 1
ATOM 2897 C C . ILE A 1 364 ? 4.332 -16.392 28.466 1.00 28.98 364 ILE A C 1
ATOM 2899 O O . ILE A 1 364 ? 5.479 -15.971 28.578 1.00 28.98 364 ILE A O 1
ATOM 2903 N N . ALA A 1 365 ? 3.689 -16.949 29.498 1.00 29.97 365 ALA A N 1
ATOM 2904 C CA . ALA A 1 365 ? 4.235 -16.979 30.854 1.00 29.97 365 ALA A CA 1
ATOM 2905 C C . ALA A 1 365 ? 5.229 -18.125 31.117 1.00 29.97 365 ALA A C 1
ATOM 2907 O O . ALA A 1 365 ? 5.837 -18.138 32.183 1.00 29.97 365 ALA A O 1
ATOM 2908 N N . SER A 1 366 ? 5.400 -19.082 30.197 1.00 24.66 366 SER A N 1
ATOM 2909 C CA . SER A 1 366 ? 6.218 -20.272 30.482 1.00 24.66 366 SER A CA 1
ATOM 2910 C C . SER A 1 366 ? 7.166 -20.738 29.383 1.00 24.66 366 SER A C 1
ATOM 2912 O O . SER A 1 366 ? 7.998 -21.568 29.700 1.00 24.66 366 SER A O 1
ATOM 2914 N N . ASN A 1 367 ? 7.097 -20.240 28.147 1.00 23.84 367 ASN A N 1
ATOM 2915 C CA . ASN A 1 367 ? 8.115 -20.412 27.098 1.00 23.84 367 ASN A CA 1
ATOM 2916 C C . ASN A 1 367 ? 7.775 -19.437 25.955 1.00 23.84 367 ASN A C 1
ATOM 2918 O O . ASN A 1 367 ? 6.627 -19.028 25.832 1.00 23.84 367 ASN A O 1
ATOM 2922 N N . GLY A 1 368 ? 8.747 -19.013 25.145 1.00 30.73 368 GLY A N 1
ATOM 2923 C CA . GLY A 1 368 ? 8.509 -18.079 24.036 1.00 30.73 368 GLY A CA 1
ATOM 2924 C C . GLY A 1 368 ? 7.282 -18.422 23.168 1.00 30.73 368 GLY A C 1
ATOM 2925 O O . GLY A 1 368 ? 6.985 -19.589 22.957 1.00 30.73 368 GLY A O 1
ATOM 2926 N N . MET A 1 369 ? 6.593 -17.360 22.725 1.00 27.61 369 MET A N 1
ATOM 2927 C CA . MET A 1 369 ? 5.503 -17.240 21.734 1.00 27.61 369 MET A CA 1
ATOM 2928 C C . MET A 1 369 ? 4.553 -18.439 21.461 1.00 27.61 369 MET A C 1
ATOM 2930 O O . MET A 1 369 ? 4.987 -19.493 21.009 1.00 27.61 369 MET A O 1
ATOM 2934 N N . PRO A 1 370 ? 3.220 -18.253 21.584 1.00 32.69 370 PRO A N 1
ATOM 2935 C CA . PRO A 1 370 ? 2.225 -19.203 21.079 1.00 32.69 370 PRO A CA 1
ATOM 2936 C C . PRO A 1 370 ? 2.088 -19.210 19.551 1.00 32.69 370 PRO A C 1
ATOM 2938 O O . PRO A 1 370 ? 1.964 -18.161 18.927 1.00 32.69 370 PRO A O 1
ATOM 2941 N N . GLU A 1 371 ? 1.967 -20.410 18.987 1.00 32.00 371 GLU A N 1
ATOM 2942 C CA . GLU A 1 371 ? 1.757 -20.694 17.558 1.00 32.00 371 GLU A CA 1
ATOM 2943 C C . GLU A 1 371 ? 0.328 -20.417 17.038 1.00 32.00 371 GLU A C 1
ATOM 2945 O O . GLU A 1 371 ? 0.067 -20.636 15.864 1.00 32.00 371 GLU A O 1
ATOM 2950 N N . ASN A 1 372 ? -0.609 -19.938 17.870 1.00 31.92 372 ASN A N 1
ATOM 2951 C CA . ASN A 1 372 ? -2.030 -19.822 17.503 1.00 31.92 372 ASN A CA 1
ATOM 2952 C C . ASN A 1 372 ? -2.614 -18.448 17.874 1.00 31.92 372 ASN A C 1
ATOM 2954 O O . ASN A 1 372 ? -2.979 -18.206 19.026 1.00 31.92 372 ASN A O 1
ATOM 2958 N N . ILE A 1 373 ? -2.722 -17.553 16.886 1.00 35.84 373 ILE A N 1
ATOM 2959 C CA . ILE A 1 373 ? -3.362 -16.234 17.011 1.00 35.84 373 ILE A CA 1
ATOM 2960 C C . ILE A 1 373 ? -4.827 -16.343 16.580 1.00 35.84 373 ILE A C 1
ATOM 2962 O O . ILE A 1 373 ? -5.098 -16.674 15.429 1.00 35.84 373 ILE A O 1
ATOM 2966 N N . LYS A 1 374 ? -5.774 -16.020 17.472 1.00 32.66 374 LYS A N 1
ATOM 2967 C CA . LYS A 1 374 ? -7.205 -15.963 17.136 1.00 32.66 374 LYS A CA 1
ATOM 2968 C C . LYS A 1 374 ? -7.581 -14.618 16.522 1.00 32.66 374 LYS A C 1
ATOM 2970 O O . LYS A 1 374 ? -7.288 -13.554 17.079 1.00 32.66 374 LYS A O 1
ATOM 2975 N N . LEU A 1 375 ? -8.265 -14.680 15.386 1.00 32.50 375 LEU A N 1
ATOM 2976 C CA . LEU A 1 375 ? -8.763 -13.537 14.626 1.00 32.50 375 LEU A CA 1
ATOM 2977 C C . LEU A 1 375 ? -10.262 -13.351 14.920 1.00 32.50 375 LEU A C 1
ATOM 2979 O O . LEU A 1 375 ? -11.014 -14.321 14.994 1.00 32.50 375 LEU A O 1
ATOM 2983 N N . LYS A 1 376 ? -10.716 -12.106 15.112 1.00 29.59 376 LYS A N 1
ATOM 2984 C CA . LYS A 1 376 ? -12.152 -11.797 15.033 1.00 29.59 376 LYS A CA 1
ATOM 2985 C C . LYS A 1 376 ? -12.547 -11.753 13.548 1.00 29.59 376 LYS A C 1
ATOM 2987 O O . LYS A 1 376 ? -11.745 -11.269 12.748 1.00 29.59 376 LYS A O 1
ATOM 2992 N N . PRO A 1 377 ? -13.763 -12.183 13.165 1.00 28.53 377 PRO A N 1
ATOM 2993 C CA . PRO A 1 377 ? -14.286 -11.924 11.832 1.00 28.53 377 PRO A CA 1
ATOM 2994 C C . PRO A 1 377 ? -14.592 -10.425 11.731 1.00 28.53 377 PRO A C 1
ATOM 2996 O O . PRO A 1 377 ? -15.628 -9.958 12.196 1.00 28.53 377 PRO A O 1
ATOM 2999 N N . ALA A 1 378 ? -13.649 -9.655 11.199 1.00 29.44 378 ALA A N 1
ATOM 3000 C CA . ALA A 1 378 ? -13.851 -8.273 10.796 1.00 29.44 378 ALA A CA 1
ATOM 3001 C C . ALA A 1 378 ? -13.273 -8.093 9.388 1.00 29.44 378 ALA A C 1
ATOM 3003 O O . ALA A 1 378 ? -12.240 -8.673 9.051 1.00 29.44 378 ALA A O 1
ATOM 3004 N N . HIS A 1 379 ? -14.007 -7.325 8.588 1.00 37.03 379 HIS A N 1
ATOM 3005 C CA . HIS A 1 379 ? -13.897 -7.159 7.144 1.00 37.03 379 HIS A CA 1
ATOM 3006 C C . HIS A 1 379 ? -12.462 -7.055 6.588 1.00 37.03 379 HIS A C 1
ATOM 3008 O O . HIS A 1 379 ? -11.696 -6.174 6.972 1.00 37.03 379 HIS A O 1
ATOM 3014 N N . ASP A 1 380 ? -12.183 -7.935 5.623 1.00 40.88 380 ASP A N 1
ATOM 3015 C CA . ASP A 1 380 ? -11.315 -7.778 4.452 1.00 40.88 380 ASP A CA 1
ATOM 3016 C C . ASP A 1 380 ? -9.853 -7.276 4.591 1.00 40.88 380 ASP A C 1
ATOM 3018 O O . ASP A 1 380 ? -9.545 -6.162 5.012 1.00 40.88 380 ASP A O 1
ATOM 3022 N N . VAL A 1 381 ? -8.939 -8.119 4.078 1.00 39.25 381 VAL A N 1
ATOM 3023 C CA . VAL A 1 381 ? -7.513 -7.883 3.732 1.00 39.25 381 VAL A CA 1
ATOM 3024 C C . VAL A 1 381 ? -6.567 -7.512 4.873 1.00 39.25 381 VAL A C 1
ATOM 3026 O O . VAL A 1 381 ? -5.903 -6.483 4.853 1.00 39.25 381 VAL A O 1
ATOM 3029 N N . ARG A 1 382 ? -6.377 -8.412 5.851 1.00 45.91 382 ARG A N 1
ATOM 3030 C CA . ARG A 1 382 ? -5.242 -8.302 6.798 1.00 45.91 382 ARG A CA 1
ATOM 3031 C C . ARG A 1 382 ? -4.534 -9.620 7.136 1.00 45.91 382 ARG A C 1
ATOM 3033 O O . ARG A 1 382 ? -4.128 -9.835 8.276 1.00 45.91 382 ARG A O 1
ATOM 3040 N N . LYS A 1 383 ? -4.244 -10.449 6.121 1.00 46.12 383 LYS A N 1
ATOM 3041 C CA . LYS A 1 383 ? -3.262 -11.558 6.229 1.00 46.12 383 LYS A CA 1
ATOM 3042 C C . LYS A 1 383 ? -1.828 -11.081 6.555 1.00 46.12 383 LYS A C 1
ATOM 3044 O O . LYS A 1 383 ? -1.009 -11.856 7.031 1.00 46.12 383 LYS A O 1
ATOM 3049 N N . ARG A 1 384 ? -1.540 -9.780 6.410 1.00 46.53 384 ARG A N 1
ATOM 3050 C CA . ARG A 1 384 ? -0.268 -9.121 6.770 1.00 46.53 384 ARG A CA 1
ATOM 3051 C C . ARG A 1 384 ? 0.203 -9.374 8.210 1.00 46.53 384 ARG A C 1
ATOM 3053 O O . ARG A 1 384 ? 1.402 -9.472 8.464 1.00 46.53 384 ARG A O 1
ATOM 3060 N N . PHE A 1 385 ? -0.720 -9.432 9.170 1.00 45.44 385 PHE A N 1
ATOM 3061 C CA . PHE A 1 385 ? -0.362 -9.574 10.589 1.00 45.44 385 PHE A CA 1
ATOM 3062 C C . PHE A 1 385 ? 0.127 -10.973 10.923 1.00 45.44 385 PHE A C 1
ATOM 3064 O O . PHE A 1 385 ? 0.953 -11.122 11.819 1.00 45.44 385 PHE A O 1
ATOM 3071 N N . TYR A 1 386 ? -0.335 -11.960 10.156 1.00 48.69 386 TYR A N 1
ATOM 3072 C CA . TYR A 1 386 ? 0.192 -13.306 10.224 1.00 48.69 386 TYR A CA 1
ATOM 3073 C C . TYR A 1 386 ? 1.680 -13.297 9.856 1.00 48.69 386 TYR A C 1
ATOM 3075 O O . TYR A 1 386 ? 2.492 -13.680 10.681 1.00 48.69 386 TYR A O 1
ATOM 3083 N N . GLY A 1 387 ? 2.072 -12.707 8.721 1.00 42.72 387 GLY A N 1
ATOM 3084 C CA . GLY A 1 387 ? 3.484 -12.660 8.314 1.00 42.72 387 GLY A CA 1
ATOM 3085 C C . GLY A 1 387 ? 4.419 -12.017 9.343 1.00 42.72 387 GLY A C 1
ATOM 3086 O O . GLY A 1 387 ? 5.485 -12.542 9.642 1.00 42.72 387 GLY A O 1
ATOM 3087 N N . ARG A 1 388 ? 4.018 -10.893 9.951 1.00 46.28 388 ARG A N 1
ATOM 3088 C CA . ARG A 1 388 ? 4.869 -10.175 10.921 1.00 46.28 388 ARG A CA 1
ATOM 3089 C C . ARG A 1 388 ? 5.080 -10.890 12.257 1.00 46.28 388 ARG A C 1
ATOM 3091 O O . ARG A 1 388 ? 6.030 -10.542 12.952 1.00 46.28 388 ARG A O 1
ATOM 3098 N N . ILE A 1 389 ? 4.177 -11.787 12.648 1.00 41.19 389 ILE A N 1
ATOM 3099 C CA . ILE A 1 389 ? 4.120 -12.333 14.016 1.00 41.19 389 ILE A CA 1
ATOM 3100 C C . ILE A 1 389 ? 4.245 -13.856 14.024 1.00 41.19 389 ILE A C 1
ATOM 3102 O O . ILE A 1 389 ? 4.790 -14.412 14.975 1.00 41.19 389 ILE A O 1
ATOM 3106 N N . ALA A 1 390 ? 3.742 -14.532 12.993 1.00 51.12 390 ALA A N 1
ATOM 3107 C CA . ALA A 1 390 ? 3.811 -15.977 12.882 1.00 51.12 390 ALA A CA 1
ATOM 3108 C C . ALA A 1 390 ? 5.266 -16.436 12.764 1.00 51.12 390 ALA A C 1
ATOM 3110 O O . ALA A 1 390 ? 6.107 -15.762 12.173 1.00 51.12 390 ALA A O 1
ATOM 3111 N N . GLN A 1 391 ? 5.554 -17.595 13.345 1.00 47.22 391 GLN A N 1
ATOM 3112 C CA . GLN A 1 391 ? 6.839 -18.277 13.183 1.00 47.22 391 GLN A CA 1
ATOM 3113 C C . GLN A 1 391 ? 6.806 -19.284 12.024 1.00 47.22 391 GLN A C 1
ATOM 3115 O O . GLN A 1 391 ? 7.857 -19.727 11.573 1.00 47.22 391 GLN A O 1
ATOM 3120 N N . ASP A 1 392 ? 5.606 -19.615 11.541 1.00 49.28 392 ASP A N 1
ATOM 3121 C CA . ASP A 1 392 ? 5.330 -20.654 10.552 1.00 49.28 392 ASP A CA 1
ATOM 3122 C C . ASP A 1 392 ? 4.286 -20.131 9.543 1.00 49.28 392 ASP A C 1
ATOM 3124 O O . ASP A 1 392 ? 3.273 -19.583 9.987 1.00 49.28 392 ASP A O 1
ATOM 3128 N N . PRO A 1 393 ? 4.500 -20.252 8.220 1.00 53.19 393 PRO A N 1
ATOM 3129 C CA . PRO A 1 393 ? 3.580 -19.758 7.195 1.00 53.19 393 PRO A CA 1
ATOM 3130 C C . PRO A 1 393 ? 2.224 -20.487 7.126 1.00 53.19 393 PRO A C 1
ATOM 3132 O O . PRO A 1 393 ? 1.255 -19.858 6.709 1.00 53.19 393 PRO A O 1
ATOM 3135 N N . ASP A 1 394 ? 2.117 -21.747 7.566 1.00 56.81 394 ASP A N 1
ATOM 3136 C CA . ASP A 1 394 ? 0.985 -22.624 7.204 1.00 56.81 394 ASP A CA 1
ATOM 3137 C C . ASP A 1 394 ? -0.053 -22.840 8.326 1.00 56.81 394 ASP A C 1
ATOM 3139 O O . ASP A 1 394 ? -1.101 -23.458 8.120 1.00 56.81 394 ASP A O 1
ATOM 3143 N N . LYS A 1 395 ? 0.179 -22.305 9.528 1.00 59.59 395 LYS A N 1
ATOM 3144 C CA . LYS A 1 395 ? -0.722 -22.432 10.694 1.00 59.59 395 LYS A CA 1
ATOM 3145 C C . LYS A 1 395 ? -1.867 -21.413 10.681 1.00 59.59 395 LYS A C 1
ATOM 3147 O O . LYS A 1 395 ? -2.038 -20.609 11.599 1.00 59.59 395 LYS A O 1
ATOM 3152 N N . HIS A 1 396 ? -2.693 -21.449 9.641 1.00 63.03 396 HIS A N 1
ATOM 3153 C CA . HIS A 1 396 ? -3.907 -20.637 9.573 1.00 63.03 396 HIS A CA 1
ATOM 3154 C C . HIS A 1 396 ? -5.117 -21.350 10.200 1.00 63.03 396 HIS A C 1
ATOM 3156 O O . HIS A 1 396 ? -5.342 -22.536 9.975 1.00 63.03 396 HIS A O 1
ATOM 3162 N N . GLU A 1 397 ? -5.948 -20.617 10.950 1.00 59.47 397 GLU A N 1
ATOM 3163 C CA . GLU A 1 397 ? -7.235 -21.149 11.410 1.00 59.47 397 GLU A CA 1
ATOM 3164 C C . GLU A 1 397 ? -8.211 -21.247 10.229 1.00 59.47 397 GLU A C 1
ATOM 3166 O O . GLU A 1 397 ? -8.562 -20.235 9.617 1.00 59.47 397 GLU A O 1
ATOM 3171 N N . GLU A 1 398 ? -8.700 -22.456 9.956 1.00 62.22 398 GLU A N 1
ATOM 3172 C CA . GLU A 1 398 ? -9.617 -22.758 8.849 1.00 62.22 398 GLU A CA 1
ATOM 3173 C C . GLU A 1 398 ? -10.875 -21.873 8.867 1.00 62.22 398 GLU A C 1
ATOM 3175 O O . GLU A 1 398 ? -11.257 -21.309 7.846 1.00 62.22 398 GLU A O 1
ATOM 3180 N N . LYS A 1 399 ? -11.448 -21.618 10.053 1.00 59.53 399 LYS A N 1
ATOM 3181 C CA . LYS A 1 399 ? -12.598 -20.709 10.223 1.00 59.53 399 LYS A CA 1
ATOM 3182 C C . LYS A 1 399 ? -12.305 -19.276 9.792 1.00 59.53 399 LYS A C 1
ATOM 3184 O O . LYS A 1 399 ? -13.197 -18.583 9.309 1.00 59.53 399 LYS A O 1
ATOM 3189 N N . THR A 1 400 ? -11.071 -18.813 9.985 1.00 57.53 400 THR A N 1
ATOM 3190 C CA . THR A 1 400 ? -10.688 -17.469 9.552 1.00 57.53 400 THR A CA 1
ATOM 3191 C C . THR A 1 400 ? -10.487 -17.426 8.043 1.00 57.53 400 THR A C 1
ATOM 3193 O O . THR A 1 400 ? -10.931 -16.475 7.407 1.00 57.53 400 THR A O 1
ATOM 3196 N N . LEU A 1 401 ? -9.862 -18.451 7.458 1.00 63.44 401 LEU A N 1
ATOM 3197 C CA . LEU A 1 401 ? -9.730 -18.547 6.004 1.00 63.44 401 LEU A CA 1
ATOM 3198 C C . LEU A 1 401 ? -11.099 -18.597 5.317 1.00 63.44 401 LEU A C 1
ATOM 3200 O O . LEU A 1 401 ? -11.309 -17.842 4.372 1.00 63.44 401 LEU A O 1
ATOM 3204 N N . GLN A 1 402 ? -12.038 -19.380 5.857 1.00 63.66 402 GLN A N 1
ATOM 3205 C CA . GLN A 1 402 ? -13.413 -19.440 5.363 1.00 63.66 402 GLN A CA 1
ATOM 3206 C C . GLN A 1 402 ? -14.108 -18.080 5.466 1.00 63.66 402 GLN A C 1
ATOM 3208 O O . GLN A 1 402 ? -14.643 -17.587 4.486 1.00 63.66 402 GLN A O 1
ATOM 3213 N N . SER A 1 403 ? -14.010 -17.409 6.617 1.00 61.00 403 SER A N 1
ATOM 3214 C CA . SER A 1 403 ? -14.572 -16.064 6.790 1.00 61.00 403 SER A CA 1
ATOM 3215 C C . SER A 1 403 ? -13.992 -15.047 5.796 1.00 61.00 403 SER A C 1
ATOM 3217 O O . SER A 1 403 ? -14.717 -14.191 5.295 1.00 61.00 403 SER A O 1
ATOM 3219 N N . ILE A 1 404 ? -12.693 -15.127 5.484 1.00 63.44 404 ILE A N 1
ATOM 3220 C CA . ILE A 1 404 ? -12.072 -14.271 4.462 1.00 63.44 404 ILE A CA 1
ATOM 3221 C C . ILE A 1 404 ? -12.659 -14.581 3.085 1.00 63.44 404 ILE A C 1
ATOM 3223 O O . ILE A 1 404 ? -12.974 -13.648 2.354 1.00 63.44 404 ILE A O 1
ATOM 3227 N N . GLN A 1 405 ? -12.817 -15.858 2.739 1.00 64.88 405 GLN A N 1
ATOM 3228 C CA . GLN A 1 405 ? -13.400 -16.271 1.465 1.00 64.88 405 GLN A CA 1
ATOM 3229 C C . GLN A 1 405 ? -14.857 -15.799 1.336 1.00 64.88 405 GLN A C 1
ATOM 3231 O O . GLN A 1 405 ? -15.204 -15.158 0.349 1.00 64.88 405 GLN A O 1
ATOM 3236 N N . ASP A 1 406 ? -15.670 -16.004 2.375 1.00 63.28 406 ASP A N 1
ATOM 3237 C CA . ASP A 1 406 ? -17.086 -15.617 2.417 1.00 63.28 406 ASP A CA 1
ATOM 3238 C C . ASP A 1 406 ? -17.298 -14.097 2.301 1.00 63.28 406 ASP A C 1
ATOM 3240 O O . ASP A 1 406 ? -18.371 -13.640 1.905 1.00 63.28 406 ASP A O 1
ATOM 3244 N N . ASN A 1 407 ? -16.289 -13.296 2.666 1.00 62.94 407 ASN A N 1
ATOM 3245 C CA . ASN A 1 407 ? -16.365 -11.835 2.672 1.00 62.94 407 ASN A CA 1
ATOM 3246 C C . ASN A 1 407 ? -15.515 -11.155 1.591 1.00 62.94 407 ASN A C 1
ATOM 3248 O O . ASN A 1 407 ? -15.645 -9.943 1.444 1.00 62.94 407 ASN A O 1
ATOM 3252 N N . ALA A 1 408 ? -14.722 -11.896 0.806 1.00 63.44 408 ALA A N 1
ATOM 3253 C CA . ALA A 1 408 ? -13.775 -11.347 -0.172 1.00 63.44 408 ALA A CA 1
ATOM 3254 C C . ALA A 1 408 ? -14.419 -10.356 -1.160 1.00 63.44 408 ALA A C 1
ATOM 3256 O O . ALA A 1 408 ? -13.781 -9.396 -1.600 1.00 63.44 408 ALA A O 1
ATOM 3257 N N . ASP A 1 409 ? -15.710 -10.534 -1.449 1.00 62.91 409 ASP A N 1
ATOM 3258 C CA . ASP A 1 409 ? -16.522 -9.626 -2.257 1.00 62.91 409 ASP A CA 1
ATOM 3259 C C . ASP A 1 409 ? -16.517 -8.167 -1.759 1.00 62.91 409 ASP A C 1
ATOM 3261 O O . ASP A 1 409 ? -16.637 -7.223 -2.553 1.00 62.91 409 ASP A O 1
ATOM 3265 N N . GLY A 1 410 ? -16.352 -7.948 -0.452 1.00 64.06 410 GLY A N 1
ATOM 3266 C CA . GLY A 1 410 ? -16.280 -6.621 0.157 1.00 64.06 410 GLY A CA 1
ATOM 3267 C C . GLY A 1 410 ? -15.064 -5.810 -0.302 1.00 64.06 410 GLY A C 1
ATOM 3268 O O . GLY A 1 410 ? -15.126 -4.573 -0.329 1.00 64.06 410 GLY A O 1
ATOM 3269 N N . LEU A 1 411 ? -14.022 -6.463 -0.830 1.00 67.25 411 LEU A N 1
ATOM 3270 C CA . LEU A 1 411 ? -12.861 -5.799 -1.420 1.00 67.25 411 LEU A CA 1
ATOM 3271 C C . LEU A 1 411 ? -13.195 -4.936 -2.634 1.00 67.25 411 LEU A C 1
ATOM 3273 O O . LEU A 1 411 ? -12.473 -3.970 -2.890 1.00 67.25 411 LEU A O 1
ATOM 3277 N N . LYS A 1 412 ? -14.318 -5.182 -3.331 1.00 68.88 412 LYS A N 1
ATOM 3278 C CA . LYS A 1 412 ? -14.845 -4.274 -4.377 1.00 68.88 412 LYS A CA 1
ATOM 3279 C C . LYS A 1 412 ? -15.032 -2.846 -3.853 1.00 68.88 412 LYS A C 1
ATOM 3281 O O . LYS A 1 412 ? -14.885 -1.890 -4.610 1.00 68.88 412 LYS A O 1
ATOM 3286 N N . ARG A 1 413 ? -15.377 -2.691 -2.571 1.00 66.75 413 ARG A N 1
ATOM 3287 C CA . ARG A 1 413 ? -15.699 -1.394 -1.950 1.00 66.75 413 ARG A CA 1
ATOM 3288 C C . ARG A 1 413 ? -14.460 -0.659 -1.437 1.00 66.75 413 ARG A C 1
ATOM 3290 O O . ARG A 1 413 ? -14.507 0.556 -1.239 1.00 66.75 413 ARG A O 1
ATOM 3297 N N . ILE A 1 414 ? -13.348 -1.371 -1.254 1.00 67.69 414 ILE A N 1
ATOM 3298 C CA . ILE A 1 414 ? -12.091 -0.801 -0.769 1.00 67.69 414 ILE A CA 1
ATOM 3299 C C . ILE A 1 414 ? -11.366 -0.070 -1.906 1.00 67.69 414 ILE A C 1
ATOM 3301 O O . ILE A 1 414 ? -11.293 -0.544 -3.047 1.00 67.69 414 ILE A O 1
ATOM 3305 N N . SER A 1 415 ? -10.829 1.115 -1.594 1.00 78.62 415 SER A N 1
ATOM 3306 C CA . SER A 1 415 ? -10.066 1.910 -2.557 1.00 78.62 415 SER A CA 1
ATOM 3307 C C . SER A 1 415 ? -8.812 1.168 -3.022 1.00 78.62 415 SER A C 1
ATOM 3309 O O . SER A 1 415 ? -8.192 0.413 -2.270 1.00 78.62 415 SER A O 1
ATOM 3311 N N . GLY A 1 416 ? -8.445 1.384 -4.284 1.00 78.94 416 GLY A N 1
ATOM 3312 C CA . GLY A 1 416 ? -7.288 0.733 -4.888 1.00 78.94 416 GLY A CA 1
ATOM 3313 C C . GLY A 1 416 ? -5.984 1.055 -4.161 1.00 78.94 416 GLY A C 1
ATOM 3314 O O . GLY A 1 416 ? -5.179 0.166 -3.909 1.00 78.94 416 GLY A O 1
ATOM 3315 N N . GLU A 1 417 ? -5.834 2.303 -3.733 1.00 78.56 417 GLU A N 1
ATOM 3316 C CA . GLU A 1 417 ? -4.656 2.817 -3.038 1.00 78.56 417 GLU A CA 1
ATOM 3317 C C . GLU A 1 417 ? -4.448 2.114 -1.690 1.00 78.56 417 GLU A C 1
ATOM 3319 O O . GLU A 1 417 ? -3.320 1.815 -1.293 1.00 78.56 417 GLU A O 1
ATOM 3324 N N . ARG A 1 418 ? -5.546 1.804 -0.987 1.00 76.25 418 ARG A N 1
ATOM 3325 C CA . ARG A 1 418 ? -5.495 1.088 0.291 1.00 76.25 418 ARG A CA 1
ATOM 3326 C C . ARG A 1 418 ? -5.126 -0.378 0.091 1.00 76.25 418 ARG A C 1
ATOM 3328 O O . ARG A 1 418 ? -4.326 -0.902 0.861 1.00 76.25 418 ARG A O 1
ATOM 3335 N N . ILE A 1 419 ? -5.658 -1.010 -0.956 1.00 79.69 419 ILE A N 1
ATOM 3336 C CA . ILE A 1 419 ? -5.261 -2.369 -1.349 1.00 79.69 419 ILE A CA 1
ATOM 3337 C C . ILE A 1 419 ? -3.769 -2.401 -1.681 1.00 79.69 419 ILE A C 1
ATOM 3339 O O . ILE A 1 419 ? -3.058 -3.269 -1.181 1.00 79.69 419 ILE A O 1
ATOM 3343 N N . TRP A 1 420 ? -3.283 -1.434 -2.466 1.00 87.56 420 TRP A N 1
ATOM 3344 C CA . TRP A 1 420 ? -1.872 -1.355 -2.830 1.00 87.56 420 TRP A CA 1
ATOM 3345 C C . TRP A 1 420 ? -0.969 -1.208 -1.608 1.00 87.56 420 TRP A C 1
ATOM 3347 O O . TRP A 1 420 ? -0.020 -1.969 -1.452 1.00 87.56 420 TRP A O 1
ATOM 3357 N N . THR A 1 421 ? -1.321 -0.295 -0.702 1.00 80.94 421 THR A N 1
ATOM 3358 C CA . THR A 1 421 ? -0.552 -0.033 0.520 1.00 80.94 421 THR A CA 1
ATOM 3359 C C . THR A 1 421 ? -0.392 -1.293 1.378 1.00 80.94 421 THR A C 1
ATOM 3361 O O . THR A 1 421 ? 0.701 -1.572 1.871 1.00 80.94 421 THR A O 1
ATOM 3364 N N . GLU A 1 422 ? -1.458 -2.080 1.554 1.00 78.25 422 GLU A N 1
ATOM 3365 C CA . GLU A 1 422 ? -1.379 -3.342 2.304 1.00 78.25 422 GLU A CA 1
ATOM 3366 C C . GLU A 1 422 ? -0.606 -4.421 1.530 1.00 78.25 422 GLU A C 1
ATOM 3368 O O . GLU A 1 422 ? 0.190 -5.146 2.128 1.00 78.25 422 GLU A O 1
ATOM 3373 N N . LEU A 1 423 ? -0.770 -4.505 0.204 1.00 83.31 423 LEU A N 1
ATOM 3374 C CA . LEU A 1 423 ? -0.047 -5.470 -0.626 1.00 83.31 423 LEU A CA 1
ATOM 3375 C C . LEU A 1 423 ? 1.466 -5.213 -0.624 1.00 83.31 423 LEU A C 1
ATOM 3377 O O . LEU A 1 423 ? 2.232 -6.163 -0.483 1.00 83.31 423 LEU A O 1
ATOM 3381 N N . GLN A 1 424 ? 1.911 -3.954 -0.689 1.00 86.62 424 GLN A N 1
ATOM 3382 C CA . GLN A 1 424 ? 3.330 -3.594 -0.555 1.00 86.62 424 GLN A CA 1
ATOM 3383 C C . GLN A 1 424 ? 3.919 -4.114 0.757 1.00 86.62 424 GLN A C 1
ATOM 3385 O O . GLN A 1 424 ? 5.009 -4.674 0.801 1.00 86.62 424 GLN A O 1
ATOM 3390 N N . GLN A 1 425 ? 3.161 -3.993 1.843 1.00 79.31 425 GLN A N 1
ATOM 3391 C CA . GLN A 1 425 ? 3.610 -4.422 3.162 1.00 79.31 425 GLN A CA 1
ATOM 3392 C C . GLN A 1 425 ? 3.609 -5.945 3.332 1.00 79.31 425 GLN A C 1
ATOM 3394 O O . GLN A 1 425 ? 4.331 -6.442 4.195 1.00 79.31 425 GLN A O 1
ATOM 3399 N N . ILE A 1 426 ? 2.795 -6.668 2.555 1.00 82.38 426 ILE A N 1
ATOM 3400 C CA . ILE A 1 426 ? 2.857 -8.131 2.446 1.00 82.38 426 ILE A CA 1
ATOM 3401 C C . ILE A 1 426 ? 4.094 -8.530 1.644 1.00 82.38 426 ILE A C 1
ATOM 3403 O O . ILE A 1 426 ? 4.861 -9.366 2.109 1.00 82.38 426 ILE A O 1
ATOM 3407 N N . LEU A 1 427 ? 4.313 -7.904 0.485 1.00 87.44 427 LEU A N 1
ATOM 3408 C CA . LEU A 1 427 ? 5.444 -8.193 -0.397 1.00 87.44 427 LEU A CA 1
ATOM 3409 C C . LEU A 1 427 ? 6.782 -7.923 0.292 1.00 87.44 427 LEU A C 1
ATOM 3411 O O . LEU A 1 427 ? 7.682 -8.734 0.187 1.00 87.44 427 LEU A O 1
ATOM 3415 N N . GLU A 1 428 ? 6.906 -6.831 1.041 1.00 86.31 428 GLU A N 1
ATOM 3416 C CA . GLU A 1 428 ? 8.125 -6.477 1.786 1.00 86.31 428 GLU A CA 1
ATOM 3417 C C . GLU A 1 428 ? 8.186 -7.116 3.186 1.00 86.31 428 GLU A C 1
ATOM 3419 O O . GLU A 1 428 ? 9.110 -6.856 3.960 1.00 86.31 428 GLU A O 1
ATOM 3424 N N . GLY A 1 429 ? 7.173 -7.909 3.544 1.00 81.19 429 GLY A N 1
ATOM 3425 C CA . GLY A 1 429 ? 7.037 -8.552 4.842 1.00 81.19 429 GLY A CA 1
ATOM 3426 C C . GLY A 1 429 ? 7.682 -9.936 4.919 1.00 81.19 429 GLY A C 1
ATOM 3427 O O . GLY A 1 429 ? 8.147 -10.513 3.937 1.00 81.19 429 GLY A O 1
ATOM 3428 N N . ASN A 1 430 ? 7.672 -10.499 6.125 1.00 75.19 430 ASN A N 1
ATOM 3429 C CA . ASN A 1 430 ? 8.007 -11.904 6.333 1.00 75.19 430 ASN A CA 1
ATOM 3430 C C . ASN A 1 430 ? 6.935 -12.798 5.693 1.00 75.19 430 ASN A C 1
ATOM 3432 O O . ASN A 1 430 ? 5.749 -12.457 5.715 1.00 75.19 430 ASN A O 1
ATOM 3436 N N . PHE A 1 431 ? 7.361 -13.953 5.176 1.00 80.62 431 PHE A N 1
ATOM 3437 C CA . PHE A 1 431 ? 6.503 -14.924 4.487 1.00 80.62 431 PHE A CA 1
ATOM 3438 C C . PHE A 1 431 ? 5.744 -14.337 3.284 1.00 80.62 431 PHE A C 1
ATOM 3440 O O . PHE A 1 431 ? 4.612 -14.722 3.001 1.00 80.62 431 PHE A O 1
ATOM 3447 N N . ALA A 1 432 ? 6.336 -13.357 2.591 1.00 82.88 432 ALA A N 1
ATOM 3448 C CA . ALA A 1 432 ? 5.708 -12.674 1.461 1.00 82.88 432 ALA A CA 1
ATOM 3449 C C . ALA A 1 432 ? 5.216 -13.650 0.381 1.00 82.88 432 ALA A C 1
ATOM 3451 O O . ALA A 1 432 ? 4.097 -13.522 -0.117 1.00 82.88 432 ALA A O 1
ATOM 3452 N N . CYS A 1 433 ? 6.046 -14.637 0.037 1.00 85.94 433 CYS A N 1
ATOM 3453 C CA . CYS A 1 433 ? 5.728 -15.617 -0.993 1.00 85.94 433 CYS A CA 1
ATOM 3454 C C . CYS A 1 433 ? 4.535 -16.488 -0.593 1.00 85.94 433 CYS A C 1
ATOM 3456 O O . CYS A 1 433 ? 3.580 -16.642 -1.353 1.00 85.94 433 CYS A O 1
ATOM 3458 N N . GLU A 1 434 ? 4.584 -17.008 0.626 1.00 83.19 434 GLU A N 1
ATOM 3459 C CA . GLU A 1 434 ? 3.592 -17.892 1.210 1.00 83.19 434 GLU A CA 1
ATOM 3460 C C . GLU A 1 434 ? 2.265 -17.154 1.374 1.00 83.19 434 GLU A C 1
ATOM 3462 O O . GLU A 1 434 ? 1.244 -17.633 0.904 1.00 83.19 434 GLU A O 1
ATOM 3467 N N . LEU A 1 435 ? 2.269 -15.929 1.908 1.00 81.00 435 LEU A N 1
ATOM 3468 C CA . LEU A 1 435 ? 1.054 -15.128 2.068 1.00 81.00 435 LEU A CA 1
ATOM 3469 C C . LEU A 1 435 ? 0.384 -14.783 0.737 1.00 81.00 435 LEU A C 1
ATOM 3471 O O . LEU A 1 435 ? -0.842 -14.871 0.647 1.00 81.00 435 LEU A O 1
ATOM 3475 N N . VAL A 1 436 ? 1.155 -14.399 -0.289 1.00 82.38 436 VAL A N 1
ATOM 3476 C CA . VAL A 1 436 ? 0.605 -14.123 -1.626 1.00 82.38 436 VAL A CA 1
ATOM 3477 C C . VAL A 1 436 ? 0.024 -15.397 -2.234 1.00 82.38 436 VAL A C 1
ATOM 3479 O O . VAL A 1 436 ? -1.086 -15.362 -2.758 1.00 82.38 436 VAL A O 1
ATOM 3482 N N . LYS A 1 437 ? 0.701 -16.541 -2.097 1.00 82.31 437 LYS A N 1
ATOM 3483 C CA . LYS A 1 437 ? 0.150 -17.836 -2.516 1.00 82.31 437 LYS A CA 1
ATOM 3484 C C . LYS A 1 437 ? -1.114 -18.195 -1.756 1.00 82.31 437 LYS A C 1
ATOM 3486 O O . LYS A 1 437 ? -2.081 -18.589 -2.389 1.00 82.31 437 LYS A O 1
ATOM 3491 N N . THR A 1 438 ? -1.157 -18.007 -0.438 1.00 77.81 438 THR A N 1
ATOM 3492 C CA . THR A 1 438 ? -2.359 -18.271 0.355 1.00 77.81 438 THR A CA 1
ATOM 3493 C C . THR A 1 438 ? -3.491 -17.342 -0.075 1.00 77.81 438 THR A C 1
ATOM 3495 O O . THR A 1 438 ? -4.640 -17.764 -0.103 1.00 77.81 438 THR A O 1
ATOM 3498 N N . MET A 1 439 ? -3.219 -16.071 -0.400 1.00 75.88 439 MET A N 1
ATOM 3499 C CA . MET A 1 439 ? -4.221 -15.161 -0.976 1.00 75.88 439 MET A CA 1
ATOM 3500 C C . MET A 1 439 ? -4.774 -15.710 -2.291 1.00 75.88 439 MET A C 1
ATOM 3502 O O . MET A 1 439 ? -5.976 -15.904 -2.369 1.00 75.88 439 MET A O 1
ATOM 3506 N N . LEU A 1 440 ? -3.902 -16.063 -3.235 1.00 75.12 440 LEU A N 1
ATOM 3507 C CA . LEU A 1 440 ? -4.286 -16.619 -4.537 1.00 75.12 440 LEU A CA 1
ATOM 3508 C C . LEU A 1 440 ? -4.908 -18.023 -4.438 1.00 75.12 440 LEU A C 1
ATOM 3510 O O . LEU A 1 440 ? -5.653 -18.437 -5.309 1.00 75.12 440 LEU A O 1
ATOM 3514 N N . SER A 1 441 ? -4.613 -18.793 -3.390 1.00 70.12 441 SER A N 1
ATOM 3515 C CA . SER A 1 441 ? -5.179 -20.135 -3.201 1.00 70.12 441 SER A CA 1
ATOM 3516 C C . SER A 1 441 ? -6.605 -20.111 -2.655 1.00 70.12 441 SER A C 1
ATOM 3518 O O . SER A 1 441 ? -7.364 -21.036 -2.931 1.00 70.12 441 SER A O 1
ATOM 3520 N N . LEU A 1 442 ? -6.986 -19.048 -1.928 1.00 64.19 442 LEU A N 1
ATOM 3521 C CA . LEU A 1 442 ? -8.386 -18.831 -1.539 1.00 64.19 442 LEU A CA 1
ATOM 3522 C C . LEU A 1 442 ? -9.285 -18.586 -2.764 1.00 64.19 442 LEU A C 1
ATOM 3524 O O . LEU A 1 442 ? -10.502 -18.712 -2.659 1.00 64.19 442 LEU A O 1
ATOM 3528 N N . ASP A 1 443 ? -8.670 -18.301 -3.913 1.00 53.41 443 ASP A N 1
ATOM 3529 C CA . ASP A 1 443 ? -9.321 -17.973 -5.183 1.00 53.41 443 ASP A CA 1
ATOM 3530 C C . ASP A 1 443 ? -9.542 -19.204 -6.066 1.00 53.41 443 ASP A C 1
ATOM 3532 O O . ASP A 1 443 ? -10.238 -19.135 -7.075 1.00 53.41 443 ASP A O 1
ATOM 3536 N N . LEU A 1 444 ? -8.989 -20.360 -5.683 1.00 45.62 444 LEU A N 1
ATOM 3537 C CA . LEU A 1 444 ? -9.071 -21.606 -6.455 1.00 45.62 444 LEU A CA 1
ATOM 3538 C C . LEU A 1 444 ? -10.406 -22.358 -6.270 1.00 45.62 444 LEU A C 1
ATOM 3540 O O . LEU A 1 444 ? -10.544 -23.487 -6.744 1.00 45.62 444 LEU A O 1
ATOM 3544 N N . GLY A 1 445 ? -11.390 -21.751 -5.595 1.00 42.69 445 GLY A N 1
ATOM 3545 C CA . GLY A 1 445 ? -12.748 -22.276 -5.421 1.00 42.69 445 GLY A CA 1
ATOM 3546 C C . GLY A 1 445 ? -13.819 -21.302 -5.944 1.00 42.69 445 GLY A C 1
ATOM 3547 O O . GLY A 1 445 ? -13.603 -20.092 -5.923 1.00 42.69 445 GLY A O 1
ATOM 3548 N N . PRO A 1 446 ? -14.983 -21.783 -6.420 1.00 37.75 446 PRO A N 1
ATOM 3549 C CA . PRO A 1 446 ? -16.051 -20.907 -6.901 1.00 37.75 446 PRO A CA 1
ATOM 3550 C C . PRO A 1 446 ? -16.872 -20.302 -5.738 1.00 37.75 446 PRO A C 1
ATOM 3552 O O . PRO A 1 446 ? -17.135 -21.033 -4.781 1.00 37.75 446 PRO A O 1
ATOM 3555 N N . PRO A 1 447 ? -17.368 -19.041 -5.826 1.00 45.06 447 PRO A N 1
ATOM 3556 C CA . PRO A 1 447 ? -17.319 -18.109 -6.958 1.00 45.06 447 PRO A CA 1
ATOM 3557 C C . PRO A 1 447 ? -16.486 -16.829 -6.686 1.00 45.06 447 PRO A C 1
ATOM 3559 O O . PRO A 1 447 ? -16.731 -16.124 -5.717 1.00 45.06 447 PRO A O 1
ATOM 3562 N N . ILE A 1 448 ? -15.614 -16.466 -7.639 1.00 48.53 448 ILE A N 1
ATOM 3563 C CA . ILE A 1 448 ? -14.862 -15.192 -7.753 1.00 48.53 448 ILE A CA 1
ATOM 3564 C C . ILE A 1 448 ? -13.814 -14.975 -6.643 1.00 48.53 448 ILE A C 1
ATOM 3566 O O . ILE A 1 448 ? -14.136 -14.630 -5.512 1.00 48.53 448 ILE A O 1
ATOM 3570 N N . GLY A 1 449 ? -12.539 -15.119 -7.004 1.00 50.00 449 GLY A N 1
ATOM 3571 C CA . GLY A 1 449 ? -11.400 -14.942 -6.107 1.00 50.00 449 GLY A CA 1
ATOM 3572 C C . GLY A 1 449 ? -10.972 -13.491 -5.848 1.00 50.00 449 GLY A C 1
ATOM 3573 O O . GLY A 1 449 ? -11.294 -12.575 -6.605 1.00 50.00 449 GLY A O 1
ATOM 3574 N N . VAL A 1 450 ? -10.233 -13.294 -4.751 1.00 52.47 450 VAL A N 1
ATOM 3575 C CA . VAL A 1 450 ? -9.459 -12.122 -4.295 1.00 52.47 450 VAL A CA 1
ATOM 3576 C C . VAL A 1 450 ? -8.596 -11.514 -5.408 1.00 52.47 450 VAL A C 1
ATOM 3578 O O . VAL A 1 450 ? -8.421 -10.291 -5.434 1.00 52.47 450 VAL A O 1
ATOM 3581 N N . ASP A 1 451 ? -8.086 -12.308 -6.345 1.00 52.97 451 ASP A N 1
ATOM 3582 C CA . ASP A 1 451 ? -7.379 -11.884 -7.555 1.00 52.97 451 ASP A CA 1
ATOM 3583 C C . ASP A 1 451 ? -8.191 -10.871 -8.380 1.00 52.97 451 ASP A C 1
ATOM 3585 O O . ASP A 1 451 ? -7.707 -9.765 -8.652 1.00 52.97 451 ASP A O 1
ATOM 3589 N N . VAL A 1 452 ? -9.472 -11.160 -8.632 1.00 54.50 452 VAL A N 1
ATOM 3590 C CA . VAL A 1 452 ? -10.400 -10.263 -9.343 1.00 54.50 452 VAL A CA 1
ATOM 3591 C C . VAL A 1 452 ? -10.589 -8.947 -8.582 1.00 54.50 452 VAL A C 1
ATOM 3593 O O . VAL A 1 452 ? -10.693 -7.868 -9.176 1.00 54.50 452 VAL A O 1
ATOM 3596 N N . PHE A 1 453 ? -10.603 -8.997 -7.249 1.00 59.72 453 PHE A N 1
ATOM 3597 C CA . PHE A 1 453 ? -10.844 -7.821 -6.408 1.00 59.72 453 PHE A CA 1
ATOM 3598 C C . PHE A 1 453 ? -9.611 -6.955 -6.173 1.00 59.72 453 PHE A C 1
ATOM 3600 O O . PHE A 1 453 ? -9.744 -5.747 -5.945 1.00 59.72 453 PHE A O 1
ATOM 3607 N N . THR A 1 454 ? -8.425 -7.554 -6.218 1.00 62.25 454 THR A N 1
ATOM 3608 C CA . THR A 1 454 ? -7.132 -6.885 -6.031 1.00 62.25 454 THR A CA 1
ATOM 3609 C C . THR A 1 454 ? -6.507 -6.447 -7.355 1.00 62.25 454 THR A C 1
ATOM 3611 O O . THR A 1 454 ? -5.608 -5.608 -7.352 1.00 62.25 454 THR A O 1
ATOM 3614 N N . GLY A 1 455 ? -7.031 -6.931 -8.488 1.00 74.12 455 GLY A N 1
ATOM 3615 C CA . GLY A 1 455 ? -6.524 -6.650 -9.832 1.00 74.12 455 GLY A CA 1
ATOM 3616 C C . GLY A 1 455 ? -5.300 -7.488 -10.200 1.00 74.12 455 GLY A C 1
ATOM 3617 O O . GLY A 1 455 ? -4.614 -7.153 -11.165 1.00 74.12 455 GLY A O 1
ATOM 3618 N N . LEU A 1 456 ? -4.987 -8.515 -9.404 1.00 84.25 456 LEU A N 1
ATOM 3619 C CA . LEU A 1 456 ? -3.950 -9.490 -9.723 1.00 84.25 456 LEU A CA 1
ATOM 3620 C C . LEU A 1 456 ? -4.374 -10.304 -10.959 1.00 84.25 456 LEU A C 1
ATOM 3622 O O . LEU A 1 456 ? -5.564 -10.376 -11.267 1.00 84.25 456 LEU A O 1
ATOM 3626 N N . PRO A 1 457 ? -3.418 -10.868 -11.715 1.00 82.19 457 PRO A N 1
ATOM 3627 C CA . PRO A 1 457 ? -3.753 -11.597 -12.930 1.00 82.19 457 PRO A CA 1
ATOM 3628 C C . PRO A 1 457 ? -4.512 -12.881 -12.580 1.00 82.19 457 PRO A C 1
ATOM 3630 O O . PRO A 1 457 ? -4.127 -13.568 -11.641 1.00 82.19 457 PRO A O 1
ATOM 3633 N N . GLU A 1 458 ? -5.517 -13.229 -13.389 1.00 75.31 458 GLU A N 1
ATOM 3634 C CA . GLU A 1 458 ? -6.342 -14.445 -13.235 1.00 75.31 458 GLU A CA 1
ATOM 3635 C C . GLU A 1 458 ? -5.493 -15.730 -13.241 1.00 75.31 458 GLU A C 1
ATOM 3637 O O . GLU A 1 458 ? -5.767 -16.693 -12.535 1.00 75.31 458 GLU A O 1
ATOM 3642 N N . ASN A 1 459 ? -4.410 -15.737 -14.028 1.00 81.06 459 ASN A N 1
ATOM 3643 C CA . ASN A 1 459 ? -3.487 -16.867 -14.146 1.00 81.06 459 ASN A CA 1
ATOM 3644 C C . ASN A 1 459 ? -2.049 -16.456 -13.776 1.00 81.06 459 ASN A C 1
ATOM 3646 O O . ASN A 1 459 ? -1.179 -16.368 -14.661 1.00 81.06 459 ASN A O 1
ATOM 3650 N N . PRO A 1 460 ? -1.769 -16.213 -12.481 1.00 86.06 460 PRO A N 1
ATOM 3651 C CA . PRO A 1 460 ? -0.485 -15.696 -12.026 1.00 86.06 460 PRO A CA 1
ATOM 3652 C C . PRO A 1 460 ? 0.655 -16.680 -12.308 1.00 86.06 460 PRO A C 1
ATOM 3654 O O . PRO A 1 460 ? 0.513 -17.899 -12.190 1.00 86.06 460 PRO A O 1
ATOM 3657 N N . ASN A 1 461 ? 1.831 -16.162 -12.670 1.00 88.69 461 ASN A N 1
ATOM 3658 C CA . ASN A 1 461 ? 3.021 -16.986 -12.885 1.00 88.69 461 ASN A CA 1
ATOM 3659 C C . ASN A 1 461 ? 3.725 -17.326 -11.556 1.00 88.69 461 ASN A C 1
ATOM 3661 O O . ASN A 1 461 ? 4.769 -16.771 -11.215 1.00 88.69 461 ASN A O 1
ATOM 3665 N N . LEU A 1 462 ? 3.150 -18.271 -10.806 1.00 89.44 462 LEU A N 1
ATOM 3666 C CA . LEU A 1 462 ? 3.673 -18.696 -9.500 1.00 89.44 462 LEU A CA 1
ATOM 3667 C C . LEU A 1 462 ? 5.079 -19.314 -9.575 1.00 89.44 462 LEU A C 1
ATOM 3669 O O . LEU A 1 462 ? 5.867 -19.166 -8.644 1.00 89.44 462 LEU A O 1
ATOM 3673 N N . VAL A 1 463 ? 5.422 -19.960 -10.694 1.00 92.06 463 VAL A N 1
ATOM 3674 C CA . VAL A 1 463 ? 6.748 -20.566 -10.893 1.00 92.06 463 VAL A CA 1
ATOM 3675 C C . VAL A 1 463 ? 7.835 -19.495 -10.957 1.00 92.06 463 VAL A C 1
ATOM 3677 O O . VAL A 1 463 ? 8.886 -19.645 -10.335 1.00 92.06 463 VAL A O 1
ATOM 3680 N N . GLU A 1 464 ? 7.608 -18.415 -11.708 1.00 93.75 464 GLU A N 1
ATOM 3681 C CA . GLU A 1 464 ? 8.569 -17.309 -11.760 1.00 93.75 464 GLU A CA 1
ATOM 3682 C C . GLU A 1 464 ? 8.578 -16.519 -10.451 1.00 93.75 464 GLU A C 1
ATOM 3684 O O . GLU A 1 464 ? 9.647 -16.152 -9.967 1.00 93.75 464 GLU A O 1
ATOM 3689 N N . PHE A 1 465 ? 7.413 -16.329 -9.831 1.00 94.00 465 PHE A N 1
ATOM 3690 C CA . PHE A 1 465 ? 7.300 -15.681 -8.527 1.00 94.00 465 PHE A CA 1
ATOM 3691 C C . PHE A 1 465 ? 8.159 -16.361 -7.454 1.00 94.00 465 PHE A C 1
ATOM 3693 O O . PHE A 1 465 ? 8.907 -15.682 -6.750 1.00 94.00 465 PHE A O 1
ATOM 3700 N N . ASP A 1 466 ? 8.152 -17.694 -7.397 1.00 93.50 466 ASP A N 1
ATOM 3701 C CA . ASP A 1 466 ? 9.000 -18.461 -6.480 1.00 93.50 466 ASP A CA 1
ATOM 3702 C C . ASP A 1 466 ? 10.487 -18.273 -6.753 1.00 93.50 466 ASP A C 1
ATOM 3704 O O . ASP A 1 466 ? 11.273 -18.051 -5.829 1.00 93.50 466 ASP A O 1
ATOM 3708 N N . LYS A 1 467 ? 10.890 -18.326 -8.026 1.00 95.25 467 LYS A N 1
ATOM 3709 C CA . LYS A 1 467 ? 12.289 -18.113 -8.415 1.00 95.25 467 LYS A CA 1
ATOM 3710 C C . LYS A 1 467 ? 12.765 -16.725 -8.009 1.00 95.25 467 LYS A C 1
ATOM 3712 O O . LYS A 1 467 ? 13.853 -16.592 -7.451 1.00 95.25 467 LYS A O 1
ATOM 3717 N N . VAL A 1 468 ? 11.958 -15.701 -8.276 1.00 95.81 468 VAL A N 1
ATOM 3718 C CA . VAL A 1 468 ? 12.281 -14.313 -7.939 1.00 95.81 468 VAL A CA 1
ATOM 3719 C C . VAL A 1 468 ? 12.334 -14.133 -6.429 1.00 95.81 468 VAL A C 1
ATOM 3721 O O . VAL A 1 468 ? 13.309 -13.569 -5.939 1.00 95.81 468 VAL A O 1
ATOM 3724 N N . TRP A 1 469 ? 11.386 -14.695 -5.674 1.00 94.81 469 TRP A N 1
ATOM 3725 C CA . TRP A 1 469 ? 11.422 -14.686 -4.211 1.00 94.81 469 TRP A CA 1
ATOM 3726 C C . TRP A 1 469 ? 12.730 -15.258 -3.657 1.00 94.81 469 TRP A C 1
ATOM 3728 O O . TRP A 1 469 ? 13.389 -14.603 -2.850 1.00 94.81 469 TRP A O 1
ATOM 3738 N N . GLN A 1 470 ? 13.168 -16.431 -4.133 1.00 94.69 470 GLN A N 1
ATOM 3739 C CA . GLN A 1 470 ? 14.428 -17.033 -3.676 1.00 94.69 470 GLN A CA 1
ATOM 3740 C C . GLN A 1 470 ? 15.646 -16.139 -3.941 1.00 94.69 470 GLN A C 1
ATOM 3742 O O . GLN A 1 470 ? 16.586 -16.147 -3.145 1.00 94.69 470 GLN A O 1
ATOM 3747 N N . ARG A 1 471 ? 15.622 -15.353 -5.023 1.00 94.06 471 ARG A N 1
ATOM 3748 C CA . ARG A 1 471 ? 16.688 -14.406 -5.378 1.00 94.06 471 ARG A CA 1
ATOM 3749 C C . ARG A 1 471 ? 16.660 -13.144 -4.512 1.00 94.06 471 ARG A C 1
ATOM 3751 O O . ARG A 1 471 ? 17.720 -12.655 -4.132 1.00 94.06 471 ARG A O 1
ATOM 3758 N N . VAL A 1 472 ? 15.473 -12.614 -4.195 1.00 93.62 472 VAL A N 1
ATOM 3759 C CA . VAL A 1 472 ? 15.330 -11.298 -3.542 1.00 93.62 472 VAL A CA 1
ATOM 3760 C C . VAL A 1 472 ? 15.117 -11.346 -2.030 1.00 93.62 472 VAL A C 1
ATOM 3762 O O . VAL A 1 472 ? 15.334 -10.329 -1.381 1.00 93.62 472 VAL A O 1
ATOM 3765 N N . LYS A 1 473 ? 14.752 -12.492 -1.437 1.00 90.06 473 LYS A N 1
ATOM 3766 C CA . LYS A 1 473 ? 14.411 -12.616 0.000 1.00 90.06 473 LYS A CA 1
ATOM 3767 C C . LYS A 1 473 ? 15.492 -12.138 0.981 1.00 90.06 473 LYS A C 1
ATOM 3769 O O . LYS A 1 473 ? 15.187 -11.829 2.127 1.00 90.06 473 LYS A O 1
ATOM 3774 N N . HIS A 1 474 ? 16.752 -12.086 0.550 1.00 90.12 474 HIS A N 1
ATOM 3775 C CA . HIS A 1 474 ? 17.890 -11.613 1.352 1.00 90.12 474 HIS A CA 1
ATOM 3776 C C . HIS A 1 474 ? 18.339 -10.189 1.000 1.00 90.12 474 HIS A C 1
ATOM 3778 O O . HIS A 1 474 ? 19.298 -9.679 1.574 1.00 90.12 474 HIS A O 1
ATOM 3784 N N . LEU A 1 475 ? 17.677 -9.553 0.036 1.00 90.88 475 LEU A N 1
ATOM 3785 C CA . LEU A 1 475 ? 18.022 -8.242 -0.489 1.00 90.88 475 LEU A CA 1
ATOM 3786 C C . LEU A 1 475 ? 16.956 -7.224 -0.093 1.00 90.88 475 LEU A C 1
ATOM 3788 O O . LEU A 1 475 ? 15.802 -7.555 0.161 1.00 90.88 475 LEU A O 1
ATOM 3792 N N . LYS A 1 476 ? 17.327 -5.944 -0.112 1.00 91.94 476 LYS A N 1
ATOM 3793 C CA . LYS A 1 476 ? 16.345 -4.861 -0.122 1.00 91.94 476 LYS A CA 1
ATOM 3794 C C . LYS A 1 476 ? 15.899 -4.614 -1.562 1.00 91.94 476 LYS A C 1
ATOM 3796 O O . LYS A 1 476 ? 16.710 -4.204 -2.398 1.00 91.94 476 LYS A O 1
ATOM 3801 N N . TYR A 1 477 ? 14.623 -4.827 -1.839 1.00 93.94 477 TYR A N 1
ATOM 3802 C CA . TYR A 1 477 ? 14.021 -4.658 -3.160 1.00 93.94 477 TYR A CA 1
ATOM 3803 C C . TYR A 1 477 ? 12.760 -3.799 -3.073 1.00 93.94 477 TYR A C 1
ATOM 3805 O O . TYR A 1 477 ? 12.217 -3.576 -1.992 1.00 93.94 477 TYR A O 1
ATOM 3813 N N . HIS A 1 478 ? 12.322 -3.288 -4.217 1.00 95.44 478 HIS A N 1
ATOM 3814 C CA . HIS A 1 478 ? 11.065 -2.561 -4.333 1.00 95.44 478 HIS A CA 1
ATOM 3815 C C . HIS A 1 478 ? 9.891 -3.542 -4.501 1.00 95.44 478 HIS A C 1
ATOM 3817 O O . HIS A 1 478 ? 10.012 -4.489 -5.271 1.00 95.44 478 HIS A O 1
ATOM 3823 N N . SER A 1 479 ? 8.730 -3.309 -3.874 1.00 95.00 479 SER A N 1
ATOM 3824 C CA . SER A 1 479 ? 7.541 -4.190 -3.969 1.00 95.00 479 SER A CA 1
ATOM 3825 C C . SER A 1 479 ? 7.210 -4.678 -5.396 1.00 95.00 479 SER A C 1
ATOM 3827 O O . SER A 1 479 ? 6.963 -5.864 -5.618 1.00 95.00 479 SER A O 1
ATOM 3829 N N . MET A 1 480 ? 7.265 -3.780 -6.390 1.00 95.75 480 MET A N 1
ATOM 3830 C CA . MET A 1 480 ? 7.035 -4.125 -7.807 1.00 95.75 480 MET A CA 1
ATOM 3831 C C . MET A 1 480 ? 8.018 -5.153 -8.380 1.00 95.75 480 MET A C 1
ATOM 3833 O O . MET A 1 480 ? 7.665 -5.847 -9.328 1.00 95.75 480 MET A O 1
ATOM 3837 N N . THR A 1 481 ? 9.217 -5.289 -7.821 1.00 96.31 481 THR A N 1
ATOM 3838 C CA . THR A 1 481 ? 10.218 -6.265 -8.264 1.00 96.31 481 THR A CA 1
ATOM 3839 C C . THR A 1 481 ? 9.710 -7.680 -8.073 1.00 96.31 481 THR A C 1
ATOM 3841 O O . THR A 1 481 ? 9.636 -8.433 -9.039 1.00 96.31 481 THR A O 1
ATOM 3844 N N . LEU A 1 482 ? 9.249 -8.016 -6.870 1.00 95.75 482 LEU A N 1
ATOM 3845 C CA . LEU A 1 482 ? 8.662 -9.325 -6.607 1.00 95.75 482 LEU A CA 1
ATOM 3846 C C . LEU A 1 482 ? 7.297 -9.479 -7.296 1.00 95.75 482 LEU A C 1
ATOM 3848 O O . LEU A 1 482 ? 7.051 -10.488 -7.952 1.00 95.75 482 LEU A O 1
ATOM 3852 N N . LEU A 1 483 ? 6.431 -8.460 -7.217 1.00 94.56 483 LEU A N 1
ATOM 3853 C CA . LEU A 1 483 ? 5.088 -8.528 -7.802 1.00 94.56 483 LEU A CA 1
ATOM 3854 C C . LEU A 1 483 ? 5.108 -8.731 -9.321 1.00 94.56 483 LEU A C 1
ATOM 3856 O O . LEU A 1 483 ? 4.284 -9.470 -9.854 1.00 94.56 483 LEU A O 1
ATOM 3860 N N . SER A 1 484 ? 6.065 -8.115 -10.023 1.00 96.06 484 SER A N 1
ATOM 3861 C CA . SER A 1 484 ? 6.177 -8.223 -11.482 1.00 96.06 484 SER A CA 1
ATOM 3862 C C . SER A 1 484 ? 6.369 -9.656 -11.984 1.00 96.06 484 SER A C 1
ATOM 3864 O O . SER A 1 484 ? 6.078 -9.947 -13.143 1.00 96.06 484 SER A O 1
ATOM 3866 N N . ALA A 1 485 ? 6.811 -10.564 -11.111 1.00 95.81 485 ALA A N 1
ATOM 3867 C CA . ALA A 1 485 ? 6.939 -11.978 -11.419 1.00 95.81 485 ALA A CA 1
ATOM 3868 C C . ALA A 1 485 ? 5.591 -12.693 -11.581 1.00 95.81 485 ALA A C 1
ATOM 3870 O O . ALA A 1 485 ? 5.547 -13.709 -12.266 1.00 95.81 485 ALA A O 1
ATOM 3871 N N . LEU A 1 486 ? 4.498 -12.155 -11.023 1.00 92.94 486 LEU A N 1
ATOM 3872 C CA . LEU A 1 486 ? 3.152 -12.699 -11.224 1.00 92.94 486 LEU A CA 1
ATOM 3873 C C . LEU A 1 486 ? 2.614 -12.408 -12.631 1.00 92.94 486 LEU A C 1
ATOM 3875 O O . LEU A 1 486 ? 1.843 -13.215 -13.148 1.00 92.94 486 LEU A O 1
ATOM 3879 N N . PHE A 1 487 ? 3.027 -11.295 -13.249 1.00 94.12 487 PHE A N 1
ATOM 3880 C CA . PHE A 1 487 ? 2.503 -10.844 -14.540 1.00 94.12 487 PHE A CA 1
ATOM 3881 C C . PHE A 1 487 ? 3.211 -11.510 -15.729 1.00 94.12 487 PHE A C 1
ATOM 3883 O O . PHE A 1 487 ? 4.435 -11.693 -15.758 1.00 94.12 487 PHE A O 1
ATOM 3890 N N . ARG A 1 488 ? 2.445 -11.830 -16.770 1.00 91.44 488 ARG A N 1
ATOM 3891 C CA . ARG A 1 488 ? 2.925 -12.439 -18.018 1.00 91.44 488 ARG A CA 1
ATOM 3892 C C . ARG A 1 488 ? 3.175 -11.406 -19.107 1.00 91.44 488 ARG A C 1
ATOM 3894 O O . ARG A 1 488 ? 4.123 -11.566 -19.872 1.00 91.44 488 ARG A O 1
ATOM 3901 N N . ASN A 1 489 ? 2.355 -10.362 -19.167 1.00 92.94 489 ASN A N 1
ATOM 3902 C CA . ASN A 1 489 ? 2.365 -9.352 -20.225 1.00 92.94 489 ASN A CA 1
ATOM 3903 C C . ASN A 1 489 ? 2.049 -7.944 -19.672 1.00 92.94 489 ASN A C 1
ATOM 3905 O O . ASN A 1 489 ? 1.687 -7.772 -18.508 1.00 92.94 489 ASN A O 1
ATOM 3909 N N . GLN A 1 490 ? 2.274 -6.916 -20.497 1.00 94.00 490 GLN A N 1
ATOM 3910 C CA . GLN A 1 490 ? 2.117 -5.517 -20.080 1.00 94.00 490 GLN A CA 1
ATOM 3911 C C . GLN A 1 490 ? 0.652 -5.146 -19.806 1.00 94.00 490 GLN A C 1
ATOM 3913 O O . GLN A 1 490 ? 0.388 -4.253 -19.005 1.00 94.00 490 GLN A O 1
ATOM 3918 N N . GLU A 1 491 ? -0.296 -5.835 -20.441 1.00 92.69 491 GLU A N 1
ATOM 3919 C CA . GLU A 1 491 ? -1.731 -5.605 -20.267 1.00 92.69 491 GLU A CA 1
ATOM 3920 C C . GLU A 1 491 ? -2.197 -5.975 -18.853 1.00 92.69 491 GLU A C 1
ATOM 3922 O O . GLU A 1 491 ? -2.948 -5.219 -18.235 1.00 92.69 491 GLU A O 1
ATOM 3927 N N . GLU A 1 492 ? -1.677 -7.063 -18.285 1.00 92.31 492 GLU A N 1
ATOM 3928 C CA . GLU A 1 492 ? -1.948 -7.450 -16.895 1.00 92.31 492 GLU A CA 1
ATOM 3929 C C . GLU A 1 492 ? -1.446 -6.392 -15.897 1.00 92.31 492 GLU A C 1
ATOM 3931 O O . GLU A 1 492 ? -2.159 -6.038 -14.959 1.00 92.31 492 GLU A O 1
ATOM 3936 N N . VAL A 1 493 ? -0.266 -5.802 -16.135 1.00 93.88 493 VAL A N 1
ATOM 3937 C CA . VAL A 1 493 ? 0.259 -4.695 -15.308 1.00 93.88 493 VAL A CA 1
ATOM 3938 C C . VAL A 1 493 ? -0.661 -3.475 -15.383 1.00 93.88 493 VAL A C 1
ATOM 3940 O O . VAL A 1 493 ? -0.934 -2.827 -14.369 1.00 93.88 493 VAL A O 1
ATOM 3943 N N . MET A 1 494 ? -1.158 -3.152 -16.578 1.00 94.25 494 MET A N 1
ATOM 3944 C CA . MET A 1 494 ? -2.073 -2.027 -16.778 1.00 94.25 494 MET A CA 1
ATOM 3945 C C . MET A 1 494 ? -3.449 -2.283 -16.157 1.00 94.25 494 MET A C 1
ATOM 3947 O O . MET A 1 494 ? -4.037 -1.363 -15.584 1.00 94.25 494 MET A O 1
ATOM 3951 N N . THR A 1 495 ? -3.929 -3.525 -16.196 1.00 91.06 495 THR A N 1
ATOM 3952 C CA . THR A 1 495 ? -5.163 -3.956 -15.527 1.00 91.06 495 THR A CA 1
ATOM 3953 C C . THR A 1 495 ? -5.028 -3.811 -14.014 1.00 91.06 495 THR A C 1
ATOM 3955 O O . THR A 1 495 ? -5.857 -3.145 -13.388 1.00 91.06 495 THR A O 1
ATOM 3958 N N . PHE A 1 496 ? -3.928 -4.296 -13.437 1.00 91.56 496 PHE A N 1
ATOM 3959 C CA . PHE A 1 496 ? -3.617 -4.109 -12.021 1.00 91.56 496 PHE A CA 1
ATOM 3960 C C . PHE A 1 496 ? -3.549 -2.622 -11.646 1.00 91.56 496 PHE A C 1
ATOM 3962 O O . PHE A 1 496 ? -4.240 -2.171 -10.730 1.00 91.56 496 PHE A O 1
ATOM 3969 N N . HIS A 1 497 ? -2.808 -1.814 -12.415 1.00 94.19 497 HIS A N 1
ATOM 3970 C CA . HIS A 1 497 ? -2.739 -0.362 -12.226 1.00 94.19 497 HIS A CA 1
ATOM 3971 C C . HIS A 1 497 ? -4.123 0.301 -12.279 1.00 94.19 497 HIS A C 1
ATOM 3973 O O . HIS A 1 497 ? -4.412 1.189 -11.473 1.00 94.19 497 HIS A O 1
ATOM 3979 N N . SER A 1 498 ? -5.006 -0.141 -13.179 1.00 90.69 498 SER A N 1
ATOM 3980 C CA . SER A 1 498 ? -6.363 0.397 -13.289 1.00 90.69 498 SER A CA 1
ATOM 3981 C C . SER A 1 498 ? -7.183 0.177 -12.011 1.00 90.69 498 SER A C 1
ATOM 3983 O O . SER A 1 498 ? -7.966 1.060 -11.642 1.00 90.69 498 SER A O 1
ATOM 3985 N N . ARG A 1 499 ? -6.947 -0.939 -11.302 1.00 87.19 499 ARG A N 1
ATOM 3986 C CA . ARG A 1 499 ? -7.628 -1.304 -10.055 1.00 87.19 499 ARG A CA 1
ATOM 3987 C C . ARG A 1 499 ? -7.035 -0.624 -8.829 1.00 87.19 499 ARG A C 1
ATOM 3989 O O . ARG A 1 499 ? -7.802 -0.126 -7.999 1.00 87.19 499 ARG A O 1
ATOM 3996 N N . VAL A 1 500 ? -5.707 -0.626 -8.703 1.00 87.88 500 VAL A N 1
ATOM 3997 C CA . VAL A 1 500 ? -5.018 -0.197 -7.473 1.00 87.88 500 VAL A CA 1
ATOM 3998 C C . VAL A 1 500 ? -4.461 1.226 -7.518 1.00 87.88 500 VAL A C 1
ATOM 4000 O O . VAL A 1 500 ? -4.073 1.760 -6.487 1.00 87.88 500 VAL A O 1
ATOM 4003 N N . LYS A 1 501 ? -4.458 1.859 -8.698 1.00 90.38 501 LYS A N 1
ATOM 4004 C CA . LYS A 1 501 ? -3.985 3.235 -8.922 1.00 90.38 501 LYS A CA 1
ATOM 4005 C C . LYS A 1 501 ? -2.517 3.450 -8.527 1.00 90.38 501 LYS A C 1
ATOM 4007 O O . LYS A 1 501 ? -2.192 4.385 -7.805 1.00 90.38 501 LYS A O 1
ATOM 4012 N N . LEU A 1 502 ? -1.625 2.599 -9.052 1.00 93.00 502 LEU A N 1
ATOM 4013 C CA . LEU A 1 502 ? -0.168 2.759 -8.884 1.00 93.00 502 LEU A CA 1
ATOM 4014 C C . LEU A 1 502 ? 0.311 4.171 -9.248 1.00 93.00 502 LEU A C 1
ATOM 4016 O O . LEU A 1 502 ? -0.202 4.785 -10.189 1.00 93.00 502 LEU A O 1
ATOM 4020 N N . SER A 1 503 ? 1.357 4.645 -8.574 1.00 94.31 503 SER A N 1
ATOM 4021 C CA . SER A 1 503 ? 2.072 5.844 -9.010 1.00 94.31 503 SER A CA 1
ATOM 4022 C C . SER A 1 503 ? 2.712 5.636 -10.390 1.00 94.31 503 SER A C 1
ATOM 4024 O O . SER A 1 503 ? 2.969 4.507 -10.818 1.00 94.31 503 SER A O 1
ATOM 4026 N N . ALA A 1 504 ? 3.015 6.733 -11.094 1.00 93.69 504 ALA A N 1
ATOM 4027 C CA . ALA A 1 504 ? 3.688 6.663 -12.394 1.00 93.69 504 ALA A CA 1
ATOM 4028 C C . ALA A 1 504 ? 5.021 5.898 -12.308 1.00 93.69 504 ALA A C 1
ATOM 4030 O O . ALA A 1 504 ? 5.306 5.072 -13.168 1.00 93.69 504 ALA A O 1
ATOM 4031 N N . TYR A 1 505 ? 5.788 6.113 -11.233 1.00 94.12 505 TYR A N 1
ATOM 4032 C CA . TYR A 1 505 ? 7.044 5.405 -10.995 1.00 94.12 505 TYR A CA 1
ATOM 4033 C C . TYR A 1 505 ? 6.838 3.891 -10.856 1.00 94.12 505 TYR A C 1
ATOM 4035 O O . TYR A 1 505 ? 7.541 3.121 -11.502 1.00 94.12 505 TYR A O 1
ATOM 4043 N N . GLU A 1 506 ? 5.871 3.454 -10.045 1.00 95.62 506 GLU A N 1
ATOM 4044 C CA . GLU A 1 506 ? 5.607 2.028 -9.797 1.00 95.62 506 GLU A CA 1
ATOM 4045 C C . GLU A 1 506 ? 5.078 1.315 -11.042 1.00 95.62 506 GLU A C 1
ATOM 4047 O O . GLU A 1 506 ? 5.529 0.214 -11.364 1.00 95.62 506 GLU A O 1
ATOM 4052 N N . ARG A 1 507 ? 4.155 1.960 -11.767 1.00 95.69 507 ARG A N 1
ATOM 4053 C CA . ARG A 1 507 ? 3.637 1.455 -13.040 1.00 95.69 507 ARG A CA 1
ATOM 4054 C C . ARG A 1 507 ? 4.774 1.272 -14.043 1.00 95.69 507 ARG A C 1
ATOM 4056 O O . ARG A 1 507 ? 4.915 0.194 -14.619 1.00 95.69 507 ARG A O 1
ATOM 4063 N N . ASP A 1 508 ? 5.586 2.308 -14.237 1.00 95.69 508 ASP A N 1
ATOM 4064 C CA . ASP A 1 508 ? 6.641 2.293 -15.248 1.00 95.69 508 ASP A CA 1
ATOM 4065 C C . ASP A 1 508 ? 7.773 1.330 -14.863 1.00 95.69 508 ASP A C 1
ATOM 4067 O O . ASP A 1 508 ? 8.281 0.628 -15.733 1.00 95.69 508 ASP A O 1
ATOM 4071 N N . LEU A 1 509 ? 8.098 1.199 -13.570 1.00 96.75 509 LEU A N 1
ATOM 4072 C CA . LEU A 1 509 ? 9.013 0.171 -13.066 1.00 96.75 509 LEU A CA 1
ATOM 4073 C C . LEU A 1 509 ? 8.496 -1.245 -13.361 1.00 96.75 509 LEU A C 1
ATOM 4075 O O . LEU A 1 509 ? 9.256 -2.080 -13.847 1.00 96.75 509 LEU A O 1
ATOM 4079 N N . GLY A 1 510 ? 7.212 -1.522 -13.108 1.00 96.44 510 GLY A N 1
ATOM 4080 C CA . GLY A 1 510 ? 6.602 -2.819 -13.415 1.00 96.44 510 GLY A CA 1
ATOM 4081 C C . GLY A 1 510 ? 6.690 -3.173 -14.899 1.00 96.44 510 GLY A C 1
ATOM 4082 O O . GLY A 1 510 ? 7.128 -4.267 -15.257 1.00 96.44 510 GLY A O 1
ATOM 4083 N N . LEU A 1 511 ? 6.344 -2.218 -15.769 1.00 96.62 511 LEU A N 1
ATOM 4084 C CA . LEU A 1 511 ? 6.461 -2.369 -17.221 1.00 96.62 511 LEU A CA 1
ATOM 4085 C C . LEU A 1 511 ? 7.920 -2.542 -17.664 1.00 96.62 511 LEU A C 1
ATOM 4087 O O . LEU A 1 511 ? 8.207 -3.359 -18.541 1.00 96.62 511 LEU A O 1
ATOM 4091 N N . PHE A 1 512 ? 8.844 -1.800 -17.049 1.00 96.94 512 PHE A N 1
ATOM 4092 C CA . PHE A 1 512 ? 10.267 -1.857 -17.359 1.00 96.94 512 PHE A CA 1
ATOM 4093 C C . PHE A 1 512 ? 10.875 -3.211 -16.998 1.00 96.94 512 PHE A C 1
ATOM 4095 O O . PHE A 1 512 ? 11.585 -3.784 -17.825 1.00 96.94 512 PHE A O 1
ATOM 4102 N N . ILE A 1 513 ? 10.582 -3.744 -15.806 1.00 96.81 513 ILE A N 1
ATOM 4103 C CA . ILE A 1 513 ? 11.040 -5.079 -15.405 1.00 96.81 513 ILE A CA 1
ATOM 4104 C C . ILE A 1 513 ? 10.472 -6.116 -16.359 1.00 96.81 513 ILE A C 1
ATOM 4106 O O . ILE A 1 513 ? 11.222 -6.933 -16.879 1.00 96.81 513 ILE A O 1
ATOM 4110 N N . LEU A 1 514 ? 9.180 -6.051 -16.670 1.00 95.56 514 LEU A N 1
ATOM 4111 C CA . LEU A 1 514 ? 8.558 -7.025 -17.554 1.00 95.56 514 LEU A CA 1
ATOM 4112 C C . LEU A 1 514 ? 9.171 -7.033 -18.963 1.00 95.56 514 LEU A C 1
ATOM 4114 O O . LEU A 1 514 ? 9.392 -8.097 -19.534 1.00 95.56 514 LEU A O 1
ATOM 4118 N N . ALA A 1 515 ? 9.507 -5.857 -19.497 1.00 95.00 515 ALA A N 1
ATOM 4119 C CA . ALA A 1 515 ? 10.195 -5.730 -20.779 1.00 95.00 515 ALA A CA 1
ATOM 4120 C C . ALA A 1 515 ? 11.665 -6.193 -20.729 1.00 95.00 515 ALA A C 1
ATOM 4122 O O . ALA A 1 515 ? 12.244 -6.509 -21.767 1.00 95.00 515 ALA A O 1
ATOM 4123 N N . ASN A 1 516 ? 12.288 -6.218 -19.543 1.00 94.88 516 ASN A N 1
ATOM 4124 C CA . ASN A 1 516 ? 13.730 -6.417 -19.392 1.00 94.88 516 ASN A CA 1
ATOM 4125 C C . ASN A 1 516 ? 14.154 -7.588 -18.491 1.00 94.88 516 ASN A C 1
ATOM 4127 O O . ASN A 1 516 ? 15.358 -7.758 -18.294 1.00 94.88 516 ASN A O 1
ATOM 4131 N N . ARG A 1 517 ? 13.225 -8.403 -17.986 1.00 93.31 517 ARG A N 1
ATOM 4132 C CA . ARG A 1 517 ? 13.509 -9.515 -17.062 1.00 93.31 517 ARG A CA 1
ATOM 4133 C C . ARG A 1 517 ? 14.271 -10.676 -17.698 1.00 93.31 517 ARG A C 1
ATOM 4135 O O . ARG A 1 517 ? 15.013 -11.366 -17.002 1.00 93.31 517 ARG A O 1
ATOM 4142 N N . GLU A 1 518 ? 14.111 -10.856 -19.006 1.00 91.00 518 GLU A N 1
ATOM 4143 C CA . GLU A 1 518 ? 14.800 -11.898 -19.765 1.00 91.00 518 GLU A CA 1
ATOM 4144 C C . GLU A 1 518 ? 16.296 -11.608 -19.908 1.00 91.00 518 GLU A C 1
ATOM 4146 O O . GLU A 1 518 ? 16.739 -10.448 -19.876 1.00 91.00 518 GLU A O 1
ATOM 4151 N N . ASP A 1 519 ? 17.069 -12.679 -20.097 1.00 84.31 519 ASP A N 1
ATOM 4152 C CA . ASP A 1 519 ? 18.508 -12.573 -20.294 1.00 84.31 519 ASP A CA 1
ATOM 4153 C C . ASP A 1 519 ? 18.866 -11.764 -21.544 1.00 84.31 519 ASP A C 1
ATOM 4155 O O . ASP A 1 519 ? 18.163 -11.769 -22.554 1.00 84.31 519 ASP A O 1
ATOM 4159 N N . LYS A 1 520 ? 19.983 -11.042 -21.453 1.00 87.56 520 LYS A N 1
ATOM 4160 C CA . LYS A 1 520 ? 20.518 -10.188 -22.518 1.00 87.56 520 LYS A CA 1
ATOM 4161 C C . LYS A 1 520 ? 21.941 -10.648 -22.803 1.00 87.56 520 LYS A C 1
ATOM 4163 O O . LYS A 1 520 ? 22.877 -10.006 -22.318 1.00 87.56 520 LYS A O 1
ATOM 4168 N N . PRO A 1 521 ? 22.110 -11.781 -23.509 1.00 84.62 521 PRO A N 1
ATOM 4169 C CA . PRO A 1 521 ? 23.428 -12.324 -23.787 1.00 84.62 521 PRO A CA 1
ATOM 4170 C C . PRO A 1 521 ? 24.238 -11.303 -24.587 1.00 84.62 521 PRO A C 1
ATOM 4172 O O . PRO A 1 521 ? 23.775 -10.747 -25.580 1.00 84.62 521 PRO A O 1
ATOM 4175 N N . SER A 1 522 ? 25.446 -11.023 -24.111 1.00 86.38 522 SER A N 1
ATOM 4176 C CA . SER A 1 522 ? 26.361 -10.043 -24.690 1.00 86.38 522 SER A CA 1
ATOM 4177 C C . SER A 1 522 ? 27.786 -10.428 -24.318 1.00 86.38 522 SER A C 1
ATOM 4179 O O . SER A 1 522 ? 28.027 -10.890 -23.203 1.00 86.38 522 SER A O 1
ATOM 4181 N N . ILE A 1 523 ? 28.736 -10.178 -25.223 1.00 84.94 523 ILE A N 1
ATOM 4182 C CA . ILE A 1 523 ? 30.177 -10.366 -24.974 1.00 84.94 523 ILE A CA 1
ATOM 4183 C C . ILE A 1 523 ? 30.617 -9.555 -23.746 1.00 84.94 523 ILE A C 1
ATOM 4185 O O . ILE A 1 523 ? 31.451 -10.000 -22.965 1.00 84.94 523 ILE A O 1
ATOM 4189 N N . LYS A 1 524 ? 30.020 -8.371 -23.562 1.00 86.75 524 LYS A N 1
ATOM 4190 C CA . LYS A 1 524 ? 30.164 -7.531 -22.369 1.00 86.75 524 LYS A CA 1
ATOM 4191 C C . LYS A 1 524 ? 28.846 -7.584 -21.584 1.00 86.75 524 LYS A C 1
ATOM 4193 O O . LYS A 1 524 ? 27.910 -6.877 -21.971 1.00 86.75 524 LYS A O 1
ATOM 4198 N N . PRO A 1 525 ? 28.728 -8.389 -20.511 1.00 88.44 525 PRO A N 1
ATOM 4199 C CA . PRO A 1 525 ? 27.445 -8.655 -19.845 1.00 88.44 525 PRO A CA 1
ATOM 4200 C C . PRO A 1 525 ? 26.732 -7.413 -19.290 1.00 88.44 525 PRO A C 1
ATOM 4202 O O . PRO A 1 525 ? 25.505 -7.363 -19.258 1.00 88.44 525 PRO A O 1
ATOM 4205 N N . LEU A 1 526 ? 27.489 -6.385 -18.891 1.00 90.75 526 LEU A N 1
ATOM 4206 C CA . LEU A 1 526 ? 26.950 -5.134 -18.349 1.00 90.75 526 LEU A CA 1
ATOM 4207 C C . LEU A 1 526 ? 26.425 -4.177 -19.437 1.00 90.75 526 LEU A C 1
ATOM 4209 O O . LEU A 1 526 ? 25.569 -3.331 -19.168 1.00 90.75 526 LEU A O 1
ATOM 4213 N N . ARG A 1 527 ? 26.907 -4.324 -20.681 1.00 90.19 527 ARG A N 1
ATOM 4214 C CA . ARG A 1 527 ? 26.647 -3.397 -21.793 1.00 90.19 527 ARG A CA 1
ATOM 4215 C C . ARG A 1 527 ? 25.156 -3.191 -22.077 1.00 90.19 527 ARG A C 1
ATOM 4217 O O . ARG A 1 527 ? 24.754 -2.030 -22.155 1.00 90.19 527 ARG A O 1
ATOM 4224 N N . PRO A 1 528 ? 24.311 -4.237 -22.194 1.00 91.56 528 PRO A N 1
ATOM 4225 C CA . PRO A 1 528 ? 22.894 -4.037 -22.488 1.00 91.56 528 PRO A CA 1
ATOM 4226 C C . PRO A 1 528 ? 22.192 -3.192 -21.418 1.00 91.56 528 PRO A C 1
ATOM 4228 O O . PRO A 1 528 ? 21.353 -2.356 -21.735 1.00 91.56 528 PRO A O 1
ATOM 4231 N N . TYR A 1 529 ? 22.583 -3.350 -20.152 1.00 92.62 529 TYR A N 1
ATOM 4232 C CA . TYR A 1 529 ? 22.002 -2.628 -19.019 1.00 92.62 529 TYR A CA 1
ATOM 4233 C C . TYR A 1 529 ? 22.473 -1.175 -18.945 1.00 92.62 529 TYR A C 1
ATOM 4235 O O . TYR A 1 529 ? 21.665 -0.278 -18.710 1.00 92.62 529 TYR A O 1
ATOM 4243 N N . GLN A 1 530 ? 23.753 -0.915 -19.224 1.00 92.38 530 GLN A N 1
ATOM 4244 C CA . GLN A 1 530 ? 24.268 0.450 -19.380 1.00 92.38 530 GLN A CA 1
ATOM 4245 C C . GLN A 1 530 ? 23.543 1.179 -20.518 1.00 92.38 530 GLN A C 1
ATOM 4247 O O . GLN A 1 530 ? 23.153 2.338 -20.374 1.00 92.38 530 GLN A O 1
ATOM 4252 N N . MET A 1 531 ? 23.287 0.481 -21.628 1.00 91.00 531 MET A N 1
ATOM 4253 C CA . MET A 1 531 ? 22.541 1.034 -22.755 1.00 91.00 531 MET A CA 1
ATOM 4254 C C . MET A 1 531 ? 21.095 1.368 -22.399 1.00 91.00 531 MET A C 1
ATOM 4256 O O . MET A 1 531 ? 20.612 2.426 -22.808 1.00 91.00 531 MET A O 1
ATOM 4260 N N . LEU A 1 532 ? 20.422 0.546 -21.587 1.00 92.31 532 LEU A N 1
ATOM 4261 C CA . LEU A 1 532 ? 19.089 0.876 -21.073 1.00 92.31 532 LEU A CA 1
ATOM 4262 C C . LEU A 1 532 ? 19.105 2.197 -20.293 1.00 92.31 532 LEU A C 1
ATOM 4264 O O . LEU A 1 532 ? 18.261 3.054 -20.549 1.00 92.31 532 LEU A O 1
ATOM 4268 N N . VAL A 1 533 ? 20.091 2.413 -19.416 1.00 92.25 533 VAL A N 1
ATOM 4269 C CA . VAL A 1 533 ? 20.236 3.673 -18.658 1.00 92.25 533 VAL A CA 1
ATOM 4270 C C . VAL A 1 533 ? 20.414 4.883 -19.574 1.00 92.25 533 VAL A C 1
ATOM 4272 O O . VAL A 1 533 ? 19.855 5.947 -19.311 1.00 92.25 533 VAL A O 1
ATOM 4275 N N . LEU A 1 534 ? 21.179 4.732 -20.655 1.00 88.44 534 LEU A N 1
ATOM 4276 C CA . LEU A 1 534 ? 21.516 5.837 -21.552 1.00 88.44 534 LEU A CA 1
ATOM 4277 C C . LEU A 1 534 ? 20.420 6.157 -22.576 1.00 88.44 534 LEU A C 1
ATOM 4279 O O . LEU A 1 534 ? 20.339 7.300 -23.036 1.00 88.44 534 LEU A O 1
ATOM 4283 N N . THR A 1 535 ? 19.607 5.179 -22.973 1.00 87.19 535 THR A N 1
ATOM 4284 C CA . THR A 1 535 ? 18.655 5.313 -24.095 1.00 87.19 535 THR A CA 1
ATOM 4285 C C . THR A 1 535 ? 17.195 5.422 -23.667 1.00 87.19 535 THR A C 1
ATOM 4287 O O . THR A 1 535 ? 16.375 5.936 -24.436 1.00 87.19 535 THR A O 1
ATOM 4290 N N . THR A 1 536 ? 16.855 4.996 -22.447 1.00 86.81 536 THR A N 1
ATOM 4291 C CA . THR A 1 536 ? 15.487 5.101 -21.929 1.00 86.81 536 THR A CA 1
ATOM 4292 C C . THR A 1 536 ? 15.082 6.568 -21.794 1.00 86.81 536 THR A C 1
ATOM 4294 O O . THR A 1 536 ? 15.823 7.398 -21.271 1.00 86.81 536 THR A O 1
ATOM 4297 N N . LYS A 1 537 ? 13.873 6.908 -22.259 1.00 84.06 537 LYS A N 1
ATOM 4298 C CA . LYS A 1 537 ? 13.324 8.278 -22.258 1.00 84.06 537 LYS A CA 1
ATOM 4299 C C . LYS A 1 537 ? 12.776 8.695 -20.885 1.00 84.06 537 LYS A C 1
ATOM 4301 O O . LYS A 1 537 ? 11.689 9.254 -20.789 1.00 84.06 537 LYS A O 1
ATOM 4306 N N . VAL A 1 538 ? 13.519 8.396 -19.827 1.00 86.69 538 VAL A N 1
ATOM 4307 C CA . VAL A 1 538 ? 13.211 8.719 -18.428 1.00 86.69 538 VAL A CA 1
ATOM 4308 C C . VAL A 1 538 ? 14.471 9.322 -17.807 1.00 86.69 538 VAL A C 1
ATOM 4310 O O . VAL A 1 538 ? 15.558 9.243 -18.380 1.00 86.69 538 VAL A O 1
ATOM 4313 N N . LYS A 1 539 ? 14.350 9.978 -16.650 1.00 87.81 539 LYS A N 1
ATOM 4314 C CA . LYS A 1 539 ? 15.521 10.473 -15.922 1.00 87.81 539 LYS A CA 1
ATOM 4315 C C . LYS A 1 539 ? 16.522 9.334 -15.716 1.00 87.81 539 LYS A C 1
ATOM 4317 O O . LYS A 1 539 ? 16.161 8.239 -15.281 1.00 87.81 539 LYS A O 1
ATOM 4322 N N . VAL A 1 540 ? 17.792 9.619 -15.997 1.00 89.06 540 VAL A N 1
ATOM 4323 C CA . VAL A 1 540 ? 18.902 8.665 -15.847 1.00 89.06 540 VAL A C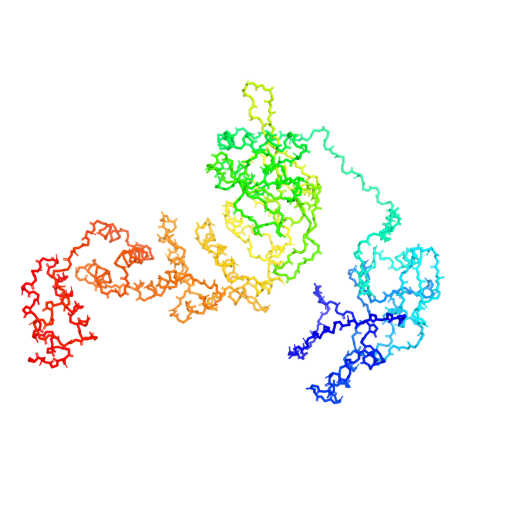A 1
ATOM 4324 C C . VAL A 1 540 ? 18.966 8.118 -14.416 1.00 89.06 540 VAL A C 1
ATOM 4326 O O . VAL A 1 540 ? 19.175 6.924 -14.225 1.00 89.06 540 VAL A O 1
ATOM 4329 N N . SER A 1 541 ? 18.696 8.965 -13.416 1.00 90.19 541 SER A N 1
ATOM 4330 C CA . SER A 1 541 ? 18.634 8.577 -12.000 1.00 90.19 541 SER A CA 1
ATOM 4331 C C . SER A 1 541 ? 17.587 7.503 -11.710 1.00 90.19 541 SER A C 1
ATOM 4333 O O . SER A 1 541 ? 17.832 6.608 -10.905 1.00 90.19 541 SER A O 1
ATOM 4335 N N . ASP A 1 542 ? 16.423 7.590 -12.351 1.00 91.88 542 ASP A N 1
ATOM 4336 C CA . ASP A 1 542 ? 15.315 6.664 -12.119 1.00 91.88 542 ASP A CA 1
ATOM 4337 C C . ASP A 1 542 ? 15.548 5.372 -12.902 1.00 91.88 542 ASP A C 1
ATOM 4339 O O . ASP A 1 542 ? 15.419 4.286 -12.345 1.00 91.88 542 ASP A O 1
ATOM 4343 N N . THR A 1 543 ? 16.014 5.488 -14.150 1.00 92.81 543 THR A N 1
ATOM 4344 C CA . THR A 1 543 ? 16.355 4.329 -14.989 1.00 92.81 543 THR A CA 1
ATOM 4345 C C . THR A 1 543 ? 17.479 3.495 -14.371 1.00 92.81 543 THR A C 1
ATOM 4347 O O . THR A 1 543 ? 17.417 2.270 -14.418 1.00 92.81 543 THR A O 1
ATOM 4350 N N . ARG A 1 544 ? 18.482 4.126 -13.736 1.00 94.81 544 ARG A N 1
ATOM 4351 C CA . ARG A 1 544 ? 19.529 3.404 -12.993 1.00 94.81 544 ARG A CA 1
ATOM 4352 C C . ARG A 1 544 ? 18.918 2.521 -11.902 1.00 94.81 544 ARG A C 1
ATOM 4354 O O . ARG A 1 544 ? 19.184 1.325 -11.882 1.00 94.81 544 ARG A O 1
ATOM 4361 N N . LYS A 1 545 ? 18.026 3.079 -11.076 1.00 95.62 545 LYS A N 1
ATOM 4362 C CA . LYS A 1 545 ? 17.312 2.323 -10.032 1.00 95.62 545 LYS A CA 1
ATOM 4363 C C . LYS A 1 545 ? 16.455 1.201 -10.617 1.00 95.62 545 LYS A C 1
ATOM 4365 O O . LYS A 1 545 ? 16.398 0.117 -10.055 1.00 95.62 545 LYS A O 1
ATOM 4370 N N . TRP A 1 546 ? 15.801 1.430 -11.755 1.00 96.81 546 TRP A N 1
ATOM 4371 C CA . TRP A 1 546 ? 15.006 0.389 -12.414 1.00 96.81 546 TRP A CA 1
ATOM 4372 C C . TRP A 1 546 ? 15.870 -0.775 -12.904 1.00 96.81 546 TRP A C 1
ATOM 4374 O O . TRP A 1 546 ? 15.486 -1.932 -12.757 1.00 96.81 546 TRP A O 1
ATOM 4384 N N . VAL 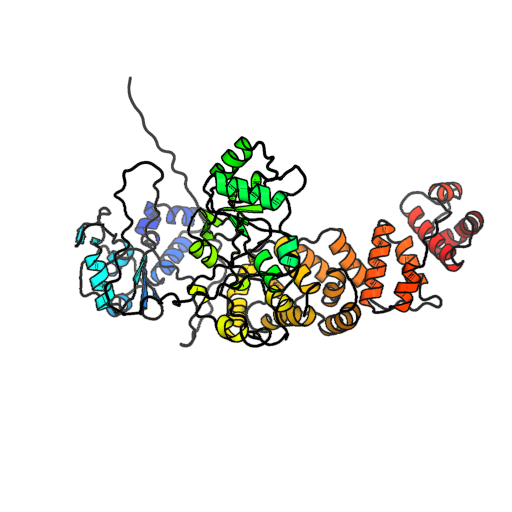A 1 547 ? 17.057 -0.487 -13.441 1.00 96.19 547 VAL A N 1
ATOM 4385 C CA . VAL A 1 547 ? 18.031 -1.509 -13.845 1.00 96.19 547 VAL A CA 1
ATOM 4386 C C . VAL A 1 547 ? 18.578 -2.276 -12.635 1.00 96.19 547 VAL A C 1
ATOM 4388 O O . VAL A 1 547 ? 18.705 -3.497 -12.711 1.00 96.19 547 VAL A O 1
ATOM 4391 N N . GLU A 1 548 ? 18.826 -1.610 -11.503 1.00 96.19 548 GLU A N 1
ATOM 4392 C CA . GLU A 1 548 ? 19.181 -2.286 -10.243 1.00 96.19 548 GLU A CA 1
ATOM 4393 C C . GLU A 1 548 ? 18.099 -3.294 -9.822 1.00 96.19 548 GLU A C 1
ATOM 4395 O O . GLU A 1 548 ? 18.415 -4.429 -9.468 1.00 96.19 548 GLU A O 1
ATOM 4400 N N . GLU A 1 549 ? 16.817 -2.923 -9.910 1.00 97.19 549 GLU A N 1
ATOM 4401 C CA . GLU A 1 549 ? 15.708 -3.840 -9.619 1.00 97.19 549 GLU A CA 1
ATOM 4402 C C . GLU A 1 549 ? 15.624 -5.007 -10.619 1.00 97.19 549 GLU A C 1
ATOM 4404 O O . GLU A 1 549 ? 15.339 -6.131 -10.207 1.00 97.19 549 GLU A O 1
ATOM 4409 N N . VAL A 1 550 ? 15.955 -4.802 -11.901 1.00 96.75 550 VAL A N 1
ATOM 4410 C CA . VAL A 1 550 ? 16.076 -5.904 -12.879 1.00 96.75 550 VAL A CA 1
ATOM 4411 C C . VAL A 1 550 ? 17.190 -6.876 -12.480 1.00 96.75 550 VAL A C 1
ATOM 4413 O O . VAL A 1 550 ? 16.991 -8.090 -12.533 1.00 96.75 550 VAL A O 1
ATOM 4416 N N . PHE A 1 551 ? 18.348 -6.393 -12.028 1.00 95.94 551 PHE A N 1
ATOM 4417 C CA . PHE A 1 551 ? 19.406 -7.286 -11.546 1.00 95.94 551 PHE A CA 1
ATOM 4418 C C . PHE A 1 551 ? 18.984 -8.078 -10.305 1.00 95.94 551 PHE A C 1
ATOM 4420 O O . PHE A 1 551 ? 19.255 -9.280 -10.237 1.00 95.94 551 PHE A O 1
ATOM 4427 N N . LYS A 1 552 ? 18.276 -7.441 -9.361 1.00 95.75 552 LYS A N 1
ATOM 4428 C CA . LYS A 1 552 ? 17.704 -8.118 -8.184 1.00 95.75 552 LYS A CA 1
ATOM 4429 C C . LYS A 1 552 ? 16.701 -9.193 -8.598 1.00 95.75 552 LYS A C 1
ATOM 4431 O O . LYS A 1 552 ? 16.820 -10.328 -8.148 1.00 95.75 552 LYS A O 1
ATOM 4436 N N . TYR A 1 553 ? 15.785 -8.870 -9.512 1.00 96.56 553 TYR A N 1
ATOM 4437 C CA . TYR A 1 553 ? 14.816 -9.813 -10.081 1.00 96.56 553 TYR A CA 1
ATOM 4438 C C . TYR A 1 553 ? 15.497 -11.060 -10.662 1.00 96.56 553 TYR A C 1
ATOM 4440 O O . TYR A 1 553 ? 15.067 -12.198 -10.449 1.00 96.56 553 TYR A O 1
ATOM 4448 N N . ARG A 1 554 ? 16.598 -10.846 -11.389 1.00 94.12 554 ARG A N 1
ATOM 4449 C CA . ARG A 1 554 ? 17.382 -11.913 -12.019 1.00 94.12 554 ARG A CA 1
ATOM 4450 C C . ARG A 1 554 ? 18.294 -12.663 -11.048 1.00 94.12 554 ARG A C 1
ATOM 4452 O O . ARG A 1 554 ? 18.711 -13.773 -11.365 1.00 94.12 554 ARG A O 1
ATOM 4459 N N . GLY A 1 555 ? 18.580 -12.098 -9.875 1.00 92.44 555 GLY A N 1
ATOM 4460 C CA . GLY A 1 555 ? 19.473 -12.689 -8.877 1.00 92.44 555 GLY A CA 1
ATOM 4461 C C . GLY A 1 555 ? 20.946 -12.677 -9.285 1.00 92.44 555 GLY A C 1
ATOM 4462 O O . GLY A 1 555 ? 21.709 -13.522 -8.828 1.00 92.44 555 GLY A O 1
ATOM 4463 N N . ASN A 1 556 ? 21.355 -11.752 -10.159 1.00 89.69 556 ASN A N 1
ATOM 4464 C CA . ASN A 1 556 ? 22.744 -11.649 -10.603 1.00 89.69 556 ASN A CA 1
ATOM 4465 C C . ASN A 1 556 ? 23.512 -10.657 -9.717 1.00 89.69 556 ASN A C 1
ATOM 4467 O O . ASN A 1 556 ? 23.632 -9.476 -10.044 1.00 89.69 556 ASN A O 1
ATOM 4471 N N . ALA A 1 557 ? 23.978 -11.139 -8.562 1.00 90.31 557 ALA A N 1
ATOM 4472 C CA . ALA A 1 557 ? 24.655 -10.313 -7.562 1.00 90.31 557 ALA A CA 1
ATOM 4473 C C . ALA A 1 557 ? 25.983 -9.723 -8.068 1.00 90.31 557 ALA A C 1
ATOM 4475 O O . ALA A 1 557 ? 26.291 -8.574 -7.763 1.00 90.31 557 ALA A O 1
ATOM 4476 N N . GLU A 1 558 ? 26.733 -10.478 -8.874 1.00 92.25 558 GLU A N 1
ATOM 4477 C CA . GLU A 1 558 ? 28.015 -10.035 -9.428 1.00 92.25 558 GLU A CA 1
ATOM 4478 C C . GLU A 1 558 ? 27.828 -8.865 -10.403 1.00 92.25 558 GLU A C 1
ATOM 4480 O O . GLU A 1 558 ? 28.450 -7.815 -10.241 1.00 92.25 558 GLU A O 1
ATOM 4485 N N . LEU A 1 559 ? 26.913 -8.993 -11.373 1.00 91.94 559 LEU A N 1
ATOM 4486 C CA . LEU A 1 559 ? 26.624 -7.892 -12.295 1.00 91.94 559 LEU A CA 1
ATOM 4487 C C . LEU A 1 559 ? 25.967 -6.707 -11.594 1.00 91.94 559 LEU A C 1
ATOM 4489 O O . LEU A 1 559 ? 26.236 -5.572 -11.978 1.00 91.94 559 LEU A O 1
ATOM 4493 N N . LEU A 1 560 ? 25.142 -6.940 -10.567 1.00 93.88 560 LEU A N 1
ATOM 4494 C CA . LEU A 1 560 ? 24.602 -5.854 -9.752 1.00 93.88 560 LEU A CA 1
ATOM 4495 C C . LEU A 1 560 ? 25.733 -5.061 -9.096 1.00 93.88 560 LEU A C 1
ATOM 4497 O O . LEU A 1 560 ? 25.718 -3.837 -9.155 1.00 93.88 560 LEU A O 1
ATOM 4501 N N . GLN A 1 561 ? 26.723 -5.733 -8.509 1.00 94.25 561 GLN A N 1
ATOM 4502 C CA . GLN A 1 561 ? 27.859 -5.056 -7.892 1.00 94.25 561 GLN A CA 1
ATOM 4503 C C . GLN A 1 561 ? 28.662 -4.249 -8.922 1.00 94.25 561 GLN A C 1
ATOM 4505 O O . GLN A 1 561 ? 28.856 -3.050 -8.730 1.00 94.25 561 GLN A O 1
ATOM 4510 N N . GLN A 1 562 ? 29.032 -4.861 -10.051 1.00 94.00 562 GLN A N 1
ATOM 4511 C CA . GLN A 1 562 ? 29.732 -4.163 -11.139 1.00 94.00 562 GLN A CA 1
ATOM 4512 C C . GLN A 1 562 ? 28.926 -2.958 -11.661 1.00 94.00 562 GLN A C 1
ATOM 4514 O O . GLN A 1 562 ? 29.482 -1.908 -11.976 1.00 94.00 562 GLN A O 1
ATOM 4519 N N . PHE A 1 563 ? 27.596 -3.081 -11.732 1.00 94.94 563 PHE A N 1
ATOM 4520 C CA . PHE A 1 563 ? 26.710 -1.987 -12.126 1.00 94.94 563 PHE A CA 1
ATOM 4521 C C . PHE A 1 563 ? 26.684 -0.849 -11.101 1.00 94.94 563 PHE A C 1
ATOM 4523 O O . PHE A 1 563 ? 26.660 0.322 -11.479 1.00 94.94 563 PHE A O 1
ATOM 4530 N N . MET A 1 564 ? 26.681 -1.180 -9.809 1.00 93.00 564 MET A N 1
ATOM 4531 C CA . MET A 1 564 ? 26.691 -0.197 -8.726 1.00 93.00 564 MET A CA 1
ATOM 4532 C C . MET A 1 564 ? 27.996 0.604 -8.707 1.00 93.00 564 MET A C 1
ATOM 4534 O O . MET A 1 564 ? 27.948 1.810 -8.466 1.00 93.00 564 MET A O 1
ATOM 4538 N N . GLU A 1 565 ? 29.119 -0.042 -9.024 1.00 94.50 565 GLU A N 1
ATOM 4539 C CA . GLU A 1 565 ? 30.452 0.567 -9.143 1.00 94.50 565 GLU A CA 1
ATOM 4540 C C . GLU A 1 565 ? 30.625 1.387 -10.433 1.00 94.50 565 GLU A C 1
ATOM 4542 O O . GLU A 1 565 ? 31.485 2.263 -10.507 1.00 94.50 565 GLU A O 1
ATOM 4547 N N . TRP A 1 566 ? 29.794 1.154 -11.454 1.00 93.12 566 TRP A N 1
ATOM 4548 C CA . TRP A 1 566 ? 29.860 1.898 -12.709 1.00 93.12 566 TRP A CA 1
ATOM 4549 C C . TRP A 1 566 ? 29.415 3.356 -12.534 1.00 93.12 566 TRP A C 1
ATOM 4551 O O . TRP A 1 566 ? 28.229 3.651 -12.326 1.00 93.12 566 TRP A O 1
ATOM 4561 N N . GLU A 1 567 ? 30.358 4.281 -12.699 1.00 90.69 567 GLU A N 1
ATOM 4562 C CA . GLU A 1 567 ? 30.086 5.712 -12.817 1.00 90.69 567 GLU A CA 1
ATOM 4563 C C . GLU A 1 567 ? 29.537 6.037 -14.207 1.00 90.69 567 GLU A C 1
ATOM 4565 O O . GLU A 1 567 ? 30.137 5.691 -15.222 1.00 90.69 567 GLU A O 1
ATOM 4570 N N . ILE A 1 568 ? 28.383 6.710 -14.260 1.00 89.88 568 ILE A N 1
ATOM 4571 C CA . ILE A 1 568 ? 27.729 7.040 -15.531 1.00 89.88 568 ILE A CA 1
ATOM 4572 C C . ILE A 1 568 ? 28.537 8.142 -16.221 1.00 89.88 568 ILE A C 1
ATOM 4574 O O . ILE A 1 568 ? 28.523 9.284 -15.747 1.00 89.88 568 ILE A O 1
ATOM 4578 N N . PRO A 1 569 ? 29.196 7.853 -17.356 1.00 89.25 569 PRO A N 1
ATOM 4579 C CA . PRO A 1 569 ? 29.982 8.856 -18.038 1.00 89.25 569 PRO A CA 1
ATOM 4580 C C . PRO A 1 569 ? 29.058 9.877 -18.713 1.00 89.25 569 PRO A C 1
ATOM 4582 O O . PRO A 1 569 ? 27.923 9.580 -19.107 1.00 89.25 569 PRO A O 1
ATOM 4585 N N . LYS A 1 570 ? 29.538 11.114 -18.863 1.00 88.94 570 LYS A N 1
ATOM 4586 C CA . LYS A 1 570 ? 28.788 12.163 -19.558 1.00 88.94 570 LYS A CA 1
ATOM 4587 C C . LYS A 1 570 ? 28.921 11.963 -21.065 1.00 88.94 570 LYS A C 1
ATOM 4589 O O . LYS A 1 570 ? 30.019 12.049 -21.604 1.00 88.94 570 LYS A O 1
ATOM 4594 N N . PHE A 1 571 ? 27.797 11.749 -21.744 1.00 91.25 571 PHE A N 1
ATOM 4595 C CA . PHE A 1 571 ? 27.784 11.615 -23.199 1.00 91.25 571 PHE A CA 1
ATOM 4596 C C . PHE A 1 571 ? 28.298 12.908 -23.870 1.00 91.25 571 PHE A C 1
ATOM 4598 O O . PHE A 1 571 ? 27.768 13.984 -23.566 1.00 91.25 571 PHE A O 1
ATOM 4605 N N . PRO A 1 572 ? 29.314 12.836 -24.754 1.00 91.56 572 PRO A N 1
ATOM 4606 C CA . PRO A 1 572 ? 30.033 14.022 -25.226 1.00 91.56 572 PRO A CA 1
ATOM 4607 C C . PRO A 1 572 ? 29.354 14.753 -26.398 1.00 91.56 572 PRO A C 1
ATOM 4609 O O . PRO A 1 572 ? 29.788 15.848 -26.752 1.00 91.56 572 PRO A O 1
ATOM 4612 N N . VAL A 1 573 ? 28.286 14.194 -26.984 1.00 91.19 573 VAL A N 1
ATOM 4613 C CA . VAL A 1 573 ? 27.568 14.786 -28.129 1.00 91.19 573 VAL A CA 1
ATOM 4614 C C . VAL A 1 573 ? 26.220 15.365 -27.695 1.00 91.19 573 VAL A C 1
ATOM 4616 O O . VAL A 1 573 ? 25.420 14.711 -27.024 1.00 91.19 573 VAL A O 1
ATOM 4619 N N . SER A 1 574 ? 25.936 16.599 -28.114 1.00 90.12 574 SER A N 1
ATOM 4620 C CA . SER A 1 574 ? 24.658 17.273 -27.861 1.00 90.12 574 SER A CA 1
ATOM 4621 C C . SER A 1 574 ? 23.757 17.291 -29.099 1.00 90.12 574 SER A C 1
ATOM 4623 O O . SER A 1 574 ? 24.215 17.184 -30.234 1.00 90.12 574 SER A O 1
ATOM 4625 N N . GLY A 1 575 ? 22.452 17.502 -28.900 1.00 87.31 575 GLY A N 1
ATOM 4626 C CA . GLY A 1 575 ? 21.514 17.663 -30.017 1.00 87.31 575 GLY A CA 1
ATOM 4627 C C . GLY A 1 575 ? 21.799 18.892 -30.895 1.00 87.31 575 GLY A C 1
ATOM 4628 O O . GLY A 1 575 ? 21.407 18.897 -32.057 1.00 87.31 575 GLY A O 1
ATOM 4629 N N . HIS A 1 576 ? 22.484 19.913 -30.365 1.00 89.00 576 HIS A N 1
ATOM 4630 C CA . HIS A 1 576 ? 22.936 21.068 -31.147 1.00 89.00 576 HIS A CA 1
ATOM 4631 C C . HIS A 1 576 ? 24.018 20.664 -32.150 1.00 89.00 576 HIS A C 1
ATOM 4633 O O . HIS A 1 576 ? 23.868 20.918 -33.340 1.00 89.00 576 HIS A O 1
ATOM 4639 N N . MET A 1 577 ? 25.029 19.927 -31.677 1.00 90.38 577 MET A N 1
ATOM 4640 C CA . MET A 1 577 ? 26.124 19.422 -32.512 1.00 90.38 577 MET A CA 1
ATOM 4641 C C . MET A 1 577 ? 25.605 18.551 -33.661 1.00 90.38 577 MET A C 1
ATOM 4643 O O . MET A 1 577 ? 26.119 18.623 -34.771 1.00 90.38 577 MET A O 1
ATOM 4647 N N . LEU A 1 578 ? 24.543 17.768 -33.438 1.00 89.19 578 LEU A N 1
ATOM 4648 C CA . LEU A 1 578 ? 23.923 16.986 -34.513 1.00 89.19 578 LEU A CA 1
ATOM 4649 C C . LEU A 1 578 ? 23.283 17.852 -35.600 1.00 89.19 578 LEU A C 1
ATOM 4651 O O . LEU A 1 578 ? 23.391 17.520 -36.777 1.00 89.19 578 LEU A O 1
ATOM 4655 N N . LYS A 1 579 ? 22.636 18.961 -35.228 1.00 87.88 579 LYS A N 1
ATOM 4656 C CA . LYS A 1 579 ? 22.058 19.890 -36.209 1.00 87.88 579 LYS A CA 1
ATOM 4657 C C . LYS A 1 579 ? 23.143 20.568 -37.041 1.00 87.88 579 LYS A C 1
ATOM 4659 O O . LYS A 1 579 ? 22.979 20.685 -38.247 1.00 87.88 579 LYS A O 1
ATOM 4664 N N . GLU A 1 580 ? 24.248 20.963 -36.409 1.00 88.94 580 GLU A N 1
ATOM 4665 C CA . GLU A 1 580 ? 25.414 21.537 -37.101 1.00 88.94 580 GLU A CA 1
ATOM 4666 C C . GLU A 1 580 ? 26.063 20.541 -38.072 1.00 88.94 580 GLU A C 1
ATOM 4668 O O . GLU A 1 580 ? 26.619 20.946 -39.086 1.00 88.94 580 GLU A O 1
ATOM 4673 N N . ASN A 1 581 ? 25.934 19.239 -37.803 1.00 85.62 581 ASN A N 1
ATOM 4674 C CA . ASN A 1 581 ? 26.430 18.156 -38.654 1.00 85.62 581 ASN A CA 1
ATOM 4675 C C . ASN A 1 581 ? 25.345 17.574 -39.589 1.00 85.62 581 ASN A C 1
ATOM 4677 O O . ASN A 1 581 ? 25.422 16.415 -39.994 1.00 85.62 581 ASN A O 1
ATOM 4681 N N . GLY A 1 582 ? 24.317 18.360 -39.933 1.00 83.12 582 GLY A N 1
ATOM 4682 C CA . GLY A 1 582 ? 23.360 18.030 -41.001 1.00 83.12 582 GLY A CA 1
ATOM 4683 C C . GLY A 1 582 ? 22.237 17.055 -40.627 1.00 83.12 582 GLY A C 1
ATOM 4684 O O . GLY A 1 582 ? 21.478 16.636 -41.506 1.00 83.12 582 GLY A O 1
ATOM 4685 N N . VAL A 1 583 ? 22.077 16.698 -39.344 1.00 85.38 583 VAL A N 1
ATOM 4686 C CA . VAL A 1 583 ? 20.986 15.817 -38.892 1.00 85.38 583 VAL A CA 1
ATOM 4687 C C . VAL A 1 583 ? 19.654 16.582 -38.879 1.00 85.38 583 VAL A C 1
ATOM 4689 O O . VAL A 1 583 ? 19.529 17.584 -38.163 1.00 85.38 583 VAL A O 1
ATOM 4692 N N . PRO A 1 584 ? 18.611 16.095 -39.583 1.00 80.81 584 PRO A N 1
ATOM 4693 C CA . PRO A 1 584 ? 17.320 16.769 -39.604 1.00 80.81 584 PRO A CA 1
ATOM 4694 C C . PRO A 1 584 ? 16.676 16.834 -38.211 1.00 80.81 584 PRO A C 1
ATOM 4696 O O . PRO A 1 584 ? 16.723 15.880 -37.431 1.00 80.81 584 PRO A O 1
ATOM 4699 N N . GLY A 1 585 ? 16.011 17.952 -37.916 1.00 82.56 585 GLY A N 1
ATOM 4700 C CA . GLY A 1 585 ? 15.345 18.189 -36.634 1.00 82.56 585 GLY A CA 1
ATOM 4701 C C . GLY A 1 585 ? 14.212 17.208 -36.286 1.00 82.56 585 GLY A C 1
ATOM 4702 O O . GLY A 1 585 ? 13.723 16.433 -37.108 1.00 82.56 585 GLY A O 1
ATOM 4703 N N . GLY A 1 586 ? 13.751 17.269 -35.033 1.00 82.12 586 GLY A N 1
ATOM 4704 C CA . GLY A 1 586 ? 12.600 16.498 -34.549 1.00 82.12 586 GLY A CA 1
ATOM 4705 C C . GLY A 1 586 ? 12.957 15.082 -34.087 1.00 82.12 586 GLY A C 1
ATOM 4706 O O . GLY A 1 586 ? 13.991 14.869 -33.457 1.00 82.12 586 GLY A O 1
ATOM 4707 N N . LYS A 1 587 ? 12.090 14.097 -34.374 1.00 81.69 587 LYS A N 1
ATOM 4708 C CA . LYS A 1 587 ? 12.238 12.704 -33.892 1.00 81.69 587 LYS A CA 1
ATOM 4709 C C . LYS A 1 587 ? 13.542 12.031 -34.355 1.00 81.69 587 LYS A C 1
ATOM 4711 O O . LYS A 1 587 ? 14.047 11.159 -33.653 1.00 81.69 587 LYS A O 1
ATOM 4716 N N . ARG A 1 588 ? 14.095 12.462 -35.495 1.00 85.38 588 ARG A N 1
ATOM 4717 C CA . ARG A 1 588 ? 15.321 11.924 -36.111 1.00 85.38 588 ARG A CA 1
ATOM 4718 C C . ARG A 1 588 ? 16.569 12.161 -35.257 1.00 85.38 588 ARG A C 1
ATOM 4720 O O . ARG A 1 588 ? 17.363 11.240 -35.107 1.00 85.38 588 ARG A O 1
ATOM 4727 N N . ILE A 1 589 ? 16.681 13.322 -34.602 1.00 86.81 589 ILE A N 1
ATOM 4728 C CA . ILE A 1 589 ? 17.780 13.621 -33.662 1.00 86.81 589 ILE A CA 1
ATOM 4729 C C . ILE A 1 589 ? 17.873 12.547 -32.573 1.00 86.81 589 ILE A C 1
ATOM 4731 O O . ILE A 1 589 ? 18.960 12.077 -32.264 1.00 86.81 589 ILE A O 1
ATOM 4735 N N . GLY A 1 590 ? 16.738 12.126 -32.007 1.00 86.31 590 GLY A N 1
ATOM 4736 C CA . GLY A 1 590 ? 16.718 11.100 -30.961 1.00 86.31 590 GLY A CA 1
ATOM 4737 C C . GLY A 1 590 ? 17.193 9.727 -31.446 1.00 86.31 590 GLY A C 1
ATOM 4738 O O . GLY A 1 590 ? 17.885 9.035 -30.706 1.00 86.31 590 GLY A O 1
ATOM 4739 N N . LEU A 1 591 ? 16.855 9.349 -32.685 1.00 86.75 591 LEU A N 1
ATOM 4740 C CA . LEU A 1 591 ? 17.297 8.087 -33.290 1.00 86.75 591 LEU A CA 1
ATOM 4741 C C . LEU A 1 591 ? 18.815 8.085 -33.508 1.00 86.75 591 LEU A C 1
ATOM 4743 O O . LEU A 1 591 ? 19.491 7.155 -33.076 1.00 86.75 591 LEU A O 1
ATOM 4747 N N . VAL A 1 592 ? 19.348 9.165 -34.089 1.00 89.62 592 VAL A N 1
ATOM 4748 C CA . VAL A 1 592 ? 20.793 9.325 -34.315 1.00 89.62 592 VAL A CA 1
ATOM 4749 C C . VAL A 1 592 ? 21.552 9.390 -32.985 1.00 89.62 592 VAL A C 1
ATOM 4751 O O . VAL A 1 592 ? 22.573 8.728 -32.839 1.00 89.62 592 VAL A O 1
ATOM 4754 N N . LEU A 1 593 ? 21.034 10.100 -31.972 1.00 89.31 593 LEU A N 1
ATOM 4755 C CA . LEU A 1 593 ? 21.634 10.119 -30.630 1.00 89.31 593 LEU A CA 1
ATOM 4756 C C . LEU A 1 593 ? 21.719 8.724 -30.007 1.00 89.31 593 LEU A C 1
ATOM 4758 O O . LEU A 1 593 ? 22.719 8.411 -29.369 1.00 89.31 593 LEU A O 1
ATOM 4762 N N . ASN A 1 594 ? 20.683 7.897 -30.157 1.00 89.00 594 ASN A N 1
ATOM 4763 C CA . ASN A 1 594 ? 20.696 6.542 -29.611 1.00 89.00 594 ASN A CA 1
ATOM 4764 C C . ASN A 1 594 ? 21.729 5.660 -30.321 1.00 89.00 594 ASN A C 1
ATOM 4766 O O . ASN A 1 594 ? 22.478 4.965 -29.641 1.00 89.00 594 ASN A O 1
ATOM 4770 N N . LYS A 1 595 ? 21.850 5.767 -31.649 1.00 89.69 595 LYS A N 1
ATOM 4771 C CA . LYS A 1 595 ? 22.895 5.069 -32.412 1.00 89.69 595 LYS A CA 1
ATOM 4772 C C . LYS A 1 595 ? 24.304 5.521 -32.036 1.00 89.69 595 LYS A C 1
ATOM 4774 O O . LYS A 1 595 ? 25.178 4.697 -31.800 1.00 89.69 595 LYS A O 1
ATOM 4779 N N . LEU A 1 596 ? 24.523 6.822 -31.863 1.00 91.81 596 LEU A N 1
ATOM 4780 C CA . LEU A 1 596 ? 25.809 7.330 -31.380 1.00 91.81 596 LEU A CA 1
ATOM 4781 C C . LEU A 1 596 ? 26.130 6.862 -29.956 1.00 91.81 596 LEU A C 1
ATOM 4783 O O . LEU A 1 596 ? 27.291 6.613 -29.648 1.00 91.81 596 LEU A O 1
ATOM 4787 N N . LYS A 1 597 ? 25.123 6.707 -29.087 1.00 90.75 597 LYS A N 1
ATOM 4788 C CA . LYS A 1 597 ? 25.312 6.104 -27.760 1.00 90.75 597 LYS A CA 1
ATOM 4789 C C . LYS A 1 597 ? 25.693 4.627 -27.846 1.00 90.75 597 LYS A C 1
ATOM 4791 O O . LYS A 1 597 ? 26.493 4.207 -27.021 1.00 90.75 597 LYS A O 1
ATOM 4796 N N . GLU A 1 598 ? 25.167 3.869 -28.813 1.00 87.81 598 GLU A N 1
ATOM 4797 C CA . GLU A 1 598 ? 25.589 2.481 -29.078 1.00 87.81 598 GLU A CA 1
ATOM 4798 C C . GLU A 1 598 ? 27.082 2.441 -29.439 1.00 87.81 598 GLU A C 1
ATOM 4800 O O . GLU A 1 598 ? 27.855 1.809 -28.723 1.00 87.81 598 GLU A O 1
ATOM 4805 N N . HIS A 1 599 ? 27.518 3.224 -30.433 1.00 88.75 599 HIS A N 1
ATOM 4806 C CA . HIS A 1 599 ? 28.939 3.312 -30.809 1.00 88.75 599 HIS A CA 1
ATOM 4807 C C . HIS A 1 599 ? 29.837 3.787 -29.661 1.00 88.75 599 HIS A C 1
ATOM 4809 O O . HIS A 1 599 ? 30.935 3.267 -29.449 1.00 88.75 599 HIS A O 1
ATOM 4815 N N . TRP A 1 600 ? 29.376 4.778 -28.896 1.00 91.69 600 TRP A N 1
ATOM 4816 C CA . TRP A 1 600 ? 30.111 5.270 -27.739 1.00 91.69 600 TRP A CA 1
ATOM 4817 C C . TRP A 1 600 ? 30.239 4.197 -26.664 1.00 91.69 600 TRP A C 1
ATOM 4819 O O . TRP A 1 600 ? 31.325 4.001 -26.117 1.00 91.69 600 TRP A O 1
ATOM 4829 N N . ALA A 1 601 ? 29.165 3.457 -26.395 1.00 87.19 601 ALA A N 1
ATOM 4830 C CA . ALA A 1 601 ? 29.230 2.343 -25.478 1.00 87.19 601 ALA A CA 1
ATOM 4831 C C . ALA A 1 601 ? 30.197 1.281 -26.003 1.00 87.19 601 ALA A C 1
ATOM 4833 O O . ALA A 1 601 ? 31.080 0.895 -25.252 1.00 87.19 601 ALA A O 1
ATOM 4834 N N . ASP A 1 602 ? 30.148 0.876 -27.272 1.00 86.25 602 ASP A N 1
ATOM 4835 C CA . ASP A 1 602 ? 31.066 -0.125 -27.842 1.00 86.25 602 ASP A CA 1
ATOM 4836 C C . ASP A 1 602 ? 32.548 0.221 -27.641 1.00 86.25 602 ASP A C 1
ATOM 4838 O O . ASP A 1 602 ? 33.335 -0.667 -27.302 1.00 86.25 602 ASP A O 1
ATOM 4842 N N . SER A 1 603 ? 32.890 1.513 -27.694 1.00 87.06 603 SER A N 1
ATOM 4843 C CA . SER A 1 603 ? 34.219 2.060 -27.366 1.00 87.06 603 SER A CA 1
ATOM 4844 C C . SER A 1 603 ? 34.574 2.092 -25.866 1.00 87.06 603 SER A C 1
ATOM 4846 O O . SER A 1 603 ? 35.497 2.796 -25.465 1.00 87.06 603 SER A O 1
ATOM 4848 N N . ASP A 1 604 ? 33.821 1.404 -25.005 1.00 86.31 604 ASP A N 1
ATOM 4849 C CA . ASP A 1 604 ? 33.932 1.493 -23.539 1.00 86.31 604 ASP A CA 1
ATOM 4850 C C . ASP A 1 604 ? 33.813 2.924 -23.009 1.00 86.31 604 ASP A C 1
ATOM 4852 O O . ASP A 1 604 ? 34.458 3.304 -22.037 1.00 86.31 604 ASP A O 1
ATOM 4856 N N . PHE A 1 605 ? 32.947 3.719 -23.643 1.00 89.19 605 PHE A N 1
ATOM 4857 C CA . PHE A 1 605 ? 32.702 5.119 -23.294 1.00 89.19 605 PHE A CA 1
ATOM 4858 C C . PHE A 1 605 ? 33.923 6.039 -23.475 1.00 89.19 605 PHE A C 1
ATOM 4860 O O . PHE A 1 605 ? 33.937 7.146 -22.936 1.00 89.19 605 PHE A O 1
ATOM 4867 N N . THR A 1 606 ? 34.929 5.618 -24.252 1.00 90.00 606 THR A N 1
ATOM 4868 C CA . THR A 1 606 ? 36.166 6.390 -24.467 1.00 90.00 606 THR A CA 1
ATOM 4869 C C . THR A 1 606 ? 36.154 7.256 -25.727 1.00 90.00 606 THR A C 1
ATOM 4871 O O . THR A 1 606 ? 36.926 8.212 -25.797 1.00 90.00 606 THR A O 1
ATOM 4874 N N . ALA A 1 607 ? 35.281 6.977 -26.707 1.00 90.31 607 ALA A N 1
ATOM 4875 C CA . ALA A 1 607 ? 35.239 7.750 -27.949 1.00 90.31 607 ALA A CA 1
ATOM 4876 C C . ALA A 1 607 ? 34.917 9.232 -27.697 1.00 90.31 607 ALA A C 1
ATOM 4878 O O . ALA A 1 607 ? 33.995 9.577 -26.947 1.00 90.31 607 ALA A O 1
ATOM 4879 N N . SER A 1 608 ? 35.680 10.107 -28.356 1.00 92.12 608 SER A N 1
ATOM 4880 C CA . SER A 1 608 ? 35.527 11.555 -28.251 1.00 92.12 608 SER A CA 1
ATOM 4881 C C . SER A 1 608 ? 34.295 12.057 -29.016 1.00 92.12 608 SER A C 1
ATOM 4883 O O . SER A 1 608 ? 33.706 11.343 -29.831 1.00 92.12 608 SER A O 1
ATOM 4885 N N . SER A 1 609 ? 33.906 13.318 -28.786 1.00 92.69 609 SER A N 1
ATOM 4886 C CA . SER A 1 609 ? 32.835 13.953 -29.571 1.00 92.69 609 SER A CA 1
ATOM 4887 C C . SER A 1 609 ? 33.153 13.928 -31.073 1.00 92.69 609 SER A C 1
ATOM 4889 O O . SER A 1 609 ? 32.290 13.593 -31.878 1.00 92.69 609 SER A O 1
ATOM 4891 N N . GLU A 1 610 ? 34.406 14.190 -31.455 1.00 91.06 610 GLU A N 1
ATOM 4892 C CA . GLU A 1 610 ? 34.836 14.197 -32.858 1.00 91.06 610 GLU A CA 1
ATOM 4893 C C . GLU A 1 610 ? 34.726 12.817 -33.511 1.00 91.06 610 GLU A C 1
ATOM 4895 O O . GLU A 1 610 ? 34.256 12.703 -34.643 1.00 91.06 610 GLU A O 1
ATOM 4900 N N . ASP A 1 611 ? 35.118 11.761 -32.796 1.00 92.12 611 ASP A N 1
ATOM 4901 C CA . ASP A 1 611 ? 35.055 10.391 -33.315 1.00 92.12 611 ASP A CA 1
ATOM 4902 C C . ASP A 1 611 ? 33.613 9.930 -33.523 1.00 92.12 611 ASP A C 1
ATOM 4904 O O . ASP A 1 611 ? 33.310 9.251 -34.504 1.00 92.12 611 ASP A O 1
ATOM 4908 N N . LEU A 1 612 ? 32.707 10.347 -32.637 1.00 91.56 612 LEU A N 1
ATOM 4909 C CA . LEU A 1 612 ? 31.283 10.048 -32.749 1.00 91.56 612 LEU A CA 1
ATOM 4910 C C . LEU A 1 612 ? 30.621 10.833 -33.883 1.00 91.56 612 LEU A C 1
ATOM 4912 O O . LEU A 1 612 ? 29.854 10.261 -34.654 1.00 91.56 612 LEU A O 1
ATOM 4916 N N . LEU A 1 613 ? 30.926 12.124 -34.038 1.00 91.38 613 LEU A N 1
ATOM 4917 C CA . LEU A 1 613 ? 30.345 12.940 -35.110 1.00 91.38 613 LEU A CA 1
ATOM 4918 C C . LEU A 1 613 ? 30.738 12.427 -36.509 1.00 91.38 613 LEU A C 1
ATOM 4920 O O . LEU A 1 613 ? 29.915 12.478 -37.423 1.00 91.38 613 LEU A O 1
ATOM 4924 N N . LYS A 1 614 ? 31.931 11.833 -36.670 1.00 92.06 614 LYS A N 1
ATOM 4925 C CA . LYS A 1 614 ? 32.356 11.179 -37.926 1.00 92.06 614 LYS A CA 1
ATOM 4926 C C . LYS A 1 614 ? 31.467 9.998 -38.336 1.00 92.06 614 LYS A C 1
ATOM 4928 O O . LYS A 1 614 ? 31.430 9.668 -39.517 1.00 92.06 614 LYS A O 1
ATOM 4933 N N . GLN A 1 615 ? 30.741 9.382 -37.400 1.00 90.50 615 GLN A N 1
ATOM 4934 C CA . GLN A 1 615 ? 29.841 8.255 -37.681 1.00 90.50 615 GLN A CA 1
ATOM 4935 C C . GLN A 1 615 ? 28.467 8.692 -38.215 1.00 90.50 615 GLN A C 1
ATOM 4937 O O . GLN A 1 615 ? 27.707 7.857 -38.701 1.00 90.50 615 GLN A O 1
ATOM 4942 N N . ILE A 1 616 ? 28.126 9.988 -38.153 1.00 89.06 616 ILE A N 1
ATOM 4943 C CA . ILE A 1 616 ? 26.806 10.497 -38.564 1.00 89.06 616 ILE A CA 1
ATOM 4944 C C . ILE A 1 616 ? 26.427 10.089 -39.997 1.00 89.06 616 ILE A C 1
ATOM 4946 O O . ILE A 1 616 ? 25.307 9.610 -40.165 1.00 89.06 616 ILE A O 1
ATOM 4950 N N . PRO A 1 617 ? 27.292 10.220 -41.026 1.00 87.56 617 PRO A N 1
ATOM 4951 C CA . PRO A 1 617 ? 26.922 9.849 -42.392 1.00 87.56 617 PRO A CA 1
ATOM 4952 C C . PRO A 1 617 ? 26.544 8.369 -42.522 1.00 87.56 617 PRO A C 1
ATOM 4954 O O . PRO A 1 617 ? 25.541 8.047 -43.158 1.00 87.56 617 PRO A O 1
ATOM 4957 N N . THR A 1 618 ? 27.300 7.484 -41.864 1.00 89.25 618 THR A N 1
ATOM 4958 C CA . THR A 1 618 ? 27.025 6.042 -41.817 1.00 89.25 618 THR A CA 1
ATOM 4959 C C . THR A 1 618 ? 25.675 5.773 -41.155 1.00 89.25 618 THR A C 1
ATOM 4961 O O . THR A 1 618 ? 24.825 5.107 -41.737 1.00 89.25 618 THR A O 1
ATOM 4964 N N . ILE A 1 619 ? 25.423 6.381 -39.992 1.00 89.06 619 ILE A N 1
ATOM 4965 C CA . ILE A 1 619 ? 24.171 6.215 -39.239 1.00 89.06 619 ILE A CA 1
ATOM 4966 C C . ILE A 1 619 ? 22.962 6.751 -40.020 1.00 89.06 619 ILE A C 1
ATOM 4968 O O . ILE A 1 619 ? 21.890 6.150 -39.993 1.00 89.06 619 ILE A O 1
ATOM 4972 N N . LEU A 1 620 ? 23.099 7.884 -40.715 1.00 86.56 620 LEU A N 1
ATOM 4973 C CA . LEU A 1 620 ? 22.019 8.436 -41.540 1.00 86.56 620 LEU A CA 1
ATOM 4974 C C . LEU A 1 620 ? 21.679 7.508 -42.710 1.00 86.56 620 LEU A C 1
ATOM 4976 O O . LEU A 1 620 ? 20.498 7.340 -43.010 1.00 86.56 620 LEU A O 1
ATOM 4980 N N . SER A 1 621 ? 22.693 6.880 -43.316 1.00 86.00 621 SER A N 1
ATOM 4981 C CA . SER A 1 621 ? 22.500 5.867 -44.355 1.00 86.00 621 SER A CA 1
ATOM 4982 C C . SER A 1 621 ? 21.823 4.609 -43.813 1.00 86.00 621 SER A C 1
ATOM 4984 O O . SER A 1 621 ? 20.929 4.086 -44.465 1.00 86.00 621 SER A O 1
ATOM 4986 N N . GLU A 1 622 ? 22.210 4.124 -42.631 1.00 87.06 622 GLU A N 1
ATOM 4987 C CA . GLU A 1 622 ? 21.587 2.946 -42.003 1.00 87.06 622 GLU A CA 1
ATOM 4988 C C . GLU A 1 622 ? 20.118 3.175 -41.623 1.00 87.06 622 GLU A C 1
ATOM 4990 O O . GLU A 1 622 ? 19.324 2.237 -41.597 1.00 87.06 622 GLU A O 1
ATOM 4995 N N . LEU A 1 623 ? 19.753 4.418 -41.299 1.00 84.38 623 LEU A N 1
ATOM 4996 C CA . LEU A 1 623 ? 18.403 4.792 -40.876 1.00 84.38 623 LEU A CA 1
ATOM 4997 C C . LEU A 1 623 ? 17.510 5.292 -42.028 1.00 84.38 623 LEU A C 1
ATOM 4999 O O . LEU A 1 623 ? 16.392 5.735 -41.751 1.00 84.38 623 LEU A O 1
ATOM 5003 N N . ASP A 1 624 ? 17.985 5.268 -43.281 1.00 82.25 624 ASP A N 1
ATOM 5004 C CA . ASP A 1 624 ? 17.306 5.845 -44.457 1.00 82.25 624 ASP A CA 1
ATOM 5005 C C . ASP A 1 624 ? 16.870 7.316 -44.247 1.00 82.25 624 ASP A C 1
ATOM 5007 O O . ASP A 1 624 ? 15.793 7.763 -44.657 1.00 82.25 624 ASP A O 1
ATOM 5011 N N . ILE A 1 625 ? 17.706 8.112 -43.570 1.00 76.56 625 ILE A N 1
ATOM 5012 C CA . ILE A 1 625 ? 17.424 9.526 -43.295 1.00 76.56 625 ILE A CA 1
ATOM 5013 C C . ILE A 1 625 ? 18.167 10.402 -44.317 1.00 76.56 625 ILE A C 1
ATOM 5015 O O . ILE A 1 625 ? 19.398 10.420 -44.314 1.00 76.56 625 ILE A O 1
ATOM 5019 N N . PRO A 1 626 ? 17.465 11.200 -45.149 1.00 68.12 626 PRO A N 1
ATOM 5020 C CA . PRO A 1 626 ? 18.123 12.085 -46.102 1.00 68.12 626 PRO A CA 1
ATOM 5021 C C . PRO A 1 626 ? 18.907 13.184 -45.375 1.00 68.12 626 PRO A C 1
ATOM 5023 O O . PRO A 1 626 ? 18.398 13.810 -44.439 1.00 68.12 626 PRO A O 1
ATOM 5026 N N . ILE A 1 627 ? 20.136 13.429 -45.835 1.00 63.62 627 ILE A N 1
ATOM 5027 C CA . ILE A 1 627 ? 21.006 14.491 -45.324 1.00 63.62 627 ILE A CA 1
ATOM 5028 C C . ILE A 1 627 ? 20.377 15.840 -45.685 1.00 63.62 627 ILE A C 1
ATOM 5030 O O . ILE A 1 627 ? 20.188 16.155 -46.862 1.00 63.62 627 ILE A O 1
ATOM 5034 N N . THR A 1 628 ? 20.048 16.642 -44.675 1.00 59.56 628 THR A N 1
ATOM 5035 C CA . THR A 1 628 ? 19.703 18.052 -44.883 1.00 59.56 628 THR A CA 1
ATOM 5036 C C . THR A 1 628 ? 20.988 18.814 -45.183 1.00 59.56 628 THR A C 1
ATOM 5038 O O . THR A 1 628 ? 21.884 18.831 -44.342 1.00 59.56 628 THR A O 1
ATOM 5041 N N . ARG A 1 629 ? 21.086 19.376 -46.393 1.00 49.34 629 ARG A N 1
ATOM 5042 C CA . ARG A 1 629 ? 22.146 20.327 -46.754 1.00 49.34 629 ARG A CA 1
ATOM 5043 C C . ARG A 1 629 ? 22.000 21.631 -45.991 1.00 49.34 629 ARG A C 1
ATOM 5045 O O . ARG A 1 629 ? 20.836 22.058 -45.806 1.00 49.34 629 ARG A O 1
#

Radius of gyration: 34.0 Å; Cα contacts (8 Å, |Δi|>4): 802; chains: 1; bounding box: 93×69×89 Å

pLDDT: mean 71.65, std 23.41, range [21.97, 97.19]

Mean predicted aligned error: 19.87 Å

Solvent-accessible surface area (backbone atoms only — not comparable to full-atom values): 37672 Å² total; per-residue (Å²): 135,88,89,87,85,90,88,87,86,83,85,82,85,81,84,85,83,87,84,85,84,84,84,86,86,84,74,95,82,76,92,71,88,64,86,79,72,50,53,44,53,64,58,30,69,70,39,21,57,76,74,40,53,43,56,50,39,38,71,78,63,36,64,68,54,42,51,50,51,49,54,53,48,18,67,48,58,62,58,48,69,48,93,70,30,35,42,39,34,14,20,39,64,60,96,59,84,82,76,42,70,67,58,63,70,65,54,84,52,82,48,77,74,52,86,63,60,69,71,22,12,34,33,47,7,42,80,42,91,57,74,50,76,45,81,26,93,79,78,40,42,28,23,36,8,61,59,52,51,52,51,45,30,59,76,57,57,36,79,50,77,46,66,70,74,76,83,90,84,79,81,85,91,80,75,101,74,85,69,80,89,75,82,72,91,85,74,89,70,83,66,70,71,81,71,73,60,96,68,72,83,68,55,68,60,84,44,73,46,57,60,66,63,70,39,74,54,52,49,52,53,56,48,53,36,54,76,74,72,33,57,62,25,39,26,21,66,28,44,40,29,43,76,70,71,33,70,54,91,60,67,40,32,35,23,52,44,48,53,68,57,48,48,53,52,32,56,76,70,72,44,52,69,78,43,83,78,39,45,87,77,28,30,44,30,46,31,43,91,86,75,48,77,40,48,38,26,33,31,38,39,79,77,44,78,77,73,83,56,61,50,67,42,79,40,75,53,66,67,55,33,28,66,70,39,59,38,64,71,42,35,40,44,33,40,74,52,82,56,94,53,98,86,53,83,56,32,52,48,66,80,59,78,86,66,61,83,45,76,68,74,70,35,63,79,75,48,86,74,70,85,74,84,78,75,57,99,54,86,72,90,66,72,52,60,48,36,75,68,50,95,59,89,78,73,68,59,65,72,56,54,50,52,48,57,79,43,40,74,59,39,69,63,52,55,26,57,60,53,44,57,52,48,40,54,28,55,74,36,48,57,26,69,56,52,53,48,54,51,55,54,62,30,76,51,90,83,80,28,52,33,76,52,59,26,49,56,94,78,50,33,60,71,50,28,52,56,26,43,72,45,34,76,89,53,94,76,58,49,50,47,58,56,42,32,34,51,90,51,66,65,47,53,50,50,21,34,72,49,20,61,58,53,72,67,56,48,50,42,32,48,48,37,68,76,53,58,66,88,67,90,50,97,53,68,60,51,67,59,56,47,48,34,73,61,48,97,56,60,51,75,56,40,46,54,46,50,53,43,33,28,41,47,64,47,41,64,66,61,40,51,56,55,71,71,53,76,83,76,81,79,73,72,51,78,64,59,41,47,78,70,31,46,50,78,70,76,53,47,58,55,53,51,47,53,48,48,51,57,29,49,75,50,73,66,64,61,47,46,69,63,51,60,69,45,46,69,60,54,29,61,76,67,75,48,77,78,46,129

Sequence (629 aa):
MQLSSEHQGSTALLGIRSSHITRGFISPGDSALASFRNPGNHESQTMNQMYGFEGEVKSKYTAQMSELFTEVYNWLPLAHCLNSRVLVMHGGLFSRDDVTLDEIRKIDRNRQPPEDGVMCELLWSDPQEQPGRAPSKRGVGVQFGPDVTEKFVELNKLDYIIRSHEITWAKQNCLPSAVPLFFKRNRSFAASKPVPREDPVIMKLDSPEFKSIFTPELTKLATIFKEYGYEIRIAGGAVRDLLLKQKPKDLDFATTATPEQMKEMFSAEEIRMINVNGEKHGTVTPRINDSVNFEVTTLRIDVRTDGRHAEVEFTTDWKLDANRRDLTINSMFLEVKQNAGIGSREGNIGWHPNCINDPFKKQIASNGMPENIKLKPAHDVRKRFYGRIAQDPDKHEEKTLQSIQDNADGLKRISGERIWTELQQILEGNFACELVKTMLSLDLGPPIGVDVFTGLPENPNLVEFDKVWQRVKHLKYHSMTLLSALFRNQEEVMTFHSRVKLSAYERDLGLFILANREDKPSIKPLRPYQMLVLTTKVKVSDTRKWVEEVFKYRGNAELLQQFMEWEIPKFPVSGHMLKENGVPGGKRIGLVLNKLKEHWADSDFTASSEDLLKQIPTILSELDIPITR

Organism: NCBI:txid170555

Nearest PDB structures (foldseek):
  1s95-assembly2_B  TM=9.911E-01  e=5.038E-13  Homo sapiens
  4zvz-assembly3_C  TM=9.918E-01  e=6.716E-13  Homo sapiens
  7zr5-assembly1_P  TM=9.860E-01  e=1.591E-12  Homo sapiens
  1wao-assembly4_4  TM=9.889E-01  e=2.226E-12  Homo sapiens
  5jjt-assembly2_B  TM=9.816E-01  e=3.411E-10  Arabidopsis thaliana

Secondary structure (DSSP, 8-state):
---------------------------TT-----------GGGSHHHHHHTSHHHHHHHHS-HHHHHHHHHHHHHS-SEEEETTTEEEESS---S-S---HHHHHTS--SSPPPSSSHHHHHHH-EE-SSSSEEE-TTSSSEEE-HHHHHHHHHHTT-SEEEE--------S---TT---------S-------PPPSS----EE--HHHHHH--HHHHHHHHHHHHTT--EEEETHHHHHHHTT---SS-EEEESS-HHHHHHHHHHTT-EE--GGGGGGTEE-EEETTTEE-EEEE-EEEEEE-SS-EEEEE-S-HHHHHHHSS-GGGS-EEE----SSTT--PEEEEPPTTSTTSTHHHHTTTSS--S-PPPP--SS--THHHHHH-SSSS---HHHHHHHHHHGGGGGGS-HHHHHHHHHHHHTSTTHHHHHHHHHHTTSSSS--HHHHHT--SS--HHHHHHHHHHHTTS---HHHHHTTT-SSHHHHHHHHHHH---HHHHHHHHHHHHH-S----SSTTHHHHHHHHHSSS-HHHHHHHHHHHHHHHT-HHHHHHHHH---PPP---HHHHHHTTPPSTHHHHHHHHHHHHHHHHTTT---HHHHHTTHHHHHHHTTPPPP-

Foldseek 3Di:
DDDDDDDDDDDDDDDDDDDDDDDDDDDPDDDDPDPQPADAPCLFPVNCVVVCVLVVCCVVDNNVVSVVSNQVQLPRQQWDQPPLAEIEGAADDAPDLQDEPVNSVPDNSRDGQDQDDDSQQRRQEHEDDDADWAPDPVNGHIYHYPVSQVSHCVNSVYNHYHYNHDDDDDDDDDDPDDDDDPDDDPDDPPPPPPDPPPDDPFDWQDAPLLVVVPDPQVVVVCVLCVVLPKFKWFFFPCQLCSVVSHNDPATAMEIQDFPVRVVVSCVVVVWDWDCPPCNLQQWTWTQGPVPDTHIYGAQWAFPDCPLPDGPIDGDRDLVRSLVRDFFVSRSWIKGQDDDPDPDDRIITTDDDCVSVPDPVVVDVVPDDDDQDGDGDLDDDDDPLVCQARHPDLPPDDPVNLVSCLSRLVSLLSDALQVLVVSLQSLLQTGPSLSSVVSQVVSQVDDDGGNCVSQLQDPQFQNVLLVVLCVLQVVHDAGSLLSSLNRDDDLVSLVSNCVRNVDDPLSSVLSNLLNVQLDQDDDPPRLLVLLLQLVQPPDPSVSSLNSSLSSCSSNSVVPSSVVSVVDDNDDDQDDLVNCVVLQQDDDPRSSQLSSVLVSVCVVVVVPDHNVRSSVCSVVSCVVVVHDGHD

InterPro domains:
  IPR002646 Poly A polymerase, head domain [PF01743] (233-339)
  IPR002646 Poly A polymerase, head domain [cd05398] (215-339)
  IPR004843 Calcineurin-like, phosphoesterase domain [PF00149] (38-166)
  IPR006186 Serine/threonine-specific protein phosphatase/bis(5-nucleosyl)-tetraphosphatase [PR00114] (37-61)
  IPR006186 Serine/threonine-specific protein phosphatase/bis(5-nucleosyl)-tetraphosphatase [PR00114] (71-97)
  IPR006186 Serine/threonine-specific protein phosphatase/bis(5-nucleosyl)-tetraphosphatase [PR00114] (101-128)
  IPR006186 Serine/threonine-specific protein phosphatase/bis(5-nucleosyl)-tetraphosphatase [PR00114] (157-177)
  IPR006186 Serine/threonine-specific protein phosphatase/bis(5-nucleosyl)-tetraphosphatase [SM00156] (1-196)
  IPR029052 Metallo-dependent phosphatase-like [G3DSA:3.60.21.10] (35-204)
  IPR029052 Metallo-dependent phosphatase-like [SSF56300] (39-170)
  IPR032828 tRNA nucleotidyltransferase/poly(A) polymerase, RNA and SrmB- binding domain [PF12627] (397-444)
  IPR043519 Nucleotidyltransferase superfamily [G3DSA:3.30.460.10] (205-361)
  IPR043519 Nucleotidyltransferase superfamily [SSF81301] (204-337)
  IPR050264 Bacterial CCA-adding enzyme type 3 subfamily [PTHR46173] (199-338)